Protein AF-A0A9W7AMN8-F1 (afdb_monomer_lite)

pLDDT: mean 76.57, std 23.29, range [30.39, 98.69]

Radius of gyration: 83.84 Å; chains: 1; bounding box: 195×96×285 Å

Sequence (450 aa):
MTSKNVVMTPQVENEQLRNDLKAAQNALEKVKSDLSRSRESYVRRERAYKTRIDELEDSLQMLKSQKTDLLSHDDKMTHMRNEIKGNYEAIVTNVGVVQDRTTKILQEQERDLLRAFRARLFDVQTELEKEKSRTDDGATKYIEEAKQTKRDLEWFKENCDRLDTRNQTLSKDNERLKGQFQTQEKDRNYLIGKLVEEKRRGARLGQDAERLERENQKLLKQLQASKKGQGMGMTLDNFNFAASPGGSNFAGSGMGQRPGTTGGMGRGSLGDTGADSRYKEIIKRLKRLLETERRNLSKARDRYFQEVKQRTEMEVLLKDCVDDVRSSIKAKNDQKNPPKKAGGRTSILGTGKQTGGVTIDDFTSTDRERVLELLFAKERVITLLQAKAFPPKVSENGGAAGATKEEMDEIFAGIDKGVRPSTSNEAVGVGGGMGSSTASGGGLRPITAT

Organism: NCBI:txid1606541

Secondary structure (DSSP, 8-state):
---------TTHHHHHHHHHHHHHHHHHHHHHHHHHHHHHHHHHHHHHHHHHHHHHHHHHHHHHHHHHHHHHHHHHHHHHHHHHHHHHHHHHHHHHHHHHHHHHHHHHHHHHHHHHHHHHHHHHHHHHHHHHHHHHHHHHHHHHHHHHHHHHHHHHHHHHHHHHHHHHHHHHHHHHHHHHHHHHHHHHHHHHHHHHHHHHHHHHHHHHHHHHHHHHHHHHHHHHHHHTTS---------------------------------------TTSHHHHHHHHHHHHHHHHHHHHHHHHHHHHHHHHHHHHHHHHHHHHHHHHHHHHHHHHHHHHHHHHS----------------------GGG--HHHHHHHHHHHHH-HHHHHHHHHHHS------S-------HHHHHHHHTTS-SS--------------------------------

Structure (mmCIF, N/CA/C/O backbone):
data_AF-A0A9W7AMN8-F1
#
_entry.id   AF-A0A9W7AMN8-F1
#
loop_
_atom_site.group_PDB
_atom_site.id
_atom_site.type_symbol
_atom_site.label_atom_id
_atom_site.label_alt_id
_atom_site.label_comp_id
_atom_site.label_asym_id
_atom_site.label_entity_id
_atom_site.label_seq_id
_atom_site.pdbx_PDB_ins_code
_atom_site.Cartn_x
_atom_site.Cartn_y
_atom_site.Cartn_z
_atom_site.occupancy
_atom_site.B_iso_or_equiv
_atom_site.auth_seq_id
_atom_site.auth_comp_id
_atom_site.auth_asym_id
_atom_site.auth_atom_id
_atom_site.pdbx_PDB_model_num
ATOM 1 N N . MET A 1 1 ? 105.598 32.795 -174.960 1.00 48.03 1 MET A N 1
ATOM 2 C CA . MET A 1 1 ? 105.541 33.820 -173.894 1.00 48.03 1 MET A CA 1
ATOM 3 C C . MET A 1 1 ? 104.311 33.548 -173.059 1.00 48.03 1 MET A C 1
ATOM 5 O O . MET A 1 1 ? 103.243 34.002 -173.430 1.00 48.03 1 MET A O 1
ATOM 9 N N . THR A 1 2 ? 104.383 32.690 -172.048 1.00 37.25 2 THR A N 1
ATOM 10 C CA . THR A 1 2 ? 103.133 32.104 -171.542 1.00 37.25 2 THR A CA 1
ATOM 11 C C . THR A 1 2 ? 103.344 31.510 -170.160 1.00 37.25 2 THR A C 1
ATOM 13 O O . THR A 1 2 ? 103.916 30.426 -170.054 1.00 37.25 2 THR A O 1
ATOM 16 N N . SER A 1 3 ? 102.887 32.213 -169.123 1.00 45.34 3 SER A N 1
ATOM 17 C CA . SER A 1 3 ? 102.657 31.646 -167.789 1.00 45.34 3 SER A CA 1
ATOM 18 C C . SER A 1 3 ? 101.586 30.564 -167.920 1.00 45.34 3 SER A C 1
ATOM 20 O O . SER A 1 3 ? 100.451 30.852 -168.295 1.00 45.34 3 SER A O 1
ATOM 22 N N . LYS A 1 4 ? 101.994 29.302 -167.758 1.00 42.53 4 LYS A N 1
ATOM 23 C CA . LYS A 1 4 ? 101.239 28.127 -168.208 1.00 42.53 4 LYS A CA 1
ATOM 24 C C . LYS A 1 4 ? 100.267 27.605 -167.150 1.00 42.53 4 LYS A C 1
ATOM 26 O O . LYS A 1 4 ? 100.676 27.150 -166.089 1.00 42.53 4 LYS A O 1
ATOM 31 N N . ASN A 1 5 ? 98.998 27.610 -167.555 1.00 41.53 5 ASN A N 1
ATOM 32 C CA . ASN A 1 5 ? 97.937 26.653 -167.242 1.00 41.53 5 ASN A CA 1
ATOM 33 C C . ASN A 1 5 ? 98.425 25.271 -166.773 1.00 41.53 5 ASN A C 1
ATOM 35 O O . ASN A 1 5 ? 99.135 24.593 -167.518 1.00 41.53 5 ASN A O 1
ATOM 39 N N . VAL A 1 6 ? 97.879 24.796 -165.648 1.00 43.09 6 VAL A N 1
ATOM 40 C CA . VAL A 1 6 ? 97.565 23.373 -165.453 1.00 43.09 6 VAL A CA 1
ATOM 41 C C . VAL A 1 6 ? 96.114 23.271 -164.989 1.00 43.09 6 VAL A C 1
ATOM 43 O O . VAL A 1 6 ? 95.768 23.541 -163.845 1.00 43.09 6 VAL A O 1
ATOM 46 N N . VAL A 1 7 ? 95.267 22.916 -165.949 1.00 46.88 7 VAL A N 1
ATOM 47 C CA . VAL A 1 7 ? 93.926 22.366 -165.764 1.00 46.88 7 VAL A CA 1
ATOM 48 C C . VAL A 1 7 ? 94.069 21.025 -165.035 1.00 46.88 7 VAL A C 1
ATOM 50 O O . VAL A 1 7 ? 94.773 20.152 -165.538 1.00 46.88 7 VAL A O 1
ATOM 53 N N . MET A 1 8 ? 93.391 20.829 -163.899 1.00 37.75 8 MET A N 1
ATOM 54 C CA . MET A 1 8 ? 93.164 19.492 -163.332 1.00 37.75 8 MET A CA 1
ATOM 55 C C . MET A 1 8 ? 91.744 19.336 -162.760 1.00 37.75 8 MET A C 1
ATOM 57 O O . MET A 1 8 ? 91.419 19.800 -161.676 1.00 37.75 8 MET A O 1
ATOM 61 N N . THR A 1 9 ? 90.931 18.627 -163.552 1.00 43.19 9 THR A N 1
ATOM 62 C CA . THR A 1 9 ? 90.020 17.524 -163.179 1.00 43.19 9 THR A CA 1
ATOM 63 C C . THR A 1 9 ? 88.884 17.753 -162.155 1.00 43.19 9 THR A C 1
ATOM 65 O O . THR A 1 9 ? 89.110 17.621 -160.955 1.00 43.19 9 THR A O 1
ATOM 68 N N . PRO A 1 10 ? 87.615 17.872 -162.609 1.00 53.12 10 PRO A N 1
ATOM 69 C CA . PRO A 1 10 ? 86.414 17.956 -161.759 1.00 53.12 10 PRO A CA 1
ATOM 70 C C . PRO A 1 10 ? 85.952 16.616 -161.127 1.00 53.12 10 PRO A C 1
ATOM 72 O O . PRO A 1 10 ? 84.832 16.520 -160.629 1.00 53.12 10 PRO A O 1
ATOM 75 N N . GLN A 1 11 ? 86.787 15.566 -161.132 1.00 51.75 11 GLN A N 1
ATOM 76 C CA . GLN A 1 11 ? 86.463 14.263 -160.520 1.00 51.75 11 GLN A CA 1
ATOM 77 C C . GLN A 1 11 ? 86.987 14.088 -159.081 1.00 51.75 11 GLN A C 1
ATOM 79 O O . GLN A 1 11 ? 86.372 13.345 -158.324 1.00 51.75 11 GLN A O 1
ATOM 84 N N . VAL A 1 12 ? 88.046 14.796 -158.666 1.00 54.59 12 VAL A N 1
ATOM 85 C CA . VAL A 1 12 ? 88.656 14.630 -157.324 1.00 54.59 12 VAL A CA 1
ATOM 86 C C . VAL A 1 12 ? 87.918 15.442 -156.244 1.00 54.59 12 VAL A C 1
ATOM 88 O O . VAL A 1 12 ? 87.778 15.001 -155.107 1.00 54.59 12 VAL A O 1
ATOM 91 N N . GLU A 1 13 ? 87.335 16.587 -156.607 1.00 54.25 13 GLU A N 1
ATOM 92 C CA . GLU A 1 13 ? 86.571 17.447 -155.685 1.00 54.25 13 GLU A CA 1
ATOM 93 C C . GLU A 1 13 ? 85.232 16.812 -155.250 1.00 54.25 13 GLU A C 1
ATOM 95 O O . GLU A 1 13 ? 84.781 16.982 -154.118 1.00 54.25 13 GLU A O 1
ATOM 100 N N . ASN A 1 14 ? 84.631 15.981 -156.110 1.00 58.16 14 ASN A N 1
ATOM 101 C CA . ASN A 1 14 ? 83.403 15.238 -155.800 1.00 58.16 14 ASN A CA 1
ATOM 102 C C . ASN A 1 14 ? 83.644 14.080 -154.812 1.00 58.16 14 ASN A C 1
ATOM 104 O O . ASN A 1 14 ? 82.748 13.696 -154.059 1.00 58.16 14 ASN A O 1
ATOM 108 N N . GLU A 1 15 ? 84.854 13.520 -154.797 1.00 61.91 15 GLU A N 1
ATOM 109 C CA . GLU A 1 15 ? 85.241 12.448 -153.877 1.00 61.91 15 GLU A CA 1
ATOM 110 C C . GLU A 1 15 ? 85.627 13.007 -152.499 1.00 61.91 15 GLU A C 1
ATOM 112 O O . GLU A 1 15 ? 85.237 12.443 -151.474 1.00 61.91 15 GLU A O 1
ATOM 117 N N . GLN A 1 16 ? 86.260 14.186 -152.468 1.00 64.12 16 GLN A N 1
ATOM 118 C CA . GLN A 1 16 ? 86.499 14.951 -151.242 1.00 64.12 16 GLN A CA 1
ATOM 119 C C . GLN A 1 16 ? 85.176 15.362 -150.572 1.00 64.12 16 GLN A C 1
ATOM 121 O O . GLN A 1 16 ? 84.968 15.064 -149.399 1.00 64.12 16 GLN A O 1
ATOM 126 N N . LEU A 1 17 ? 84.220 15.911 -151.335 1.00 67.44 17 LEU A N 1
ATOM 127 C CA . LEU A 1 17 ? 82.881 16.250 -150.832 1.00 67.44 17 LEU A CA 1
ATOM 128 C C . LEU A 1 17 ? 82.098 15.023 -150.349 1.00 67.44 17 LEU A C 1
ATOM 130 O O . LEU A 1 17 ? 81.351 15.117 -149.378 1.00 67.44 17 LEU A O 1
ATOM 134 N N . ARG A 1 18 ? 82.266 13.854 -150.983 1.00 71.19 18 ARG A N 1
ATOM 135 C CA . ARG A 1 18 ? 81.664 12.598 -150.504 1.00 71.19 18 ARG A CA 1
ATOM 136 C C . ARG A 1 18 ? 82.288 12.123 -149.199 1.00 71.19 18 ARG A C 1
ATOM 138 O O . ARG A 1 18 ? 81.546 11.667 -148.332 1.00 71.19 18 ARG A O 1
ATOM 145 N N . ASN A 1 19 ? 83.603 12.240 -149.039 1.00 74.31 19 ASN A N 1
ATOM 146 C CA . ASN A 1 19 ? 84.285 11.901 -147.791 1.00 74.31 19 ASN A CA 1
ATOM 147 C C . ASN A 1 19 ? 83.916 12.871 -146.664 1.00 74.31 19 ASN A C 1
ATOM 149 O O . ASN A 1 19 ? 83.651 12.415 -145.554 1.00 74.31 19 ASN A O 1
ATOM 153 N N . ASP A 1 20 ? 83.781 14.162 -146.960 1.00 74.06 20 ASP A N 1
ATOM 154 C CA . ASP A 1 20 ? 83.344 15.173 -145.995 1.00 74.06 20 ASP A CA 1
ATOM 155 C C . ASP A 1 20 ? 81.862 15.008 -145.631 1.00 74.06 20 ASP A C 1
ATOM 157 O O . ASP A 1 20 ? 81.501 15.114 -144.460 1.00 74.06 20 ASP A O 1
ATOM 161 N N . LEU A 1 21 ? 80.999 14.642 -146.588 1.00 77.31 21 LEU A N 1
ATOM 162 C CA . LEU A 1 21 ? 79.601 14.289 -146.316 1.00 77.31 21 LEU A CA 1
ATOM 163 C C . LEU A 1 21 ? 79.513 13.037 -145.435 1.00 77.31 21 LEU A C 1
ATOM 165 O O . LEU A 1 21 ? 78.707 12.993 -144.509 1.00 77.31 21 LEU A O 1
ATOM 169 N N . LYS A 1 22 ? 80.358 12.033 -145.686 1.00 79.50 22 LYS A N 1
ATOM 170 C CA . LYS A 1 22 ? 80.417 10.797 -144.894 1.00 79.50 22 LYS A CA 1
ATOM 171 C C . LYS A 1 22 ? 80.991 11.056 -143.498 1.00 79.50 22 LYS A C 1
ATOM 173 O O . LYS A 1 22 ? 80.486 10.513 -142.521 1.00 79.50 22 LYS A O 1
ATOM 178 N N . ALA A 1 23 ? 81.983 11.936 -143.375 1.00 77.69 23 ALA A N 1
ATOM 179 C CA . ALA A 1 23 ? 82.525 12.389 -142.097 1.00 77.69 23 ALA A CA 1
ATOM 180 C C . ALA A 1 23 ? 81.498 13.216 -141.307 1.00 77.69 23 ALA A C 1
ATOM 182 O O . ALA A 1 23 ? 81.335 12.993 -140.108 1.00 77.69 23 ALA A O 1
ATOM 183 N N . ALA A 1 24 ? 80.748 14.098 -141.971 1.00 76.62 24 ALA A N 1
ATOM 184 C CA . ALA A 1 24 ? 79.652 14.854 -141.372 1.00 76.62 24 ALA A CA 1
ATOM 185 C C . ALA A 1 24 ? 78.488 13.940 -140.961 1.00 76.62 24 ALA A C 1
ATOM 187 O O . ALA A 1 24 ? 77.922 14.128 -139.889 1.00 76.62 24 ALA A O 1
ATOM 188 N N . GLN A 1 25 ? 78.164 12.915 -141.756 1.00 82.00 25 GLN A N 1
ATOM 189 C CA . GLN A 1 25 ? 77.178 11.889 -141.404 1.00 82.00 25 GLN A CA 1
ATOM 190 C C . GLN A 1 25 ? 77.625 11.077 -140.185 1.00 82.00 25 GLN A C 1
ATOM 192 O O . GLN A 1 25 ? 76.840 10.922 -139.254 1.00 82.00 25 GLN A O 1
ATOM 197 N N . ASN A 1 26 ? 78.889 10.651 -140.133 1.00 80.81 26 ASN A N 1
ATOM 198 C CA . ASN A 1 26 ? 79.451 9.941 -138.981 1.00 80.81 26 ASN A CA 1
ATOM 199 C C . ASN A 1 26 ? 79.515 10.834 -137.730 1.00 80.81 26 ASN A C 1
ATOM 201 O O . ASN A 1 26 ? 79.238 10.375 -136.625 1.00 80.81 26 ASN A O 1
ATOM 205 N N . ALA A 1 27 ? 79.841 12.122 -137.878 1.00 80.19 27 ALA A N 1
ATOM 206 C CA . ALA A 1 27 ? 79.833 13.083 -136.776 1.00 80.19 27 ALA A CA 1
ATOM 207 C C . ALA A 1 27 ? 78.407 13.355 -136.275 1.00 80.19 27 ALA A C 1
ATOM 209 O O . ALA A 1 27 ? 78.175 13.390 -135.068 1.00 80.19 27 ALA A O 1
ATOM 210 N N . LEU A 1 28 ? 77.438 13.483 -137.185 1.00 80.38 28 LEU A N 1
ATOM 211 C CA . LEU A 1 28 ? 76.024 13.645 -136.856 1.00 80.38 28 LEU A CA 1
ATOM 212 C C . LEU A 1 28 ? 75.468 12.395 -136.166 1.00 80.38 28 LEU A C 1
ATOM 214 O O . LEU A 1 28 ? 74.701 12.515 -135.213 1.00 80.38 28 LEU A O 1
ATOM 218 N N . GLU A 1 29 ? 75.863 11.202 -136.609 1.00 84.81 29 GLU A N 1
ATOM 219 C CA . GLU A 1 29 ? 75.488 9.945 -135.964 1.00 84.81 29 GLU A CA 1
ATOM 220 C C . GLU A 1 29 ? 76.127 9.822 -134.575 1.00 84.81 29 GLU A C 1
ATOM 222 O O . GLU A 1 29 ? 75.434 9.494 -133.613 1.00 84.81 29 GLU A O 1
ATOM 227 N N . LYS A 1 30 ? 77.401 10.204 -134.427 1.00 85.62 30 LYS A N 1
ATOM 228 C CA . LYS A 1 30 ? 78.085 10.237 -133.131 1.00 85.62 30 LYS A CA 1
ATOM 229 C C . LYS A 1 30 ? 77.407 11.205 -132.160 1.00 85.62 30 LYS A C 1
ATOM 231 O O . LYS A 1 30 ? 77.073 10.797 -131.052 1.00 85.62 30 LYS A O 1
ATOM 236 N N . VAL A 1 31 ? 77.088 12.428 -132.593 1.00 85.88 31 VAL A N 1
ATOM 237 C CA . VAL A 1 31 ? 76.347 13.412 -131.780 1.00 85.88 31 VAL A CA 1
ATOM 238 C C . VAL A 1 31 ? 74.941 12.914 -131.449 1.00 85.88 31 VAL A C 1
ATOM 240 O O . VAL A 1 31 ? 74.496 13.074 -130.315 1.00 85.88 31 VAL A O 1
ATOM 243 N N . LYS A 1 32 ? 74.239 12.264 -132.386 1.00 87.00 32 LYS A N 1
ATOM 244 C CA . LYS A 1 32 ? 72.939 11.630 -132.104 1.00 87.00 32 LYS A CA 1
ATOM 245 C C . LYS A 1 32 ? 73.071 10.511 -131.073 1.00 87.00 32 LYS A C 1
ATOM 247 O O . LYS A 1 32 ? 72.235 10.430 -130.175 1.00 87.00 32 LYS A O 1
ATOM 252 N N . SER A 1 33 ? 74.112 9.686 -131.167 1.00 86.25 33 SER A N 1
ATOM 253 C CA . SER A 1 33 ? 74.369 8.603 -130.217 1.00 86.25 33 SER A CA 1
ATOM 254 C C . SER A 1 33 ? 74.723 9.141 -128.827 1.00 86.25 33 SER A C 1
ATOM 256 O O . SER A 1 33 ? 74.153 8.679 -127.841 1.00 86.25 33 SER A O 1
ATOM 258 N N . ASP A 1 34 ? 75.549 10.189 -128.740 1.00 86.75 34 ASP A N 1
ATOM 259 C CA . ASP A 1 34 ? 75.927 10.844 -127.486 1.00 86.75 34 ASP A CA 1
ATOM 260 C C . ASP A 1 34 ? 74.737 11.580 -126.861 1.00 86.75 34 ASP A C 1
ATOM 262 O O . ASP A 1 34 ? 74.512 11.489 -125.654 1.00 86.75 34 ASP A O 1
ATOM 266 N N . LEU A 1 35 ? 73.909 12.247 -127.672 1.00 88.56 35 LEU A N 1
ATOM 267 C CA . LEU A 1 35 ? 72.687 12.905 -127.208 1.00 88.56 35 LEU A CA 1
ATOM 268 C C . LEU A 1 35 ? 71.642 11.886 -126.737 1.00 88.56 35 LEU A C 1
ATOM 270 O O . LEU A 1 35 ? 70.976 12.118 -125.728 1.00 88.56 35 LEU A O 1
ATOM 274 N N . SER A 1 36 ? 71.533 10.737 -127.410 1.00 89.50 36 SER A N 1
ATOM 275 C CA . SER A 1 36 ? 70.691 9.619 -126.973 1.00 89.50 36 SER A CA 1
ATOM 276 C C . SER A 1 36 ? 71.197 9.023 -125.660 1.00 89.50 36 SER A C 1
ATOM 278 O O . SER A 1 36 ? 70.417 8.842 -124.729 1.00 89.50 36 SER A O 1
ATOM 280 N N . ARG A 1 37 ? 72.508 8.794 -125.536 1.00 87.62 37 ARG A N 1
ATOM 281 C CA . ARG A 1 37 ? 73.141 8.248 -124.327 1.00 87.62 37 ARG A CA 1
ATOM 282 C C . ARG A 1 37 ? 73.041 9.212 -123.144 1.00 87.62 37 ARG A C 1
ATOM 284 O O . ARG A 1 37 ? 72.807 8.788 -122.013 1.00 87.62 37 ARG A O 1
ATOM 291 N N . SER A 1 38 ? 73.161 10.511 -123.407 1.00 87.38 38 SER A N 1
ATOM 292 C CA . SER A 1 38 ? 72.960 11.571 -122.420 1.00 87.38 38 SER A CA 1
ATOM 293 C C . SER A 1 38 ? 71.500 11.625 -121.968 1.00 87.38 38 SER A C 1
ATOM 295 O O . SER A 1 38 ? 71.237 11.546 -120.768 1.00 87.38 38 SER A O 1
ATOM 297 N N . ARG A 1 39 ? 70.536 11.636 -122.905 1.00 90.12 39 ARG A N 1
ATOM 298 C CA . ARG A 1 39 ? 69.099 11.526 -122.589 1.00 90.12 39 ARG A CA 1
ATOM 299 C C . ARG A 1 39 ? 68.793 10.281 -121.763 1.00 90.12 39 ARG A C 1
ATOM 301 O O . ARG A 1 39 ? 68.102 10.384 -120.759 1.00 90.12 39 ARG A O 1
ATOM 308 N N . GLU A 1 40 ? 69.339 9.128 -122.128 1.00 89.19 40 GLU A N 1
ATOM 309 C CA . GLU A 1 40 ? 69.124 7.882 -121.393 1.00 89.19 40 GLU A CA 1
ATOM 310 C C . GLU A 1 40 ? 69.739 7.925 -119.983 1.00 89.19 40 GLU A C 1
ATOM 312 O O . GLU A 1 40 ? 69.119 7.468 -119.024 1.00 89.19 40 GLU A O 1
ATOM 317 N N . SER A 1 41 ? 70.913 8.543 -119.819 1.00 90.38 41 SER A N 1
ATOM 318 C CA . SER A 1 41 ? 71.532 8.793 -118.508 1.00 90.38 41 SER A CA 1
ATOM 319 C C . SER A 1 41 ? 70.696 9.737 -117.637 1.00 90.38 41 SER A C 1
ATOM 321 O O . SER A 1 41 ? 70.548 9.506 -116.433 1.00 90.38 41 SER A O 1
ATOM 323 N N . TYR A 1 42 ? 70.103 10.780 -118.224 1.00 93.25 42 TYR A N 1
ATOM 324 C CA . TYR A 1 42 ? 69.156 11.644 -117.518 1.00 93.25 42 TYR A CA 1
ATOM 325 C C . TYR A 1 42 ? 67.897 10.884 -117.116 1.00 93.25 42 TYR A C 1
ATOM 327 O O . TYR A 1 42 ? 67.526 10.948 -115.952 1.00 93.25 42 TYR A O 1
ATOM 335 N N . VAL A 1 43 ? 67.309 10.091 -118.013 1.00 91.50 43 VAL A N 1
ATOM 336 C CA . VAL A 1 43 ? 66.120 9.281 -117.710 1.00 91.50 43 VAL A CA 1
ATOM 337 C C . VAL A 1 43 ? 66.412 8.238 -116.628 1.00 91.50 43 VAL A C 1
ATOM 339 O O . VAL A 1 43 ? 65.584 8.030 -115.745 1.00 91.50 43 VAL A O 1
ATOM 342 N N . ARG A 1 44 ? 67.587 7.593 -116.631 1.00 90.44 44 ARG A N 1
ATOM 343 C CA . ARG A 1 44 ? 67.976 6.658 -115.558 1.00 90.44 44 ARG A CA 1
ATOM 344 C C . ARG A 1 44 ? 68.134 7.364 -114.217 1.00 90.44 44 ARG A C 1
ATOM 346 O O . ARG A 1 44 ? 67.628 6.858 -113.221 1.00 90.44 44 ARG A O 1
ATOM 353 N N . ARG A 1 45 ? 68.794 8.528 -114.188 1.00 92.00 45 ARG A N 1
ATOM 354 C CA . ARG A 1 45 ? 68.912 9.338 -112.965 1.00 92.00 45 ARG A CA 1
ATOM 355 C C . ARG A 1 45 ? 67.552 9.826 -112.485 1.00 92.00 45 ARG A C 1
ATOM 357 O O . ARG A 1 45 ? 67.271 9.727 -111.303 1.00 92.00 45 ARG A O 1
ATOM 364 N N . GLU A 1 46 ? 66.689 10.272 -113.389 1.00 91.38 46 GLU A N 1
ATOM 365 C CA . GLU A 1 46 ? 65.327 10.699 -113.074 1.00 91.38 46 GLU A CA 1
ATOM 366 C C . GLU A 1 46 ? 64.498 9.549 -112.492 1.00 91.38 46 GLU A C 1
ATOM 368 O O . GLU A 1 46 ? 63.834 9.732 -111.479 1.00 91.38 46 GLU A O 1
ATOM 373 N N . ARG A 1 47 ? 64.583 8.342 -113.067 1.00 91.38 47 ARG A N 1
ATOM 374 C CA . ARG A 1 47 ? 63.934 7.142 -112.513 1.00 91.38 47 ARG A CA 1
ATOM 375 C C . ARG A 1 47 ? 64.495 6.759 -111.146 1.00 91.38 47 ARG A C 1
ATOM 377 O O . ARG A 1 47 ? 63.720 6.417 -110.261 1.00 91.38 47 ARG A O 1
ATOM 384 N N . ALA A 1 48 ? 65.812 6.841 -110.960 1.00 91.12 48 ALA A N 1
ATOM 385 C CA . ALA A 1 48 ? 66.445 6.576 -109.670 1.00 91.12 48 ALA A CA 1
ATOM 386 C C . ALA A 1 48 ? 66.013 7.601 -108.609 1.00 91.12 48 ALA A C 1
ATOM 388 O O . ALA A 1 48 ? 65.685 7.218 -107.491 1.00 91.12 48 ALA A O 1
ATOM 389 N N . TYR A 1 49 ? 65.945 8.888 -108.965 1.00 93.50 49 TYR A N 1
ATOM 390 C CA . TYR A 1 49 ? 65.439 9.926 -108.070 1.00 93.50 49 TYR A CA 1
ATOM 391 C C . TYR A 1 49 ? 63.950 9.762 -107.779 1.00 93.50 49 TYR A C 1
ATOM 393 O O . TYR A 1 49 ? 63.572 9.916 -106.629 1.00 93.50 49 TYR A O 1
ATOM 401 N N . LYS A 1 50 ? 63.125 9.392 -108.765 1.00 93.00 50 LYS A N 1
ATOM 402 C CA . LYS A 1 50 ? 61.703 9.075 -108.553 1.00 93.00 50 LYS A CA 1
ATOM 403 C C . LYS A 1 50 ? 61.528 7.912 -107.585 1.00 93.00 50 LYS A C 1
ATOM 405 O O . LYS A 1 50 ? 6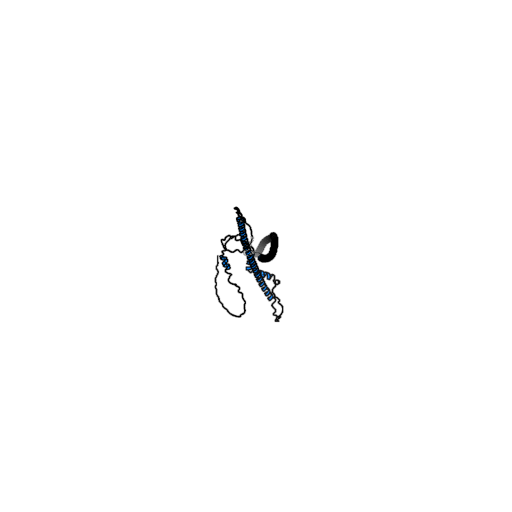0.892 8.090 -106.564 1.00 93.00 50 LYS A O 1
ATOM 410 N N . THR A 1 51 ? 62.219 6.798 -107.825 1.00 91.12 51 THR A N 1
ATOM 411 C CA . THR A 1 51 ? 62.193 5.637 -106.916 1.00 91.12 51 THR A CA 1
ATOM 412 C C . THR A 1 51 ? 62.621 6.036 -105.503 1.00 91.12 51 THR A C 1
ATOM 414 O O . THR A 1 51 ? 62.007 5.633 -104.525 1.00 91.12 51 THR A O 1
ATOM 417 N N . ARG A 1 52 ? 63.653 6.884 -105.377 1.00 92.56 52 ARG A N 1
ATOM 418 C CA . ARG A 1 52 ? 64.111 7.365 -104.072 1.00 92.56 52 ARG A CA 1
ATOM 419 C C . ARG A 1 52 ? 63.121 8.319 -103.400 1.00 92.56 52 ARG A C 1
ATOM 421 O O . ARG A 1 52 ? 63.041 8.323 -102.177 1.00 92.56 52 ARG A O 1
ATOM 428 N N . ILE A 1 53 ? 62.424 9.149 -104.173 1.00 91.69 53 ILE A N 1
ATOM 429 C CA . ILE A 1 53 ? 61.350 10.009 -103.671 1.00 91.69 53 ILE A CA 1
ATOM 430 C C . ILE A 1 53 ? 60.208 9.129 -103.168 1.00 91.69 53 IL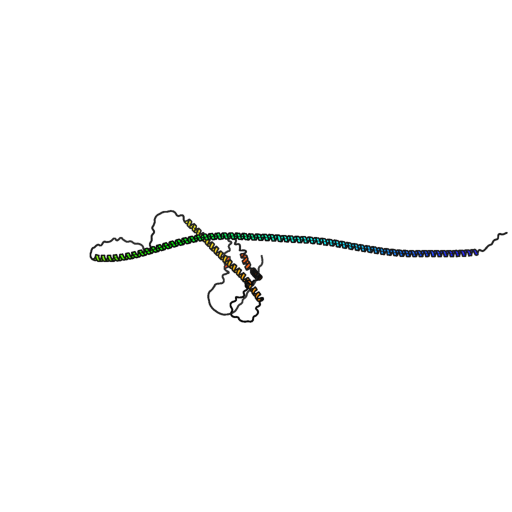E A C 1
ATOM 432 O O . ILE A 1 53 ? 59.824 9.304 -102.020 1.00 91.69 53 ILE A O 1
ATOM 436 N N . ASP A 1 54 ? 59.778 8.135 -103.946 1.00 92.56 54 ASP A N 1
ATOM 437 C CA . ASP A 1 54 ? 58.719 7.196 -103.561 1.00 92.56 54 ASP A CA 1
ATOM 438 C C . ASP A 1 54 ? 59.086 6.456 -102.256 1.00 92.56 54 ASP A C 1
ATOM 440 O O . ASP A 1 54 ? 58.318 6.454 -101.301 1.00 92.56 54 ASP A O 1
ATOM 444 N N . GLU A 1 55 ? 60.317 5.938 -102.138 1.00 92.25 55 GLU A N 1
ATOM 445 C CA . GLU A 1 55 ? 60.815 5.306 -100.901 1.00 92.25 55 GLU A CA 1
ATOM 446 C C . GLU A 1 55 ? 60.802 6.251 -99.684 1.00 92.25 55 GLU A C 1
ATOM 448 O O . GLU A 1 55 ? 60.525 5.837 -98.551 1.00 92.25 55 GLU A O 1
ATOM 453 N N . LEU A 1 56 ? 61.167 7.522 -99.890 1.00 91.00 56 LEU A N 1
ATOM 454 C CA . LEU A 1 56 ? 61.176 8.531 -98.830 1.00 91.00 56 LEU A CA 1
ATOM 455 C C . LEU A 1 56 ? 59.755 8.962 -98.457 1.00 91.00 56 LEU A C 1
ATOM 457 O O . LEU A 1 56 ? 59.492 9.193 -97.276 1.00 91.00 56 LEU A O 1
ATOM 461 N N . GLU A 1 57 ? 58.847 9.051 -99.425 1.00 90.50 57 GLU A N 1
ATOM 462 C CA . GLU A 1 57 ? 57.427 9.325 -99.210 1.00 90.50 57 GLU A CA 1
ATOM 463 C C . GLU A 1 57 ? 56.762 8.183 -98.439 1.00 90.50 57 GLU A C 1
ATOM 465 O O . GLU A 1 57 ? 56.115 8.452 -97.424 1.00 90.50 57 GLU A O 1
ATOM 470 N N . ASP A 1 58 ? 57.027 6.929 -98.810 1.00 92.06 58 ASP A N 1
ATOM 471 C CA . ASP A 1 58 ? 56.571 5.737 -98.087 1.00 92.06 58 ASP A CA 1
ATOM 472 C C . ASP A 1 58 ? 57.112 5.714 -96.651 1.00 92.06 58 ASP A C 1
ATOM 474 O O . ASP A 1 58 ? 56.369 5.491 -95.691 1.00 92.06 58 ASP A O 1
ATOM 478 N N . SER A 1 59 ? 58.401 6.019 -96.467 1.00 89.75 59 SER A N 1
ATOM 479 C CA . SER A 1 59 ? 59.016 6.103 -95.135 1.00 89.75 59 SER A CA 1
ATOM 480 C C . SER A 1 59 ? 58.393 7.216 -94.286 1.00 89.75 59 SER A C 1
ATOM 482 O O . SER A 1 59 ? 58.141 7.027 -93.093 1.00 89.75 59 SER A O 1
ATOM 4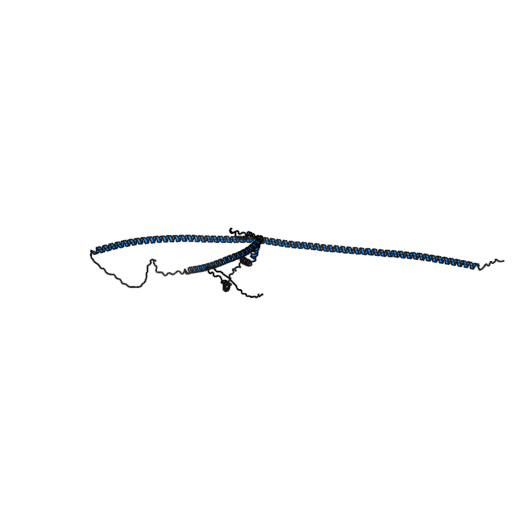84 N N . LEU A 1 60 ? 58.110 8.378 -94.884 1.00 87.38 60 LEU A N 1
ATOM 485 C CA . LEU A 1 60 ? 57.418 9.479 -94.212 1.00 87.38 60 LEU A CA 1
ATOM 486 C C . LEU A 1 60 ? 55.963 9.130 -93.897 1.00 87.38 60 LEU A C 1
ATOM 488 O O . LEU A 1 60 ? 55.463 9.542 -92.850 1.00 87.38 60 LEU A O 1
ATOM 492 N N . GLN A 1 61 ? 55.280 8.385 -94.764 1.00 89.19 61 GLN A N 1
ATOM 493 C CA . GLN A 1 61 ? 53.921 7.911 -94.529 1.00 89.19 61 GLN A CA 1
ATOM 494 C C . GLN A 1 61 ? 53.883 6.904 -93.376 1.00 89.19 61 GLN A C 1
ATOM 496 O O . GLN A 1 61 ? 53.053 7.056 -92.481 1.00 89.19 61 GLN A O 1
ATOM 501 N N . MET A 1 62 ? 54.830 5.964 -93.333 1.00 86.44 62 MET A N 1
ATOM 502 C CA . MET A 1 62 ? 55.002 5.019 -92.225 1.00 86.44 62 MET A CA 1
ATOM 503 C C . MET A 1 62 ? 55.336 5.727 -90.905 1.00 86.44 62 MET A C 1
ATOM 505 O O . MET A 1 62 ? 54.764 5.405 -89.864 1.00 86.44 62 MET A O 1
ATOM 509 N N . LEU A 1 63 ? 56.209 6.743 -90.923 1.00 83.56 63 LEU A N 1
ATOM 510 C CA . LEU A 1 63 ? 56.475 7.549 -89.726 1.00 83.56 63 LEU A CA 1
ATOM 511 C C . LEU A 1 63 ? 55.244 8.349 -89.286 1.00 83.56 63 LEU A C 1
ATOM 513 O O . LEU A 1 63 ? 55.009 8.507 -88.088 1.00 83.56 63 LEU A O 1
ATOM 517 N N . LYS A 1 64 ? 54.457 8.873 -90.233 1.00 83.38 64 LYS A N 1
ATOM 518 C CA . LYS A 1 64 ? 53.215 9.595 -89.930 1.00 83.38 64 LYS A CA 1
ATOM 519 C C . LYS A 1 64 ? 52.180 8.668 -89.302 1.00 83.38 64 LYS A C 1
ATOM 521 O O . LYS A 1 64 ? 51.618 9.058 -88.284 1.00 83.38 64 LYS A O 1
ATOM 526 N N . SER A 1 65 ? 51.972 7.466 -89.845 1.00 82.94 65 SER A N 1
ATOM 527 C CA . SER A 1 65 ? 51.034 6.490 -89.275 1.00 82.94 65 SER A CA 1
ATOM 528 C C . SER A 1 65 ? 51.485 6.018 -87.892 1.00 82.94 65 SER A C 1
ATOM 530 O O . SER A 1 65 ? 50.696 6.007 -86.950 1.00 82.94 65 SER A O 1
ATOM 532 N N . GLN A 1 66 ? 52.781 5.743 -87.717 1.00 83.06 66 GLN A N 1
ATOM 533 C CA . GLN A 1 66 ? 53.332 5.385 -86.409 1.00 83.06 66 GLN A CA 1
ATOM 534 C C . GLN A 1 66 ? 53.174 6.527 -85.391 1.00 83.06 66 GLN A C 1
ATOM 536 O O . GLN A 1 66 ? 52.843 6.291 -84.228 1.00 83.06 66 GLN A O 1
ATOM 541 N N . LYS A 1 67 ? 53.367 7.782 -85.816 1.00 81.06 67 LYS A N 1
ATOM 542 C CA . LYS A 1 67 ? 53.154 8.957 -84.962 1.00 81.06 67 LYS A CA 1
ATOM 543 C C . LYS A 1 67 ? 51.681 9.137 -84.590 1.00 81.06 67 LYS A C 1
ATOM 545 O O . LYS A 1 67 ? 51.403 9.474 -83.441 1.00 81.06 67 LYS A O 1
ATOM 550 N N . THR A 1 68 ? 50.744 8.920 -85.515 1.00 77.00 68 THR A N 1
ATOM 551 C CA . THR A 1 68 ? 49.306 8.981 -85.204 1.00 77.00 68 THR A CA 1
ATOM 552 C C . THR A 1 68 ? 48.879 7.870 -84.248 1.00 77.00 68 THR A C 1
ATOM 554 O O . THR A 1 68 ? 48.079 8.134 -83.354 1.00 77.00 68 THR A O 1
ATOM 557 N N . ASP A 1 69 ? 49.458 6.672 -84.358 1.00 78.75 69 ASP A N 1
ATOM 558 C CA . ASP A 1 69 ? 49.172 5.558 -83.444 1.00 78.75 69 ASP A CA 1
ATOM 559 C C . ASP A 1 69 ? 49.691 5.829 -82.024 1.00 78.75 69 ASP A C 1
ATOM 561 O O . ASP A 1 69 ? 48.987 5.568 -81.046 1.00 78.75 69 ASP A O 1
ATOM 565 N N . LEU A 1 70 ? 50.890 6.413 -81.896 1.00 74.81 70 LEU A N 1
ATOM 566 C CA . LEU A 1 70 ? 51.448 6.822 -80.601 1.00 74.81 70 LEU A CA 1
ATOM 567 C C . LEU A 1 70 ? 50.625 7.937 -79.943 1.00 74.81 70 LEU A C 1
ATOM 569 O O . LEU A 1 70 ? 50.368 7.868 -78.744 1.00 74.81 70 LEU A O 1
ATOM 573 N N . LEU A 1 71 ? 50.172 8.927 -80.720 1.00 75.44 71 LEU A N 1
ATOM 574 C CA . LEU A 1 71 ? 49.282 9.983 -80.223 1.00 75.44 71 LEU A CA 1
ATOM 575 C C . LEU A 1 71 ? 47.919 9.412 -79.800 1.00 75.44 71 LEU A C 1
ATOM 577 O O . LEU A 1 71 ? 47.435 9.734 -78.722 1.00 75.44 71 LEU A O 1
ATOM 581 N N . SER A 1 72 ? 47.347 8.483 -80.575 1.00 79.44 72 SER A N 1
ATOM 582 C CA . SER A 1 72 ? 46.095 7.805 -80.209 1.00 79.44 72 SER A CA 1
ATOM 583 C C . SER A 1 72 ? 46.232 6.955 -78.939 1.00 79.44 72 SER A C 1
ATOM 585 O O . SER A 1 72 ? 45.288 6.852 -78.152 1.00 79.44 72 SER A O 1
ATOM 587 N N . HIS A 1 73 ? 47.392 6.333 -78.716 1.00 81.25 73 HIS A N 1
ATOM 588 C CA . HIS A 1 73 ? 47.664 5.605 -77.479 1.00 81.25 73 HIS A CA 1
ATOM 589 C C . HIS A 1 73 ? 47.762 6.550 -76.272 1.00 81.25 73 HIS A C 1
ATOM 591 O O . HIS A 1 73 ? 47.204 6.238 -75.220 1.00 81.25 73 HIS A O 1
ATOM 597 N N . ASP A 1 74 ? 48.402 7.711 -76.426 1.00 82.31 74 ASP A N 1
ATOM 598 C CA . ASP A 1 74 ? 48.481 8.732 -75.374 1.00 82.31 74 ASP A CA 1
ATOM 599 C C . ASP A 1 74 ? 47.096 9.333 -75.058 1.00 82.31 74 ASP A C 1
ATOM 601 O O . ASP A 1 74 ? 46.724 9.465 -73.890 1.00 82.31 74 ASP A O 1
ATOM 605 N N . ASP A 1 75 ? 46.252 9.556 -76.071 1.00 84.81 75 ASP A N 1
ATOM 606 C CA . ASP A 1 75 ? 44.849 9.968 -75.896 1.00 84.81 75 ASP A CA 1
ATOM 607 C C . ASP A 1 75 ? 44.022 8.911 -75.134 1.00 84.81 75 ASP A C 1
ATOM 609 O O . ASP A 1 75 ? 43.222 9.231 -74.251 1.00 84.81 75 ASP A O 1
ATOM 613 N N . LYS A 1 76 ? 44.244 7.617 -75.401 1.00 87.12 76 LYS A N 1
ATOM 614 C CA . LYS A 1 76 ? 43.601 6.527 -74.640 1.00 87.12 76 LYS A CA 1
ATOM 615 C C . LYS A 1 76 ? 44.112 6.453 -73.202 1.00 87.12 76 LYS A C 1
ATOM 617 O O . LYS A 1 76 ? 43.322 6.258 -72.279 1.00 87.12 76 LYS A O 1
ATOM 622 N N . MET A 1 77 ? 45.416 6.617 -72.987 1.00 84.81 77 MET A N 1
ATOM 623 C CA . MET A 1 77 ? 46.018 6.613 -71.650 1.00 84.81 77 MET A CA 1
ATOM 624 C C . MET A 1 77 ? 45.574 7.821 -70.819 1.00 84.81 77 MET A C 1
ATOM 626 O O . MET A 1 77 ? 45.335 7.690 -69.616 1.00 84.81 77 MET A O 1
ATOM 630 N N . THR A 1 78 ? 45.417 8.989 -71.443 1.00 87.31 78 THR A N 1
ATOM 631 C CA . THR A 1 78 ? 44.869 10.182 -70.788 1.00 87.31 78 THR A CA 1
ATOM 632 C C . THR A 1 78 ? 43.382 10.021 -70.480 1.00 87.31 78 THR A C 1
ATOM 634 O O . THR A 1 78 ? 42.981 10.353 -69.364 1.00 87.31 78 THR A O 1
ATOM 637 N N . HIS A 1 79 ? 42.588 9.426 -71.379 1.00 89.88 79 HIS A N 1
ATOM 638 C CA . HIS A 1 79 ? 41.193 9.066 -71.102 1.00 89.88 79 HIS A CA 1
ATOM 639 C C . HIS A 1 79 ? 41.078 8.123 -69.901 1.00 89.88 79 HIS A C 1
ATOM 641 O O . HIS A 1 79 ? 40.384 8.445 -68.940 1.00 89.88 79 HIS A O 1
ATOM 647 N N . MET A 1 80 ? 41.831 7.016 -69.891 1.00 89.25 80 MET A N 1
ATOM 648 C CA . MET A 1 80 ? 41.837 6.081 -68.759 1.00 89.25 80 MET A CA 1
ATOM 649 C C . MET A 1 80 ? 42.300 6.755 -67.465 1.00 89.25 80 MET A C 1
ATOM 651 O O . MET A 1 80 ? 41.721 6.527 -66.407 1.00 89.25 80 MET A O 1
ATOM 655 N N . ARG A 1 81 ? 43.315 7.629 -67.517 1.00 91.62 81 ARG A N 1
ATOM 656 C CA . ARG A 1 81 ? 43.746 8.398 -66.340 1.00 91.62 81 ARG A CA 1
ATOM 657 C C . ARG A 1 81 ? 42.629 9.316 -65.835 1.00 91.62 81 ARG A C 1
ATOM 659 O O . ARG A 1 81 ? 42.477 9.445 -64.623 1.00 91.62 81 ARG A O 1
ATOM 666 N N . ASN A 1 82 ? 41.868 9.946 -66.725 1.00 93.19 82 ASN A N 1
ATOM 667 C CA . ASN A 1 82 ? 40.750 10.812 -66.353 1.00 93.19 82 ASN A CA 1
ATOM 668 C C . ASN A 1 82 ? 39.569 10.011 -65.790 1.00 93.19 82 ASN A C 1
ATOM 670 O O . ASN A 1 82 ? 39.000 10.425 -64.786 1.00 93.19 82 ASN A O 1
ATOM 674 N N . GLU A 1 83 ? 39.258 8.839 -66.345 1.00 94.31 83 GLU A N 1
ATOM 675 C CA . GLU A 1 83 ? 38.253 7.924 -65.784 1.00 94.31 83 GLU A CA 1
ATOM 676 C C . GLU A 1 83 ? 38.664 7.404 -64.406 1.00 94.31 83 GLU A C 1
ATOM 678 O O . GLU A 1 83 ? 37.856 7.405 -63.481 1.00 94.31 83 GLU A O 1
ATOM 683 N N . ILE A 1 84 ? 39.931 7.013 -64.227 1.00 93.44 84 ILE A N 1
ATOM 684 C CA . ILE A 1 84 ? 40.457 6.588 -62.922 1.00 93.44 84 ILE A CA 1
ATOM 685 C C . ILE A 1 84 ? 40.362 7.736 -61.912 1.00 93.44 84 ILE A C 1
ATOM 687 O O . ILE A 1 84 ? 39.953 7.505 -60.775 1.00 93.44 84 ILE A O 1
ATOM 691 N N . LYS A 1 85 ? 40.697 8.969 -62.314 1.00 95.38 85 LYS A N 1
ATOM 692 C CA . LYS A 1 85 ? 40.538 10.157 -61.462 1.00 95.38 85 LYS A CA 1
ATOM 693 C C . LYS A 1 85 ? 39.074 10.410 -61.109 1.00 95.38 85 LYS A C 1
ATOM 695 O O . LYS A 1 85 ? 38.783 10.576 -59.933 1.00 95.38 85 LYS A O 1
ATOM 700 N N . GLY A 1 86 ? 38.164 10.357 -62.082 1.00 95.62 86 GLY A N 1
ATOM 701 C CA . GLY A 1 86 ? 36.729 10.528 -61.848 1.00 95.62 86 GLY A CA 1
ATOM 702 C C . GLY A 1 86 ? 36.157 9.453 -60.921 1.00 95.62 86 GLY A C 1
ATOM 703 O O . GLY A 1 86 ? 35.429 9.763 -59.982 1.00 95.62 86 GLY A O 1
ATOM 704 N N . ASN A 1 87 ? 36.557 8.193 -61.110 1.00 95.12 87 ASN A N 1
ATOM 705 C CA . ASN A 1 87 ? 36.175 7.092 -60.228 1.00 95.12 87 ASN A CA 1
ATOM 706 C C . ASN A 1 87 ? 36.741 7.280 -58.814 1.00 95.12 87 ASN A C 1
ATOM 708 O O . ASN A 1 87 ? 36.028 7.058 -57.838 1.00 95.12 87 ASN A O 1
ATOM 712 N N . TYR A 1 88 ? 37.995 7.720 -58.681 1.00 95.75 88 TYR A N 1
ATOM 713 C CA . TYR A 1 88 ? 38.594 8.031 -57.383 1.00 95.75 88 TYR A CA 1
ATOM 714 C C . TYR A 1 88 ? 37.871 9.193 -56.684 1.00 95.75 88 TYR A C 1
ATOM 716 O O . TYR A 1 88 ? 37.523 9.072 -55.512 1.00 95.75 88 TYR A O 1
ATOM 724 N N . GLU A 1 89 ? 37.575 10.284 -57.393 1.00 96.56 89 GLU A N 1
ATOM 725 C CA . GLU A 1 89 ? 36.810 11.427 -56.873 1.00 96.56 89 GLU A CA 1
ATOM 726 C C . GLU A 1 89 ? 35.399 11.017 -56.427 1.00 96.56 89 GLU A C 1
ATOM 728 O O . GLU A 1 89 ? 34.934 11.429 -55.359 1.00 96.56 89 GLU A O 1
ATOM 733 N N . ALA A 1 90 ? 34.737 10.143 -57.190 1.00 97.06 90 ALA A N 1
ATOM 734 C CA . ALA A 1 90 ? 33.444 9.578 -56.822 1.00 97.06 90 ALA A CA 1
ATOM 735 C C . ALA A 1 90 ? 33.539 8.694 -55.567 1.00 97.06 90 ALA A C 1
ATOM 737 O O . ALA A 1 90 ? 32.700 8.805 -54.672 1.00 97.06 90 ALA A O 1
ATOM 738 N N . ILE A 1 91 ? 34.573 7.852 -55.458 1.00 97.25 91 ILE A N 1
ATOM 739 C CA . ILE A 1 91 ? 34.821 7.034 -54.261 1.00 97.25 91 ILE A CA 1
ATOM 740 C C . ILE A 1 91 ? 35.056 7.928 -53.043 1.00 97.25 91 ILE A C 1
ATOM 742 O O . ILE A 1 91 ? 34.424 7.712 -52.013 1.00 97.25 91 ILE A O 1
ATOM 746 N N . VAL A 1 92 ? 35.909 8.949 -53.151 1.00 97.44 92 VAL A N 1
ATOM 747 C CA . VAL A 1 92 ? 36.196 9.880 -52.046 1.00 97.44 92 VAL A CA 1
ATOM 748 C C . VAL A 1 92 ? 34.932 10.623 -51.613 1.00 97.44 92 VAL A C 1
ATOM 750 O O . VAL A 1 92 ? 34.661 10.726 -50.417 1.00 97.44 92 VAL A O 1
ATOM 753 N N . THR A 1 93 ? 34.114 11.068 -52.569 1.00 97.56 93 THR A N 1
ATOM 754 C CA . THR A 1 93 ? 32.833 11.729 -52.283 1.00 97.56 93 THR A CA 1
ATOM 755 C C . THR A 1 93 ? 31.866 10.782 -51.569 1.00 97.56 93 THR A C 1
ATOM 757 O O . THR A 1 93 ? 31.275 11.148 -50.554 1.00 97.56 93 THR A O 1
ATOM 760 N N . ASN A 1 94 ? 31.745 9.535 -52.035 1.00 97.94 94 ASN A N 1
ATOM 761 C CA . ASN A 1 94 ? 30.910 8.519 -51.393 1.00 97.94 94 ASN A CA 1
ATOM 762 C C . ASN A 1 94 ? 31.401 8.177 -49.980 1.00 97.94 94 ASN A C 1
ATOM 764 O O . ASN A 1 94 ? 30.582 8.024 -49.074 1.00 97.94 94 ASN A O 1
ATOM 768 N N . VAL A 1 95 ? 32.718 8.096 -49.766 1.00 97.56 95 VAL A N 1
ATOM 769 C CA . VAL A 1 95 ? 33.306 7.912 -48.431 1.00 97.56 95 VAL A CA 1
ATOM 770 C C . VAL A 1 95 ? 32.936 9.082 -47.521 1.00 97.56 95 VAL A C 1
ATOM 772 O O . VAL A 1 95 ? 32.502 8.835 -46.398 1.00 97.56 95 VAL A O 1
ATOM 775 N N . GLY A 1 96 ? 33.011 10.325 -48.007 1.00 97.44 96 GLY A N 1
ATOM 776 C CA . GLY A 1 96 ? 32.560 11.506 -47.263 1.00 97.44 96 GLY A CA 1
ATOM 777 C C . GLY A 1 96 ? 31.082 11.422 -46.867 1.00 97.44 96 GLY A C 1
ATOM 778 O O . GLY A 1 96 ? 30.742 11.593 -45.700 1.00 97.44 96 GLY A O 1
ATOM 779 N N . VAL A 1 97 ? 30.202 11.036 -47.798 1.00 97.94 97 VAL A N 1
ATOM 780 C CA . VAL A 1 97 ? 28.764 10.853 -47.517 1.00 97.94 97 VAL A CA 1
ATOM 781 C C . VAL A 1 97 ? 28.519 9.756 -46.476 1.00 97.94 97 VAL A C 1
ATOM 783 O O . VAL A 1 97 ? 27.679 9.917 -45.587 1.00 97.94 97 VAL A O 1
ATOM 786 N N . VAL A 1 98 ? 29.237 8.633 -46.559 1.00 98.00 98 VAL A N 1
ATOM 787 C CA . VAL A 1 98 ? 29.129 7.545 -45.574 1.00 98.00 98 VAL A CA 1
ATOM 788 C C . VAL A 1 98 ? 29.641 7.996 -44.206 1.00 98.00 98 VAL A C 1
ATOM 790 O O . VAL A 1 98 ? 29.010 7.680 -43.196 1.00 98.00 98 VAL A O 1
ATOM 793 N N . GLN A 1 99 ? 30.731 8.763 -44.154 1.00 98.12 99 GLN A N 1
ATOM 794 C CA . GLN A 1 99 ? 31.254 9.341 -42.915 1.00 98.12 99 GLN A CA 1
ATOM 795 C C . GLN A 1 99 ? 30.244 10.304 -42.282 1.00 98.12 99 GLN A C 1
ATOM 797 O O . GLN A 1 99 ? 29.899 10.121 -41.116 1.00 98.12 99 GLN A O 1
ATOM 802 N N . ASP A 1 100 ? 29.683 11.240 -43.048 1.00 98.25 100 ASP A N 1
ATOM 803 C CA . ASP A 1 100 ? 28.663 12.184 -42.569 1.00 98.25 100 ASP A CA 1
ATOM 804 C C . ASP A 1 100 ? 27.386 11.483 -42.101 1.00 98.25 100 ASP A C 1
ATOM 806 O O . ASP A 1 100 ? 26.745 11.881 -41.125 1.00 98.25 100 ASP A O 1
ATOM 810 N N . ARG A 1 101 ? 26.991 10.410 -42.789 1.00 98.06 101 ARG A N 1
ATOM 811 C CA . ARG A 1 101 ? 25.859 9.590 -42.356 1.00 98.06 101 ARG A CA 1
ATOM 812 C C . ARG A 1 101 ? 26.175 8.862 -41.052 1.00 98.06 101 ARG A C 1
ATOM 814 O O . ARG A 1 101 ? 25.315 8.795 -40.179 1.00 98.06 101 ARG A O 1
ATOM 821 N N . THR A 1 102 ? 27.392 8.346 -40.907 1.00 97.81 102 THR A N 1
ATOM 822 C CA . THR A 1 102 ? 27.831 7.639 -39.697 1.00 97.81 102 THR A CA 1
ATOM 823 C C . THR A 1 102 ? 27.896 8.586 -38.500 1.00 97.81 102 THR A C 1
ATOM 825 O O . THR A 1 102 ? 27.386 8.245 -37.436 1.00 97.81 102 THR A O 1
ATOM 828 N N . THR A 1 103 ? 28.438 9.798 -38.663 1.00 98.12 103 THR A N 1
ATOM 829 C CA . THR A 1 103 ? 28.484 10.802 -37.585 1.00 98.12 103 THR A CA 1
ATOM 830 C C . THR A 1 103 ? 27.085 11.241 -37.157 1.00 98.12 103 THR A C 1
ATOM 832 O O . THR A 1 103 ? 26.825 11.334 -35.958 1.00 98.12 103 THR A O 1
ATOM 835 N N . LYS A 1 104 ? 26.153 11.427 -38.103 1.00 98.50 104 LYS A N 1
ATOM 836 C CA . LYS A 1 104 ? 24.742 11.716 -37.791 1.00 98.50 104 LYS A CA 1
ATOM 837 C C . LYS A 1 104 ? 24.073 10.588 -37.007 1.00 98.50 104 LYS A C 1
ATOM 839 O O . LYS A 1 104 ? 23.444 10.866 -35.992 1.00 98.50 104 LYS A O 1
ATOM 844 N N . ILE A 1 105 ? 24.249 9.335 -37.432 1.00 98.25 105 ILE A N 1
ATOM 845 C CA . ILE A 1 105 ? 23.683 8.172 -36.728 1.00 98.25 105 ILE A CA 1
ATOM 846 C C . ILE A 1 105 ? 24.228 8.087 -35.297 1.00 98.25 105 ILE A C 1
ATOM 848 O O . ILE A 1 105 ? 23.454 7.870 -34.370 1.00 98.25 105 ILE A O 1
ATOM 852 N N . LEU A 1 106 ? 25.532 8.303 -35.095 1.00 98.31 106 LEU A N 1
ATOM 853 C CA . LEU A 1 106 ? 26.130 8.300 -33.755 1.00 98.31 106 LEU A CA 1
ATOM 854 C C . LEU A 1 106 ? 25.548 9.412 -32.868 1.00 98.31 106 LEU A C 1
ATOM 856 O O . LEU A 1 106 ? 25.150 9.143 -31.738 1.00 98.31 106 LEU A O 1
ATOM 860 N N . GLN A 1 107 ? 25.413 10.636 -33.387 1.00 98.44 107 GLN A N 1
ATOM 861 C CA . GLN A 1 107 ? 24.808 11.752 -32.645 1.00 98.44 107 GLN A CA 1
ATOM 862 C C . GLN A 1 107 ? 23.329 11.510 -32.301 1.00 98.44 107 GLN A C 1
ATOM 864 O O . GLN A 1 107 ? 22.857 11.919 -31.237 1.00 98.44 107 GLN A O 1
ATOM 869 N N . GLU A 1 108 ? 22.575 10.865 -33.193 1.00 98.25 108 GLU A N 1
ATOM 870 C CA . GLU A 1 108 ? 21.186 10.468 -32.938 1.00 98.25 108 GLU A CA 1
ATOM 871 C C . GLU A 1 108 ? 21.107 9.391 -31.851 1.00 98.25 108 GLU A C 1
ATOM 873 O O . GLU A 1 108 ? 20.338 9.543 -30.902 1.00 98.25 108 GLU A O 1
ATOM 878 N N . GLN A 1 109 ? 21.963 8.368 -31.919 1.00 98.50 109 GLN A N 1
ATOM 879 C CA . GLN A 1 109 ? 22.051 7.325 -30.894 1.00 98.50 109 GLN A CA 1
ATOM 880 C C . GLN A 1 109 ? 22.431 7.890 -29.520 1.00 98.50 109 GLN A C 1
ATOM 882 O O . GLN A 1 109 ? 21.823 7.518 -28.516 1.00 98.50 109 GLN A O 1
ATOM 887 N N . GLU A 1 110 ? 23.386 8.819 -29.453 1.00 98.12 110 GLU A N 1
ATOM 888 C CA . GLU A 1 110 ? 23.740 9.516 -28.211 1.00 98.12 110 GLU A CA 1
ATOM 889 C C . GLU A 1 110 ? 22.552 10.306 -27.645 1.00 98.12 110 GLU A C 1
ATOM 891 O O . GLU A 1 110 ? 22.280 10.264 -26.441 1.00 98.12 110 GLU A O 1
ATOM 896 N N . ARG A 1 111 ? 21.800 11.001 -28.507 1.00 98.56 111 ARG A N 1
ATOM 897 C CA . ARG A 1 111 ? 20.604 11.751 -28.103 1.00 98.56 111 ARG A CA 1
ATOM 898 C C . ARG A 1 111 ? 19.516 10.829 -27.557 1.00 98.56 111 ARG A C 1
ATOM 900 O O . ARG A 1 111 ? 18.911 11.156 -26.532 1.00 98.56 111 ARG A O 1
ATOM 907 N N . ASP A 1 112 ? 19.280 9.698 -28.210 1.00 98.50 112 ASP A N 1
ATOM 908 C CA . ASP A 1 112 ? 18.291 8.708 -27.782 1.00 98.50 112 ASP A CA 1
ATOM 909 C C . ASP A 1 112 ? 18.698 8.045 -26.467 1.00 98.50 112 ASP A C 1
ATOM 911 O O . ASP A 1 112 ? 17.874 7.919 -25.556 1.00 98.50 112 ASP A O 1
ATOM 915 N N . LEU A 1 113 ? 19.983 7.724 -26.309 1.00 98.19 113 LEU A N 1
ATOM 916 C CA . LEU A 1 113 ? 20.530 7.201 -25.063 1.00 98.19 113 LEU A CA 1
ATOM 917 C C . LEU A 1 113 ? 20.346 8.204 -23.913 1.00 98.19 113 LEU A C 1
ATOM 919 O O . LEU A 1 113 ? 19.862 7.838 -22.841 1.00 98.19 113 LEU A O 1
ATOM 923 N N . LEU A 1 114 ? 20.649 9.488 -24.133 1.00 98.50 114 LEU A N 1
ATOM 924 C CA . LEU A 1 114 ? 20.416 10.543 -23.140 1.00 98.50 114 LEU A CA 1
ATOM 925 C C . LEU A 1 114 ? 18.929 10.715 -22.811 1.00 98.50 114 LEU A C 1
ATOM 927 O O . LEU A 1 114 ? 18.578 10.975 -21.658 1.00 98.50 114 LEU A O 1
ATOM 931 N N . ARG A 1 115 ? 18.041 10.565 -23.797 1.00 98.62 115 ARG A N 1
ATOM 932 C CA . ARG A 1 115 ? 16.590 10.615 -23.581 1.00 98.62 115 ARG A CA 1
ATOM 933 C C . ARG A 1 115 ? 16.116 9.446 -22.721 1.00 98.62 115 ARG A C 1
ATOM 935 O O . ARG A 1 115 ? 15.363 9.673 -21.777 1.00 98.62 115 ARG A O 1
ATOM 942 N N . ALA A 1 116 ? 16.595 8.236 -23.003 1.00 98.44 116 ALA A N 1
ATOM 943 C CA . ALA A 1 116 ? 16.301 7.043 -22.217 1.00 98.44 116 ALA A CA 1
ATOM 944 C C . ALA A 1 116 ? 16.830 7.165 -20.779 1.00 98.44 116 ALA A C 1
ATOM 946 O O . ALA A 1 116 ? 16.104 6.869 -19.829 1.00 98.44 116 ALA A O 1
ATOM 947 N N . PHE A 1 117 ? 18.053 7.677 -20.595 1.00 98.31 117 PHE A N 1
ATOM 948 C CA . PHE A 1 117 ? 18.601 7.939 -19.263 1.00 98.31 117 PHE A CA 1
ATOM 949 C C . PHE A 1 117 ? 17.787 8.977 -18.489 1.00 98.31 117 PHE A C 1
ATOM 951 O O . PHE A 1 117 ? 17.496 8.759 -17.316 1.00 98.31 117 PHE A O 1
ATOM 958 N N . ARG A 1 118 ? 17.373 10.079 -19.127 1.00 98.50 118 ARG A N 1
ATOM 959 C CA . ARG A 1 118 ? 16.518 11.094 -18.485 1.00 98.50 118 ARG A CA 1
ATOM 960 C C . ARG A 1 118 ? 15.154 10.538 -18.088 1.00 98.50 118 ARG A C 1
ATOM 962 O O . ARG A 1 118 ? 14.704 10.826 -16.986 1.00 98.50 118 ARG A O 1
ATOM 969 N N . ALA A 1 119 ? 14.528 9.736 -18.952 1.00 98.38 119 ALA A N 1
ATOM 970 C CA . ALA A 1 119 ? 13.267 9.069 -18.634 1.00 98.38 119 ALA A CA 1
ATOM 971 C C . ALA A 1 119 ? 13.428 8.150 -17.413 1.00 98.38 119 ALA A C 1
ATOM 973 O O . ALA A 1 119 ? 12.693 8.291 -16.444 1.00 98.38 119 ALA A O 1
ATOM 974 N N . ARG A 1 120 ? 14.471 7.311 -17.394 1.00 98.25 120 ARG A N 1
ATOM 975 C CA . ARG A 1 120 ? 14.743 6.415 -16.261 1.00 98.25 120 ARG A CA 1
ATOM 976 C C . ARG A 1 120 ? 15.074 7.163 -14.966 1.00 98.25 120 ARG A C 1
ATOM 978 O O . ARG A 1 120 ? 14.666 6.725 -13.899 1.00 98.25 120 ARG A O 1
ATOM 985 N N . LEU A 1 121 ? 15.809 8.275 -15.039 1.00 98.00 121 LEU A N 1
ATOM 986 C CA . LEU A 1 121 ? 16.078 9.123 -13.872 1.00 98.00 121 LEU A CA 1
ATOM 987 C C . LEU A 1 121 ? 14.793 9.731 -13.313 1.00 98.00 121 LEU A C 1
ATOM 989 O O . LEU A 1 121 ? 14.617 9.751 -12.098 1.00 98.00 121 LEU A O 1
ATOM 993 N N . PHE A 1 122 ? 13.897 10.191 -14.187 1.00 98.56 122 PHE A N 1
ATOM 994 C CA . PHE A 1 122 ? 12.589 10.683 -13.774 1.00 98.56 122 PHE A CA 1
ATOM 995 C C . PHE A 1 122 ? 11.757 9.569 -13.130 1.00 98.56 122 PHE A C 1
ATOM 997 O O . PHE A 1 122 ? 11.223 9.775 -12.044 1.00 98.56 122 PHE A O 1
ATOM 1004 N N . ASP A 1 123 ? 11.717 8.374 -13.726 1.00 97.88 123 ASP A N 1
ATOM 1005 C CA . ASP A 1 123 ? 11.010 7.224 -13.152 1.00 97.88 123 ASP A CA 1
ATOM 1006 C C . ASP A 1 123 ? 11.528 6.900 -11.743 1.00 97.88 123 ASP A C 1
ATOM 1008 O O . ASP A 1 123 ? 10.739 6.865 -10.800 1.00 97.88 123 ASP A O 1
ATOM 1012 N N . VAL A 1 124 ? 12.851 6.786 -11.569 1.00 98.50 124 VAL A N 1
ATOM 1013 C CA . VAL A 1 124 ? 13.487 6.544 -10.259 1.00 98.50 124 VAL A CA 1
ATOM 1014 C C . VAL A 1 124 ? 13.187 7.671 -9.267 1.00 98.50 124 VAL A C 1
ATOM 1016 O O . VAL A 1 124 ? 12.901 7.405 -8.103 1.00 98.50 124 VAL A O 1
ATOM 1019 N N . GLN A 1 125 ? 13.214 8.933 -9.703 1.00 98.06 125 GLN A N 1
ATOM 1020 C CA . GLN A 1 125 ? 12.886 10.069 -8.841 1.00 98.06 125 GLN A CA 1
ATOM 1021 C C . GLN A 1 125 ? 11.418 10.031 -8.392 1.00 98.06 125 GLN A C 1
ATOM 1023 O O . GLN A 1 125 ? 11.138 10.243 -7.213 1.00 98.06 125 GLN A O 1
ATOM 1028 N N . THR A 1 126 ? 10.487 9.713 -9.297 1.00 97.69 126 THR A N 1
ATOM 1029 C CA . THR A 1 126 ? 9.067 9.571 -8.942 1.00 97.69 126 THR A CA 1
ATOM 1030 C C . THR A 1 126 ? 8.806 8.361 -8.049 1.00 97.69 126 THR A C 1
ATOM 1032 O O . THR A 1 126 ? 7.922 8.417 -7.197 1.00 97.69 126 THR A O 1
ATOM 1035 N N . GLU A 1 127 ? 9.552 7.268 -8.216 1.00 96.62 127 GLU A N 1
ATOM 1036 C CA . GLU A 1 127 ? 9.472 6.095 -7.346 1.00 96.62 127 GLU A CA 1
ATOM 1037 C C . GLU A 1 127 ? 9.969 6.423 -5.935 1.00 96.62 127 GLU A C 1
ATOM 1039 O O . GLU A 1 127 ? 9.271 6.129 -4.967 1.00 96.62 127 GLU A O 1
ATOM 1044 N N . LEU A 1 128 ? 11.092 7.137 -5.820 1.00 96.12 128 LEU A N 1
ATOM 1045 C CA . LEU A 1 128 ? 11.641 7.585 -4.540 1.00 96.12 128 LEU A CA 1
ATOM 1046 C C . LEU A 1 128 ? 10.703 8.566 -3.820 1.00 96.12 128 LEU A C 1
ATOM 1048 O O . LEU A 1 128 ? 10.528 8.480 -2.606 1.00 96.12 128 LEU A O 1
ATOM 1052 N N . GLU A 1 129 ? 10.057 9.475 -4.553 1.00 95.62 129 GLU A N 1
ATOM 1053 C CA . GLU A 1 129 ? 9.069 10.396 -3.980 1.00 95.62 129 GLU A CA 1
ATOM 1054 C C . GLU A 1 129 ? 7.804 9.663 -3.504 1.00 95.62 129 GLU A C 1
ATOM 1056 O O . GLU A 1 129 ? 7.308 9.941 -2.410 1.00 95.62 129 GLU A O 1
ATOM 1061 N N . LYS A 1 130 ? 7.332 8.662 -4.261 1.00 95.75 130 LYS A N 1
ATOM 1062 C CA . LYS A 1 130 ? 6.226 7.778 -3.846 1.00 95.75 130 LYS A CA 1
ATOM 1063 C C . LYS A 1 130 ? 6.587 6.912 -2.642 1.00 95.75 130 LYS A C 1
ATOM 1065 O O . LYS A 1 130 ? 5.734 6.655 -1.795 1.00 95.75 130 LYS A O 1
ATOM 1070 N N . GLU A 1 131 ? 7.815 6.410 -2.570 1.00 92.44 131 GLU A N 1
ATOM 1071 C CA . GLU A 1 131 ? 8.266 5.603 -1.437 1.00 92.44 131 GLU A CA 1
ATOM 1072 C C . GLU A 1 131 ? 8.370 6.464 -0.176 1.00 92.44 131 GLU A C 1
ATOM 1074 O O . GLU A 1 131 ? 7.848 6.078 0.870 1.00 92.44 131 GLU A O 1
ATOM 1079 N N . LYS A 1 132 ? 8.905 7.684 -0.302 1.00 93.81 132 LYS A N 1
ATOM 1080 C CA . LYS A 1 132 ? 8.941 8.670 0.783 1.00 93.81 132 LYS A CA 1
ATOM 1081 C C . LYS A 1 132 ? 7.540 9.049 1.276 1.00 93.81 132 LYS A C 1
ATOM 1083 O O . LYS A 1 132 ? 7.306 9.078 2.484 1.00 93.81 132 LYS A O 1
ATOM 1088 N N . SER A 1 133 ? 6.586 9.284 0.370 1.00 90.44 133 SER A N 1
ATOM 1089 C CA . SER A 1 133 ? 5.207 9.587 0.775 1.00 90.44 133 SER A CA 1
ATOM 1090 C C . SER A 1 133 ? 4.543 8.393 1.471 1.00 90.44 133 SER A C 1
ATOM 1092 O O . SER A 1 133 ? 3.860 8.567 2.474 1.00 90.44 133 SER A O 1
ATOM 1094 N N . ARG A 1 134 ? 4.799 7.159 1.008 1.00 89.44 134 ARG A N 1
ATOM 1095 C CA . ARG A 1 134 ? 4.300 5.936 1.663 1.00 89.44 134 ARG A CA 1
ATOM 1096 C C . ARG A 1 134 ? 4.860 5.747 3.072 1.00 89.44 134 ARG A C 1
ATOM 1098 O O . ARG A 1 134 ? 4.119 5.310 3.955 1.00 89.44 134 ARG A O 1
ATOM 1105 N N . THR A 1 135 ? 6.142 6.039 3.295 1.00 84.44 135 THR A N 1
ATOM 1106 C CA . THR A 1 135 ? 6.739 5.929 4.635 1.00 84.44 135 THR A CA 1
ATOM 1107 C C . THR A 1 135 ? 6.148 6.949 5.607 1.00 84.44 135 THR A C 1
ATOM 1109 O O . THR A 1 135 ? 5.846 6.592 6.749 1.00 84.44 135 THR A O 1
ATOM 1112 N N . ASP A 1 136 ? 5.900 8.176 5.143 1.00 84.25 136 ASP A N 1
ATOM 1113 C CA . ASP A 1 136 ? 5.302 9.239 5.961 1.00 84.25 136 ASP A CA 1
ATOM 1114 C C . ASP A 1 136 ? 3.819 8.952 6.276 1.00 84.25 136 ASP A C 1
ATOM 1116 O O . ASP A 1 136 ? 3.366 9.146 7.412 1.00 84.25 136 ASP A O 1
ATOM 1120 N N . ASP A 1 137 ? 3.074 8.391 5.319 1.00 87.56 137 ASP A N 1
ATOM 1121 C CA . ASP A 1 137 ? 1.686 7.954 5.521 1.00 87.56 137 ASP A CA 1
ATOM 1122 C C . ASP A 1 137 ? 1.585 6.830 6.565 1.00 87.56 137 ASP A C 1
ATOM 1124 O O . ASP A 1 137 ? 0.693 6.836 7.420 1.00 87.56 137 ASP A O 1
ATOM 1128 N N . GLY A 1 138 ? 2.523 5.875 6.540 1.00 89.31 138 GLY A N 1
ATOM 1129 C CA . GLY A 1 138 ? 2.576 4.778 7.507 1.00 89.31 138 GLY A CA 1
ATOM 1130 C C . GLY A 1 138 ? 2.776 5.276 8.939 1.00 89.31 138 GLY A C 1
ATOM 1131 O O . GLY A 1 138 ? 2.006 4.916 9.833 1.00 89.31 138 GLY A O 1
ATOM 1132 N N . ALA A 1 139 ? 3.765 6.147 9.154 1.00 89.06 139 ALA A N 1
ATOM 1133 C CA . ALA A 1 139 ? 4.023 6.745 10.464 1.00 89.06 139 ALA A CA 1
ATOM 1134 C C . ALA A 1 139 ? 2.814 7.551 10.967 1.00 89.06 139 ALA A C 1
ATOM 1136 O O . ALA A 1 139 ? 2.414 7.415 12.125 1.00 89.06 139 ALA A O 1
ATOM 1137 N N . THR A 1 140 ? 2.183 8.329 10.084 1.00 89.50 140 THR A N 1
ATOM 1138 C CA . THR A 1 140 ? 0.990 9.120 10.419 1.00 89.50 140 THR A CA 1
ATOM 1139 C C . THR A 1 140 ? -0.178 8.229 10.843 1.00 89.50 140 THR A C 1
ATOM 1141 O O . THR A 1 140 ? -0.836 8.514 11.848 1.00 89.50 140 THR A O 1
ATOM 1144 N N . LYS A 1 141 ? -0.400 7.109 10.144 1.00 92.31 141 LYS A N 1
ATOM 1145 C CA . LYS A 1 141 ? -1.444 6.137 10.492 1.00 92.31 141 LYS A CA 1
ATOM 1146 C C . LYS A 1 141 ? -1.209 5.507 11.867 1.00 92.31 141 LYS A C 1
ATOM 1148 O O . LYS A 1 141 ? -2.134 5.479 12.676 1.00 92.31 141 LYS A O 1
ATOM 1153 N N . TYR A 1 142 ? 0.017 5.071 12.166 1.00 94.19 142 TYR A N 1
ATOM 1154 C CA . TYR A 1 142 ? 0.349 4.519 13.486 1.00 94.19 142 TYR A CA 1
ATOM 1155 C C . TYR A 1 142 ? 0.162 5.544 14.611 1.00 94.19 142 TYR A C 1
ATOM 1157 O O . TYR A 1 142 ? -0.315 5.199 15.694 1.00 94.19 142 TYR A O 1
ATOM 1165 N N . ILE A 1 143 ? 0.495 6.814 14.364 1.00 95.56 143 ILE A N 1
ATOM 1166 C CA . ILE A 1 143 ? 0.283 7.894 15.336 1.00 95.56 143 ILE A CA 1
ATOM 1167 C C . ILE A 1 143 ? -1.214 8.108 15.599 1.00 95.56 143 ILE A C 1
ATOM 1169 O O . ILE A 1 143 ? -1.608 8.282 16.755 1.00 95.56 143 ILE A O 1
ATOM 1173 N N . GLU A 1 144 ? -2.056 8.092 14.565 1.00 96.25 144 GLU A N 1
ATOM 1174 C CA . GLU A 1 144 ? -3.501 8.279 14.736 1.00 96.25 144 GLU A CA 1
ATOM 1175 C C . GLU A 1 144 ? -4.160 7.082 15.438 1.00 96.25 144 GLU A C 1
ATOM 1177 O O . GLU A 1 144 ? -4.956 7.276 16.358 1.00 96.25 144 GLU A O 1
ATOM 1182 N N . GLU A 1 145 ? -3.765 5.850 15.103 1.00 96.06 145 GLU A N 1
ATOM 1183 C CA . GLU A 1 145 ? -4.212 4.638 15.810 1.00 96.06 145 GLU A CA 1
ATOM 1184 C C . GLU A 1 145 ? -3.799 4.656 17.293 1.00 96.06 145 GLU A C 1
ATOM 1186 O O . GLU A 1 145 ? -4.600 4.320 18.175 1.00 96.06 145 GLU A O 1
ATOM 1191 N N . ALA A 1 146 ? -2.584 5.122 17.602 1.00 96.31 146 ALA A N 1
ATOM 1192 C CA . ALA A 1 146 ? -2.126 5.292 18.979 1.00 96.31 146 ALA A CA 1
ATOM 1193 C C . ALA A 1 146 ? -2.949 6.354 19.734 1.00 96.31 146 ALA A C 1
ATOM 1195 O O . ALA A 1 146 ? -3.327 6.140 20.891 1.00 96.31 146 ALA A O 1
ATOM 1196 N N . LYS A 1 147 ? -3.281 7.481 19.087 1.00 97.81 147 LYS A N 1
ATOM 1197 C CA . LYS A 1 147 ? -4.159 8.515 19.666 1.00 97.81 147 LYS A CA 1
ATOM 1198 C C . LYS A 1 147 ? -5.575 7.997 19.903 1.00 97.81 147 LYS A C 1
ATOM 1200 O O . LYS A 1 147 ? -6.144 8.288 20.955 1.00 97.81 147 LYS A O 1
ATOM 1205 N N . GLN A 1 148 ? -6.135 7.239 18.962 1.00 97.38 148 GLN A N 1
ATOM 1206 C CA . GLN A 1 148 ? -7.453 6.618 19.103 1.00 97.38 148 GLN A CA 1
ATOM 1207 C C . GLN A 1 148 ? -7.477 5.652 20.289 1.00 97.38 148 GLN A C 1
ATOM 1209 O O . GLN A 1 148 ? -8.300 5.807 21.185 1.00 97.38 148 GLN A O 1
ATOM 1214 N N . THR A 1 149 ? -6.510 4.736 20.351 1.00 95.75 149 THR A N 1
ATOM 1215 C CA . THR A 1 149 ? -6.401 3.756 21.442 1.00 95.75 149 THR A CA 1
ATOM 1216 C C . THR A 1 149 ? -6.255 4.439 22.802 1.00 95.75 149 THR A C 1
ATOM 1218 O O . THR A 1 149 ? -6.850 4.006 23.787 1.00 95.75 149 THR A O 1
ATOM 1221 N N . LYS A 1 150 ? -5.500 5.543 22.872 1.00 96.94 150 LYS A N 1
ATOM 1222 C CA . LYS A 1 150 ? -5.374 6.344 24.095 1.00 96.94 150 LYS A CA 1
ATOM 1223 C C . LYS A 1 150 ? -6.714 6.957 24.521 1.00 96.94 150 LYS A C 1
ATOM 1225 O O . LYS A 1 150 ? -7.057 6.868 25.698 1.00 96.94 150 LYS A O 1
ATOM 1230 N N . ARG A 1 151 ? -7.471 7.531 23.577 1.00 97.88 151 ARG A N 1
ATOM 1231 C CA . ARG A 1 151 ? -8.814 8.085 23.834 1.00 97.88 151 ARG A CA 1
ATOM 1232 C C . ARG A 1 151 ? -9.781 7.004 24.326 1.00 97.88 151 ARG A C 1
ATOM 1234 O O . ARG A 1 151 ? -10.488 7.228 25.304 1.00 97.88 151 ARG A O 1
ATOM 1241 N N . ASP A 1 152 ? -9.756 5.822 23.716 1.00 95.69 152 ASP A N 1
ATOM 1242 C CA . ASP A 1 152 ? -10.604 4.699 24.131 1.00 95.69 152 ASP A CA 1
ATOM 1243 C C . ASP A 1 152 ? -10.225 4.199 25.536 1.00 95.69 152 ASP A C 1
ATOM 1245 O O . ASP A 1 152 ? -11.098 3.943 26.363 1.00 95.69 152 ASP A O 1
ATOM 1249 N N . LEU A 1 153 ? -8.928 4.125 25.852 1.00 97.69 153 LEU A N 1
ATOM 1250 C CA . LEU A 1 153 ? -8.430 3.749 27.180 1.00 97.69 153 LEU A CA 1
ATOM 1251 C C . LEU A 1 153 ? -8.884 4.746 28.259 1.00 97.69 153 LEU A C 1
ATOM 1253 O O . LEU A 1 153 ? -9.356 4.330 29.319 1.00 97.69 153 LEU A O 1
ATOM 1257 N N . GLU A 1 154 ? -8.763 6.049 28.000 1.00 97.38 154 GLU A N 1
ATOM 1258 C CA . GLU A 1 154 ? -9.252 7.104 28.899 1.00 97.38 154 GLU A CA 1
ATOM 1259 C C . GLU A 1 154 ? -10.767 6.992 29.123 1.00 97.38 154 GLU A C 1
ATOM 1261 O O . GLU A 1 154 ? -11.220 7.022 30.268 1.00 97.38 154 GLU A O 1
ATOM 1266 N N . TRP A 1 155 ? -11.537 6.746 28.060 1.00 98.19 155 TRP A N 1
ATOM 1267 C CA . TRP A 1 155 ? -12.981 6.527 28.152 1.00 98.19 155 TRP A CA 1
ATOM 1268 C C . TRP A 1 155 ? -13.347 5.275 28.968 1.00 98.19 155 TRP A C 1
ATOM 1270 O O . TRP A 1 155 ? -14.251 5.313 29.807 1.00 98.19 155 TRP A O 1
ATOM 1280 N N . PHE A 1 156 ? -12.629 4.161 28.778 1.00 96.69 156 PHE A N 1
ATOM 1281 C CA . PHE A 1 156 ? -12.842 2.948 29.573 1.00 96.69 156 PHE A CA 1
ATOM 1282 C C . PHE A 1 156 ? -12.530 3.170 31.054 1.00 96.69 156 PHE A C 1
ATOM 1284 O O . PHE A 1 156 ? -13.290 2.692 31.897 1.00 96.69 156 PHE A O 1
ATOM 1291 N N . LYS A 1 157 ? -11.464 3.913 31.376 1.00 98.06 157 LYS A N 1
ATOM 1292 C CA . LYS A 1 157 ? -11.137 4.287 32.761 1.00 98.06 157 LYS A CA 1
ATOM 1293 C C . LYS A 1 157 ? -12.264 5.088 33.404 1.00 98.06 157 LYS A C 1
ATOM 1295 O O . LYS A 1 157 ? -12.745 4.690 34.459 1.00 98.06 157 LYS A O 1
ATOM 1300 N N . GLU A 1 158 ? -12.754 6.128 32.730 1.00 98.06 158 GLU A N 1
ATOM 1301 C CA . GLU A 1 158 ? -13.872 6.936 33.233 1.00 98.06 158 GLU A CA 1
ATOM 1302 C C . GLU A 1 158 ? -15.132 6.081 33.467 1.00 98.06 158 GLU A C 1
ATOM 1304 O O . GLU A 1 158 ? -15.831 6.223 34.476 1.00 98.06 158 GLU A O 1
ATOM 1309 N N . ASN A 1 159 ? -15.423 5.143 32.561 1.00 96.31 159 ASN A N 1
ATOM 1310 C CA . ASN A 1 159 ? -16.565 4.252 32.722 1.00 96.31 159 ASN A CA 1
ATOM 1311 C C . ASN A 1 159 ? -16.392 3.264 33.891 1.00 96.31 159 ASN A C 1
ATOM 1313 O O . ASN A 1 159 ? -17.370 3.005 34.599 1.00 96.31 159 ASN A O 1
ATOM 1317 N N . CYS A 1 160 ? -15.184 2.737 34.110 1.00 96.75 160 CYS A N 1
ATOM 1318 C CA . CYS A 1 160 ? -14.862 1.915 35.278 1.00 96.75 160 CYS A CA 1
ATOM 1319 C C . CYS A 1 160 ? -15.040 2.709 36.579 1.00 96.75 160 CYS A C 1
ATOM 1321 O O . CYS A 1 160 ? -15.785 2.265 37.450 1.00 96.75 160 CYS A O 1
ATOM 1323 N N . ASP A 1 161 ? -14.485 3.921 36.664 1.00 97.44 161 ASP A N 1
ATOM 1324 C CA . ASP A 1 161 ? -14.601 4.785 37.849 1.00 97.44 161 ASP A CA 1
ATOM 1325 C C . ASP A 1 161 ? -16.072 5.109 38.176 1.00 97.44 161 ASP A C 1
ATOM 1327 O O . ASP A 1 161 ? -16.511 5.097 39.336 1.00 97.44 161 ASP A O 1
ATOM 1331 N N . ARG A 1 162 ? -16.885 5.344 37.138 1.00 98.44 162 ARG A N 1
ATOM 1332 C CA . ARG A 1 162 ? -18.329 5.572 37.277 1.00 98.44 162 ARG A CA 1
ATOM 1333 C C . ARG A 1 162 ? -19.069 4.331 37.783 1.00 98.44 162 ARG A C 1
ATOM 1335 O O . ARG A 1 162 ? -19.973 4.457 38.617 1.00 98.44 162 ARG A O 1
ATOM 1342 N N . LEU A 1 163 ? -18.730 3.148 37.268 1.00 97.94 163 LEU A N 1
ATOM 1343 C CA . LEU A 1 163 ? -19.317 1.883 37.716 1.00 97.94 163 LEU A CA 1
ATOM 1344 C C . LEU A 1 163 ? -18.933 1.572 39.163 1.00 97.94 163 LEU A C 1
ATOM 1346 O O . LEU A 1 163 ? -19.816 1.213 39.943 1.00 97.94 163 LEU A O 1
ATOM 1350 N N . ASP A 1 164 ? -17.676 1.789 39.540 1.00 98.06 164 ASP A N 1
ATOM 1351 C CA . ASP A 1 164 ? -17.190 1.580 40.904 1.00 98.06 164 ASP A CA 1
ATOM 1352 C C . ASP A 1 164 ? -17.879 2.514 41.892 1.00 98.06 164 ASP A C 1
ATOM 1354 O O . ASP A 1 164 ? -18.389 2.060 42.917 1.00 98.06 164 ASP A O 1
ATOM 1358 N N . THR A 1 165 ? -18.008 3.798 41.551 1.00 98.25 165 THR A N 1
ATOM 1359 C CA . THR A 1 165 ? -18.748 4.762 42.380 1.00 98.25 165 THR A CA 1
ATOM 1360 C C . THR A 1 165 ? -20.192 4.303 42.601 1.00 98.25 165 THR A C 1
ATOM 1362 O O . THR A 1 165 ? -20.684 4.283 43.732 1.00 98.25 165 THR A O 1
ATOM 1365 N N . ARG A 1 166 ? -20.877 3.861 41.536 1.00 98.31 166 ARG A N 1
ATOM 1366 C CA . ARG A 1 166 ? -22.255 3.354 41.632 1.00 98.31 166 ARG A CA 1
ATOM 1367 C C . ARG A 1 166 ? -22.342 2.076 42.469 1.00 98.31 166 ARG A C 1
ATOM 1369 O O . ARG A 1 166 ? -23.289 1.921 43.241 1.00 98.31 166 ARG A O 1
ATOM 1376 N N . ASN A 1 167 ? -21.382 1.169 42.325 1.00 97.56 167 ASN A N 1
ATOM 1377 C CA . ASN A 1 167 ? -21.342 -0.085 43.071 1.00 97.56 167 ASN A CA 1
ATOM 1378 C C . ASN A 1 167 ? -21.070 0.154 44.566 1.00 97.56 167 ASN A C 1
ATOM 1380 O O . ASN A 1 167 ? -21.710 -0.459 45.421 1.00 97.56 167 ASN A O 1
ATOM 1384 N N . GLN A 1 168 ? -20.204 1.116 44.898 1.00 98.50 168 GLN A N 1
ATOM 1385 C CA . GLN A 1 168 ? -19.987 1.562 46.275 1.00 98.50 168 GLN A CA 1
ATOM 1386 C C . GLN A 1 168 ? -21.265 2.141 46.892 1.00 98.50 168 GLN A C 1
ATOM 1388 O O . GLN A 1 168 ? -21.601 1.798 48.027 1.00 98.50 168 GLN A O 1
ATOM 1393 N N . THR A 1 169 ? -22.009 2.983 46.163 1.00 98.00 169 THR A N 1
ATOM 1394 C CA . THR A 1 169 ? -23.301 3.507 46.640 1.00 98.00 169 THR A CA 1
ATOM 1395 C C . THR A 1 169 ? -24.298 2.380 46.901 1.00 98.00 169 THR A C 1
ATOM 1397 O O . THR A 1 169 ? -24.874 2.316 47.985 1.00 98.00 169 THR A O 1
ATOM 1400 N N . LEU A 1 170 ? -24.461 1.456 45.948 1.00 98.00 170 LEU A N 1
ATOM 1401 C CA . LEU A 1 170 ? -25.369 0.317 46.102 1.00 98.00 170 LEU A CA 1
ATOM 1402 C C . LEU A 1 170 ? -24.961 -0.602 47.260 1.00 98.00 170 LEU A C 1
ATOM 1404 O O . LEU A 1 170 ? -25.829 -1.107 47.968 1.00 98.00 170 LEU A O 1
ATOM 1408 N N . SER A 1 171 ? -23.660 -0.793 47.483 1.00 97.88 171 SER A N 1
ATOM 1409 C CA . SER A 1 171 ? -23.144 -1.593 48.600 1.00 97.88 171 SER A CA 1
ATOM 1410 C C . SER A 1 171 ? -23.478 -0.953 49.948 1.00 97.88 171 SER A C 1
ATOM 1412 O O . SER A 1 171 ? -24.031 -1.628 50.816 1.00 97.88 171 SER A O 1
ATOM 1414 N N . LYS A 1 172 ? -23.260 0.363 50.091 1.00 98.56 172 LYS A N 1
ATOM 1415 C CA . LYS A 1 172 ? -23.638 1.125 51.297 1.00 98.56 172 LYS A CA 1
ATOM 1416 C C . LYS A 1 172 ? -25.143 1.068 51.567 1.00 98.56 172 LYS A C 1
ATOM 1418 O O . LYS A 1 172 ? -25.558 0.877 52.709 1.00 98.56 172 LYS A O 1
ATOM 1423 N N . ASP A 1 173 ? -25.972 1.197 50.532 1.00 98.19 173 ASP A N 1
ATOM 1424 C CA . ASP A 1 173 ? -27.427 1.078 50.677 1.00 98.19 173 ASP A CA 1
ATOM 1425 C C . ASP A 1 173 ? -27.862 -0.337 51.071 1.00 98.19 173 ASP A C 1
ATOM 1427 O O . ASP A 1 173 ? -28.756 -0.499 51.902 1.00 98.19 173 ASP A O 1
ATOM 1431 N N . ASN A 1 174 ? -27.216 -1.366 50.525 1.00 97.50 174 ASN A N 1
ATOM 1432 C CA . ASN A 1 174 ? -27.493 -2.756 50.874 1.00 97.50 174 ASN A CA 1
ATOM 1433 C C . ASN A 1 174 ? -27.121 -3.047 52.337 1.00 97.50 174 ASN A C 1
ATOM 1435 O O . ASN A 1 174 ? -27.914 -3.633 53.072 1.00 97.50 174 ASN A O 1
ATOM 1439 N N . GLU A 1 175 ? -25.961 -2.572 52.795 1.00 98.44 175 GLU A N 1
ATOM 1440 C CA . GLU A 1 175 ? -25.558 -2.639 54.206 1.00 98.44 175 GLU A CA 1
ATOM 1441 C C . GLU A 1 175 ? -26.549 -1.909 55.118 1.00 98.44 175 GLU A C 1
ATOM 1443 O O . GLU A 1 175 ? -26.997 -2.469 56.124 1.00 98.44 175 GLU A O 1
ATOM 1448 N N . ARG A 1 176 ? -26.968 -0.696 54.736 1.00 98.56 176 ARG A N 1
ATOM 1449 C CA . ARG A 1 176 ? -27.972 0.079 55.475 1.00 98.56 176 ARG A CA 1
ATOM 1450 C C . ARG A 1 176 ? -29.299 -0.673 55.584 1.00 98.56 176 ARG A C 1
ATOM 1452 O O . ARG A 1 176 ? -29.858 -0.759 56.677 1.00 98.56 176 ARG A O 1
ATOM 1459 N N . LEU A 1 177 ? -29.806 -1.220 54.479 1.00 98.06 177 LEU A N 1
ATOM 1460 C CA . LEU A 1 177 ? -31.062 -1.979 54.452 1.00 98.06 177 LEU A CA 1
ATOM 1461 C C . LEU A 1 177 ? -30.965 -3.274 55.267 1.00 98.06 177 LEU A C 1
ATOM 1463 O O . LEU A 1 177 ? -31.889 -3.582 56.019 1.00 98.06 177 LEU A O 1
ATOM 1467 N N . LYS A 1 178 ? -29.840 -3.996 55.188 1.00 98.56 178 LYS A N 1
ATOM 1468 C CA . LYS A 1 178 ? -29.575 -5.166 56.042 1.00 98.56 178 LYS A CA 1
ATOM 1469 C C . LYS A 1 178 ? -29.608 -4.794 57.523 1.00 98.56 178 LYS A C 1
ATOM 1471 O O . LYS A 1 178 ? -30.249 -5.493 58.303 1.00 98.56 178 LYS A O 1
ATOM 1476 N N . GLY A 1 179 ? -28.981 -3.679 57.902 1.00 98.19 179 GLY A N 1
ATOM 1477 C CA . GLY A 1 179 ? -29.033 -3.165 59.272 1.00 98.19 179 GLY A CA 1
ATOM 1478 C C . GLY A 1 179 ? -30.458 -2.831 59.723 1.00 98.19 179 GLY A C 1
ATOM 1479 O O . GLY A 1 179 ? -30.869 -3.225 60.812 1.00 98.19 179 GLY A O 1
ATOM 1480 N N . GLN A 1 180 ? -31.248 -2.170 58.869 1.00 98.38 180 GLN A N 1
ATOM 1481 C CA . GLN A 1 180 ? -32.656 -1.869 59.157 1.00 98.38 180 GLN A CA 1
ATOM 1482 C C . GLN A 1 180 ? -33.493 -3.139 59.352 1.00 98.38 180 GLN A C 1
ATOM 1484 O O . GLN A 1 180 ? -34.259 -3.220 60.311 1.00 98.38 180 GLN A O 1
ATOM 1489 N N . PHE A 1 181 ? -33.319 -4.140 58.487 1.00 98.19 181 PHE A N 1
ATOM 1490 C CA . PHE A 1 181 ? -34.032 -5.413 58.584 1.00 98.19 181 PHE A CA 1
ATOM 1491 C C . PHE A 1 181 ? -33.680 -6.170 59.872 1.00 98.19 181 PHE A C 1
ATOM 1493 O O . PHE A 1 181 ? -34.572 -6.632 60.577 1.00 98.19 181 PHE A O 1
ATOM 1500 N N . GLN A 1 182 ? -32.396 -6.220 60.242 1.00 98.69 182 GLN A N 1
ATOM 1501 C CA . GLN A 1 182 ? -31.959 -6.839 61.498 1.00 98.69 182 GLN A CA 1
ATOM 1502 C C . GLN A 1 182 ? -32.560 -6.155 62.731 1.00 98.69 182 GLN A C 1
ATOM 1504 O O . GLN A 1 182 ? -32.939 -6.832 63.687 1.00 98.69 182 GLN A O 1
ATOM 1509 N N . THR A 1 183 ? -32.659 -4.823 62.734 1.00 98.25 183 THR A N 1
ATOM 1510 C CA . THR A 1 183 ? -33.323 -4.094 63.826 1.00 98.25 183 THR A CA 1
ATOM 1511 C C . THR A 1 183 ? -34.811 -4.432 63.887 1.00 98.25 183 THR A C 1
ATOM 1513 O O . THR A 1 183 ? -35.310 -4.757 64.960 1.00 98.25 183 THR A O 1
ATOM 1516 N N . GLN A 1 184 ? -35.502 -4.471 62.743 1.00 98.38 184 GLN A N 1
ATOM 1517 C CA . GLN A 1 184 ? -36.912 -4.875 62.692 1.00 98.38 184 GLN A CA 1
ATOM 1518 C C . GLN A 1 184 ? -37.131 -6.315 63.175 1.00 98.38 184 GLN A C 1
ATOM 1520 O O . GLN A 1 184 ? -38.109 -6.585 63.873 1.00 98.38 184 GLN A O 1
ATOM 1525 N N . GLU A 1 185 ? -36.232 -7.247 62.850 1.00 98.38 185 GLU A N 1
ATOM 1526 C CA . GLU A 1 185 ? -36.297 -8.615 63.375 1.00 98.38 185 GLU A CA 1
ATOM 1527 C C . GLU A 1 185 ? -36.101 -8.661 64.895 1.00 98.38 185 GLU A C 1
ATOM 1529 O O . GLU A 1 185 ? -36.834 -9.379 65.579 1.00 98.38 185 GLU A O 1
ATOM 1534 N N . LYS A 1 186 ? -35.165 -7.874 65.446 1.00 98.44 186 LYS A N 1
ATOM 1535 C CA . LYS A 1 186 ? -34.977 -7.752 66.902 1.00 98.44 186 LYS A CA 1
ATOM 1536 C C . LYS A 1 186 ? -36.229 -7.202 67.583 1.00 98.44 186 LYS A C 1
ATOM 1538 O O . LYS A 1 186 ? -36.677 -7.792 68.566 1.00 98.44 186 LYS A O 1
ATOM 1543 N N . ASP A 1 187 ? -36.825 -6.145 67.036 1.00 98.38 187 ASP A N 1
ATOM 1544 C CA . ASP A 1 187 ? -38.055 -5.542 67.563 1.00 98.38 187 ASP A CA 1
ATOM 1545 C C . ASP A 1 187 ? -39.227 -6.527 67.503 1.00 98.38 187 ASP A C 1
ATOM 1547 O O . ASP A 1 187 ? -39.948 -6.718 68.486 1.00 98.38 187 ASP A O 1
ATOM 1551 N N . ARG A 1 188 ? -39.387 -7.228 66.374 1.00 98.44 188 ARG A N 1
ATOM 1552 C CA . ARG A 1 188 ? -40.391 -8.287 66.219 1.00 98.44 188 ARG A CA 1
ATOM 1553 C C . ARG A 1 188 ? -40.202 -9.385 67.265 1.00 98.44 188 ARG A C 1
ATOM 1555 O O . ARG A 1 188 ? -41.176 -9.784 67.901 1.00 98.44 188 ARG A O 1
ATOM 1562 N N . ASN A 1 189 ? -38.978 -9.870 67.457 1.00 98.50 189 ASN A N 1
ATOM 1563 C CA . ASN A 1 189 ? -38.677 -10.915 68.436 1.00 98.50 189 ASN A CA 1
ATOM 1564 C C . ASN A 1 189 ? -38.930 -10.441 69.874 1.00 98.50 189 ASN A C 1
ATOM 1566 O O . ASN A 1 189 ? -39.479 -11.197 70.677 1.00 98.50 189 ASN A O 1
ATOM 1570 N N . TYR A 1 190 ? -38.605 -9.184 70.184 1.00 98.56 190 TYR A N 1
ATOM 1571 C CA . TYR A 1 190 ? -38.913 -8.570 71.474 1.00 98.56 190 TYR A CA 1
ATOM 1572 C C . TYR A 1 190 ? -40.425 -8.514 71.733 1.00 98.56 190 TYR A C 1
ATOM 1574 O O . TYR A 1 190 ? -40.887 -8.950 72.789 1.00 98.56 190 TYR A O 1
ATOM 1582 N N . LEU A 1 191 ? -41.208 -8.041 70.757 1.00 98.44 191 LEU A N 1
ATOM 1583 C CA . LEU A 1 191 ? -42.669 -7.978 70.860 1.00 98.44 191 LEU A CA 1
ATOM 1584 C C . LEU A 1 191 ? -43.296 -9.369 70.991 1.00 98.44 191 LEU A C 1
ATOM 1586 O O . LEU A 1 191 ? -44.201 -9.551 71.805 1.00 98.44 191 LEU A O 1
ATOM 1590 N N . ILE A 1 192 ? -42.798 -10.360 70.244 1.00 98.31 192 ILE A N 1
ATOM 1591 C CA . ILE A 1 192 ? -43.215 -11.761 70.395 1.00 98.31 192 ILE A CA 1
ATOM 1592 C C . ILE A 1 192 ? -42.925 -12.246 71.821 1.00 98.31 192 ILE A C 1
ATOM 1594 O O . ILE A 1 192 ? -43.810 -12.820 72.454 1.00 98.31 192 ILE A O 1
ATOM 1598 N N . GLY A 1 193 ? -41.729 -11.978 72.354 1.00 98.38 193 GLY A N 1
ATOM 1599 C CA . GLY A 1 193 ? -41.368 -12.314 73.733 1.00 98.38 193 GLY A CA 1
ATOM 1600 C C . GLY A 1 193 ? -42.320 -11.688 74.756 1.00 98.38 193 GLY A C 1
ATOM 1601 O O . GLY A 1 193 ? -42.873 -12.398 75.596 1.00 98.38 193 GLY A O 1
ATOM 1602 N N . LYS A 1 194 ? -42.596 -10.384 74.630 1.00 98.38 194 LYS A N 1
ATOM 1603 C CA . LYS A 1 194 ? -43.541 -9.662 75.500 1.00 98.38 194 LYS A CA 1
ATOM 1604 C C . LYS A 1 194 ? -44.963 -10.207 75.413 1.00 98.38 194 LYS A C 1
ATOM 1606 O O . LYS A 1 194 ? -45.617 -10.385 76.439 1.00 98.38 194 LYS A O 1
ATOM 1611 N N . LEU A 1 195 ? -45.430 -10.526 74.209 1.00 97.88 195 LEU A N 1
ATOM 1612 C CA . LEU A 1 195 ? -46.745 -11.128 74.000 1.00 97.88 195 LEU A CA 1
ATOM 1613 C C . LEU A 1 195 ? -46.846 -12.505 74.674 1.00 97.88 195 LEU A C 1
ATOM 1615 O O . LEU A 1 195 ? -47.867 -12.823 75.283 1.00 97.88 195 LEU A O 1
ATOM 1619 N N . VAL A 1 196 ? -45.789 -13.319 74.591 1.00 98.44 196 VAL A N 1
ATOM 1620 C CA . VAL A 1 196 ? -45.726 -14.633 75.250 1.00 98.44 196 VAL A CA 1
ATOM 1621 C C . VAL A 1 196 ? -45.704 -14.492 76.776 1.00 98.44 196 VAL A C 1
ATOM 1623 O O . VAL A 1 196 ? -46.413 -15.239 77.456 1.00 98.44 196 VAL A O 1
ATOM 1626 N N . GLU A 1 197 ? -44.951 -13.533 77.322 1.00 98.12 197 GLU A N 1
ATOM 1627 C CA . GLU A 1 197 ? -44.937 -13.218 78.759 1.00 98.12 197 GLU A CA 1
ATOM 1628 C C . GLU A 1 197 ? -46.328 -12.823 79.269 1.00 98.12 197 GLU A C 1
ATOM 1630 O O . GLU A 1 197 ? -46.816 -13.420 80.233 1.00 98.12 197 GLU A O 1
ATOM 1635 N N . GLU A 1 198 ? -47.005 -11.886 78.596 1.00 97.12 198 GLU A N 1
ATOM 1636 C CA . GLU A 1 198 ? -48.362 -11.468 78.970 1.00 97.12 198 GLU A CA 1
ATOM 1637 C C . GLU A 1 198 ? -49.377 -12.600 78.807 1.00 97.12 198 GLU A C 1
ATOM 1639 O O . GLU A 1 198 ? -50.219 -12.795 79.683 1.00 97.12 198 GLU A O 1
ATOM 1644 N N . LYS A 1 199 ? -49.270 -13.426 77.757 1.00 98.06 199 LYS A N 1
ATOM 1645 C CA . LYS A 1 199 ? -50.128 -14.612 77.603 1.00 98.06 199 LYS A CA 1
ATOM 1646 C C . LYS A 1 199 ? -49.932 -15.597 78.759 1.00 98.06 199 LYS A C 1
ATOM 1648 O O . LYS A 1 199 ? -50.907 -16.148 79.273 1.00 98.06 199 LYS A O 1
ATOM 1653 N N . ARG A 1 200 ? -48.689 -15.801 79.209 1.00 98.19 200 ARG A N 1
ATOM 1654 C CA . ARG A 1 200 ? -48.373 -16.654 80.366 1.00 98.19 200 ARG A CA 1
ATOM 1655 C C . ARG A 1 200 ? -48.890 -16.048 81.674 1.00 98.19 200 ARG A C 1
ATOM 1657 O O . ARG A 1 200 ? -49.405 -16.787 82.513 1.00 98.19 200 ARG A O 1
ATOM 1664 N N . ARG A 1 201 ? -48.786 -14.726 81.849 1.00 96.88 201 ARG A N 1
ATOM 1665 C CA . ARG A 1 201 ? -49.338 -13.996 83.003 1.00 96.88 201 ARG A CA 1
ATOM 1666 C C . ARG A 1 201 ? -50.863 -14.080 83.037 1.00 96.88 201 ARG A C 1
ATOM 1668 O O . ARG A 1 201 ? -51.422 -14.410 84.078 1.00 96.88 201 ARG A O 1
ATOM 1675 N N . GLY A 1 202 ? -51.516 -13.870 81.896 1.00 97.06 202 GLY A N 1
ATOM 1676 C CA . GLY A 1 202 ? -52.960 -14.018 81.728 1.00 97.06 202 GLY A CA 1
ATOM 1677 C C . GLY A 1 202 ? -53.440 -15.432 82.052 1.00 97.06 202 GLY A C 1
ATOM 1678 O O . GLY A 1 202 ? -54.418 -15.587 82.775 1.00 97.06 202 GLY A O 1
ATOM 1679 N N . ALA A 1 203 ? -52.711 -16.465 81.617 1.00 97.50 203 ALA A N 1
ATOM 1680 C CA . ALA A 1 203 ? -53.023 -17.852 81.970 1.00 97.50 203 ALA A CA 1
ATOM 1681 C C . ALA A 1 203 ? -52.925 -18.118 83.485 1.00 97.50 203 ALA A C 1
ATOM 1683 O O . ALA A 1 203 ? -53.798 -18.777 84.042 1.00 97.50 203 ALA A O 1
ATOM 1684 N N . ARG A 1 204 ? -51.901 -17.580 84.167 1.00 96.62 204 ARG A N 1
ATOM 1685 C CA . ARG A 1 204 ? -51.764 -17.687 85.634 1.00 96.62 204 ARG A CA 1
ATOM 1686 C C . ARG A 1 204 ? -52.904 -16.985 86.369 1.00 96.62 204 ARG A C 1
ATOM 1688 O O . ARG A 1 204 ? -53.515 -17.589 87.239 1.00 96.62 204 ARG A O 1
ATOM 1695 N N . LEU A 1 205 ? -53.230 -15.753 85.976 1.00 96.38 205 LEU A N 1
ATOM 1696 C CA . LEU A 1 205 ? -54.357 -15.014 86.551 1.00 96.38 205 LEU A CA 1
ATOM 1697 C C . LEU A 1 205 ? -55.690 -15.730 86.317 1.00 96.38 205 LEU A C 1
ATOM 1699 O O . LEU A 1 205 ? -56.523 -15.754 87.213 1.00 96.38 205 LEU A O 1
ATOM 1703 N N . GLY A 1 206 ? -55.877 -16.343 85.145 1.00 96.19 206 GLY A N 1
ATOM 1704 C CA . GLY A 1 206 ? -57.042 -17.181 84.864 1.00 96.19 206 GLY A CA 1
ATOM 1705 C C . GLY A 1 206 ? -57.140 -18.375 85.818 1.00 96.19 206 GLY A C 1
ATOM 1706 O O . GLY A 1 206 ? -58.204 -18.622 86.374 1.00 96.19 206 GLY A O 1
ATOM 1707 N N . GLN A 1 207 ? -56.025 -19.067 86.079 1.00 96.62 207 GLN A N 1
ATOM 1708 C CA . GLN A 1 207 ? -55.972 -20.155 87.067 1.00 96.62 207 GLN A CA 1
ATOM 1709 C C . GLN A 1 207 ? -56.248 -19.664 88.498 1.00 96.62 207 GLN A C 1
ATOM 1711 O O . GLN A 1 207 ? -56.947 -20.340 89.256 1.00 96.62 207 GLN A O 1
ATOM 1716 N N . ASP A 1 208 ? -55.715 -18.497 88.874 1.00 95.25 208 ASP A N 1
ATOM 1717 C CA . ASP A 1 208 ? -55.963 -17.871 90.177 1.00 95.25 208 ASP A CA 1
ATOM 1718 C C . ASP A 1 208 ? -57.435 -17.467 90.344 1.00 95.25 208 ASP A C 1
ATOM 1720 O O . ASP A 1 208 ? -58.030 -17.745 91.386 1.00 95.25 208 ASP A O 1
ATOM 1724 N N . ALA A 1 209 ? -58.041 -16.872 89.312 1.00 93.62 209 ALA A N 1
ATOM 1725 C CA . ALA A 1 209 ? -59.457 -16.516 89.289 1.00 93.62 209 ALA A CA 1
ATOM 1726 C C . ALA A 1 209 ? -60.341 -17.761 89.418 1.00 93.62 209 ALA A C 1
ATOM 1728 O O . ALA A 1 209 ? -61.219 -17.805 90.276 1.00 93.62 209 ALA A O 1
ATOM 1729 N N . GLU A 1 210 ? -60.046 -18.819 88.658 1.00 95.50 210 GLU A N 1
ATOM 1730 C CA . GLU A 1 210 ? -60.775 -20.085 88.744 1.00 95.50 210 GLU A CA 1
ATOM 1731 C C . GLU A 1 210 ? -60.621 -20.742 90.133 1.00 95.50 210 GLU A C 1
ATOM 1733 O O . GLU A 1 210 ? -61.541 -21.381 90.645 1.00 95.50 210 GLU A O 1
ATOM 1738 N N . ARG A 1 211 ? -59.463 -20.600 90.796 1.00 96.00 211 ARG A N 1
ATOM 1739 C CA . ARG A 1 211 ? -59.277 -21.050 92.190 1.00 96.00 211 ARG A CA 1
ATOM 1740 C C . ARG A 1 211 ? -60.172 -20.268 93.153 1.00 96.00 211 ARG A C 1
ATOM 1742 O O . ARG A 1 211 ? -60.899 -20.894 93.924 1.00 96.00 211 ARG A O 1
ATOM 1749 N N . LEU A 1 212 ? -60.151 -18.939 93.076 1.00 94.31 212 LEU A N 1
ATOM 1750 C CA . LEU A 1 212 ? -60.955 -18.064 93.934 1.00 94.31 212 LEU A CA 1
ATOM 1751 C C . LEU A 1 212 ? -62.461 -18.242 93.704 1.00 94.31 212 LEU A C 1
ATOM 1753 O O . LEU A 1 212 ? -63.228 -18.248 94.662 1.00 94.31 212 LEU A O 1
ATOM 1757 N N . GLU A 1 213 ? -62.905 -18.445 92.463 1.00 94.06 213 GLU A N 1
ATOM 1758 C CA . GLU A 1 213 ? -64.306 -18.759 92.157 1.00 94.06 213 GLU A CA 1
ATOM 1759 C C . GLU A 1 213 ? -64.746 -20.069 92.814 1.00 94.06 213 GLU A C 1
ATOM 1761 O O . GLU A 1 213 ? -65.811 -20.119 93.434 1.00 94.06 213 GLU A O 1
ATOM 1766 N N . ARG A 1 214 ? -63.916 -21.120 92.753 1.00 94.69 214 ARG A N 1
ATOM 1767 C CA . ARG A 1 214 ? -64.200 -22.386 93.449 1.00 94.69 214 ARG A CA 1
ATOM 1768 C C . ARG A 1 214 ? -64.267 -22.199 94.969 1.00 94.69 214 ARG A C 1
ATOM 1770 O O . ARG A 1 214 ? -65.113 -22.820 95.612 1.00 94.69 214 ARG A O 1
ATOM 1777 N N . GLU A 1 215 ? -63.407 -21.368 95.556 1.00 93.50 215 GLU A N 1
ATOM 1778 C CA . GLU A 1 215 ? -63.440 -21.036 96.990 1.00 93.50 215 GLU A CA 1
ATOM 1779 C C . GLU A 1 215 ? -64.695 -20.241 97.372 1.00 93.50 215 GLU A C 1
ATOM 1781 O O . GLU A 1 215 ? -65.409 -20.637 98.294 1.00 93.50 215 GLU A O 1
ATOM 1786 N N . ASN A 1 216 ? -65.035 -19.194 96.618 1.00 89.56 216 ASN A N 1
ATOM 1787 C CA . ASN A 1 216 ? -66.260 -18.418 96.815 1.00 89.56 216 ASN A CA 1
ATOM 1788 C C . ASN A 1 216 ? -67.513 -19.286 96.677 1.00 89.56 216 ASN A C 1
ATOM 1790 O O . ASN A 1 216 ? -68.419 -19.184 97.499 1.00 89.56 216 ASN A O 1
ATOM 1794 N N . GLN A 1 217 ? -67.565 -20.190 95.695 1.00 93.00 217 GLN A N 1
ATOM 1795 C CA . GLN A 1 217 ? -68.672 -21.142 95.563 1.00 93.00 217 GLN A CA 1
ATOM 1796 C C . GLN A 1 217 ? -68.782 -22.072 96.780 1.00 93.00 217 GLN A C 1
ATOM 1798 O O . GLN A 1 217 ? -69.894 -22.359 97.229 1.00 93.00 217 GLN A O 1
ATOM 1803 N N . LYS A 1 218 ? -67.658 -22.545 97.337 1.00 92.00 218 LYS A N 1
ATOM 1804 C CA . LYS A 1 218 ? -67.653 -23.342 98.578 1.00 92.00 218 LYS A CA 1
ATOM 1805 C C . LYS A 1 218 ? -68.166 -22.528 99.767 1.00 92.00 218 LYS A C 1
ATOM 1807 O O . LYS A 1 218 ? -69.027 -23.022 100.494 1.00 92.00 218 LYS A O 1
ATOM 1812 N N . LEU A 1 219 ? -67.692 -21.293 99.936 1.00 89.56 219 LEU A N 1
ATOM 1813 C CA . LEU A 1 219 ? -68.148 -20.387 100.995 1.00 89.56 219 LEU A CA 1
ATOM 1814 C C . LEU A 1 219 ? -69.636 -20.056 100.853 1.00 89.56 219 LEU A C 1
ATOM 1816 O O . LEU A 1 219 ? -70.367 -20.116 101.835 1.00 89.56 219 LEU A O 1
ATOM 1820 N N . LEU A 1 220 ? -70.123 -19.790 99.639 1.00 87.25 220 LEU A N 1
ATOM 1821 C CA . LEU A 1 220 ? -71.539 -19.525 99.378 1.00 87.25 220 LEU A CA 1
ATOM 1822 C C . LEU A 1 220 ? -72.409 -20.732 99.757 1.00 87.25 220 LEU A C 1
ATOM 1824 O O . LEU A 1 220 ? -73.446 -20.567 100.398 1.00 87.25 220 LEU A O 1
ATOM 1828 N N . LYS A 1 221 ? -71.961 -21.951 99.425 1.00 87.81 221 LYS A N 1
ATOM 1829 C CA . LYS A 1 221 ? -72.621 -23.197 99.850 1.00 87.81 221 LYS A CA 1
ATOM 1830 C C . LYS A 1 221 ? -72.621 -23.355 101.375 1.00 87.81 221 LYS A C 1
ATOM 1832 O O . LYS A 1 221 ? -73.650 -23.724 101.933 1.00 87.81 221 LYS A O 1
ATOM 1837 N N . GLN A 1 222 ? -71.518 -23.037 102.058 1.00 83.44 222 GLN A N 1
ATOM 1838 C CA . GLN A 1 222 ? -71.458 -23.032 103.528 1.00 83.44 222 GLN A CA 1
ATOM 1839 C C . GLN A 1 222 ? -72.398 -21.983 104.143 1.00 83.44 222 GLN A C 1
ATOM 1841 O O . GLN A 1 222 ? -73.088 -22.267 105.118 1.00 83.44 222 GLN A O 1
ATOM 1846 N N . LEU A 1 223 ? -72.483 -20.791 103.552 1.00 78.19 223 LEU A N 1
ATOM 1847 C CA . LEU A 1 223 ? -73.337 -19.703 104.029 1.00 78.19 223 LEU A CA 1
ATOM 1848 C C . LEU A 1 223 ? -74.824 -20.011 103.805 1.00 78.19 223 LEU A C 1
ATOM 1850 O O . LEU A 1 223 ? -75.647 -19.711 104.665 1.00 78.19 223 LEU A O 1
ATOM 1854 N N . GLN A 1 224 ? -75.176 -20.670 102.697 1.00 77.38 224 GLN A N 1
ATOM 1855 C CA . GLN A 1 224 ? -76.521 -21.211 102.469 1.00 77.38 224 GLN A CA 1
ATOM 1856 C C . GLN A 1 224 ? -76.863 -22.347 103.442 1.00 77.38 224 GLN A C 1
ATOM 1858 O O . GLN A 1 224 ? -77.996 -22.415 103.917 1.00 77.38 224 GLN A O 1
ATOM 1863 N N . ALA A 1 225 ? -75.899 -23.212 103.774 1.00 70.38 225 ALA A N 1
ATOM 1864 C CA . ALA A 1 225 ? -76.081 -24.239 104.800 1.00 70.38 225 ALA A CA 1
ATOM 1865 C C . ALA A 1 225 ? -76.287 -23.621 106.197 1.00 70.38 225 ALA A C 1
ATOM 1867 O O . ALA A 1 225 ? -77.150 -24.081 106.937 1.00 70.38 225 ALA A O 1
ATOM 1868 N N . SER A 1 226 ? -75.577 -22.534 106.517 1.00 58.12 226 SER A N 1
ATOM 1869 C CA . SER A 1 226 ? -75.737 -21.780 107.770 1.00 58.12 226 SER A CA 1
ATOM 1870 C C . SER A 1 226 ? -77.057 -20.984 107.825 1.00 58.12 226 SER A C 1
ATOM 1872 O O . SER A 1 226 ? -77.749 -20.982 108.841 1.00 58.12 226 SER A O 1
ATOM 1874 N N . LYS A 1 227 ? -77.505 -20.395 106.703 1.00 54.44 227 LYS A N 1
ATOM 1875 C CA . LYS A 1 227 ? -78.796 -19.679 106.605 1.00 54.44 227 LYS A CA 1
ATOM 1876 C C . LYS A 1 227 ? -80.033 -20.580 106.703 1.00 54.44 227 LYS A C 1
ATOM 1878 O O . LYS A 1 227 ? -81.113 -20.070 106.984 1.00 54.44 227 LYS A O 1
ATOM 1883 N N . LYS A 1 228 ? -79.911 -21.904 106.541 1.00 49.81 228 LYS A N 1
ATOM 1884 C CA . LYS A 1 228 ? -81.023 -22.841 106.802 1.00 49.81 228 LYS A CA 1
ATOM 1885 C C . LYS A 1 228 ? -81.368 -22.994 108.299 1.00 49.81 228 LYS A C 1
ATOM 1887 O O . LYS A 1 228 ? -82.308 -23.719 108.606 1.00 49.81 228 LYS A O 1
ATOM 1892 N N . GLY A 1 229 ? -80.669 -22.298 109.207 1.00 46.25 229 GLY A N 1
ATOM 1893 C CA . GLY A 1 229 ? -80.941 -22.287 110.652 1.00 46.25 229 GLY A CA 1
ATOM 1894 C C . GLY A 1 229 ? -81.626 -21.035 111.227 1.00 46.25 229 GLY A C 1
ATOM 1895 O O . GLY A 1 229 ? -81.991 -21.058 112.397 1.00 46.25 229 GLY A O 1
ATOM 1896 N N . GLN A 1 230 ? -81.834 -19.952 110.467 1.00 36.81 230 GLN A N 1
ATOM 1897 C CA . GLN A 1 230 ? -82.516 -18.756 110.991 1.00 36.81 230 GLN A CA 1
ATOM 1898 C C . GLN A 1 230 ? -83.305 -18.038 109.891 1.00 36.81 230 GLN A C 1
ATOM 1900 O O . GLN A 1 230 ? -82.743 -17.482 108.949 1.00 36.81 230 GLN A O 1
ATOM 1905 N N . GLY A 1 231 ? -84.632 -18.108 110.006 1.00 42.41 231 GLY A N 1
ATOM 1906 C CA . GLY A 1 231 ? -85.583 -17.479 109.100 1.00 42.41 231 GLY A CA 1
ATOM 1907 C C . GLY A 1 231 ? -85.746 -15.978 109.345 1.00 42.41 231 GLY A C 1
ATOM 1908 O O . GLY A 1 231 ? -85.861 -15.541 110.482 1.00 42.41 231 GLY A O 1
ATOM 1909 N N . MET A 1 232 ? -85.761 -15.228 108.245 1.00 33.88 232 MET A N 1
ATOM 1910 C CA . MET A 1 232 ? -86.417 -13.939 107.948 1.00 33.88 232 MET A CA 1
ATOM 1911 C C . MET A 1 232 ? -85.762 -13.488 106.628 1.00 33.88 232 MET A C 1
ATOM 1913 O O . MET A 1 232 ? -84.543 -13.499 106.508 1.00 33.88 232 MET A O 1
ATOM 1917 N N . GLY A 1 233 ? -86.468 -13.270 105.524 1.00 36.31 233 GLY A N 1
ATOM 1918 C CA . GLY A 1 233 ? -87.555 -12.314 105.367 1.00 36.31 233 GLY A CA 1
ATOM 1919 C C . GLY A 1 233 ? -87.003 -11.103 104.606 1.00 36.31 233 GLY A C 1
ATOM 1920 O O . GLY A 1 233 ? -86.241 -10.343 105.187 1.00 36.31 233 GLY A O 1
ATOM 1921 N N . MET A 1 234 ? -87.331 -10.987 103.312 1.00 35.59 234 MET A N 1
ATOM 1922 C CA . MET A 1 234 ? -87.614 -9.750 102.554 1.00 35.59 234 MET A CA 1
ATOM 1923 C C . MET A 1 234 ? -87.423 -9.979 101.049 1.00 35.59 234 MET A C 1
ATOM 1925 O O . MET A 1 234 ? -86.314 -10.127 100.539 1.00 35.59 234 MET A O 1
ATOM 1929 N N . THR A 1 235 ? -88.555 -9.990 100.358 1.00 39.41 235 THR A N 1
ATOM 1930 C CA . THR A 1 235 ? -88.721 -9.719 98.932 1.00 39.41 235 THR A CA 1
ATOM 1931 C C . THR A 1 235 ? -88.615 -8.212 98.696 1.00 39.41 235 THR A C 1
ATOM 1933 O O . THR A 1 235 ? -89.243 -7.448 99.427 1.00 39.41 235 THR A O 1
ATOM 1936 N N . LEU A 1 236 ? -87.892 -7.778 97.660 1.00 37.34 236 LEU A N 1
ATOM 1937 C CA . LEU A 1 236 ? -88.154 -6.479 97.046 1.00 37.34 236 LEU A CA 1
ATOM 1938 C C . LEU A 1 236 ? -88.054 -6.581 95.521 1.00 37.34 236 LEU A C 1
ATOM 1940 O O . LEU A 1 236 ? -87.041 -7.001 94.961 1.00 37.34 236 LEU A O 1
ATOM 1944 N N . ASP A 1 237 ? -89.175 -6.218 94.918 1.00 34.81 237 ASP A N 1
ATOM 1945 C CA . ASP A 1 237 ? -89.516 -6.058 93.513 1.00 34.81 237 ASP A CA 1
ATOM 1946 C C . ASP A 1 237 ? -88.552 -5.114 92.751 1.00 34.81 237 ASP A C 1
ATOM 1948 O O . ASP A 1 237 ? -87.994 -4.172 93.305 1.00 34.81 237 ASP A O 1
ATOM 1952 N N . ASN A 1 238 ? -88.234 -5.433 91.492 1.00 37.56 238 ASN A N 1
ATOM 1953 C CA . ASN A 1 238 ? -88.799 -4.789 90.293 1.00 37.56 238 ASN A CA 1
ATOM 1954 C C . ASN A 1 238 ? -88.264 -3.374 89.996 1.00 37.56 238 ASN A C 1
ATOM 1956 O O . ASN A 1 238 ? -88.737 -2.394 90.557 1.00 37.56 238 ASN A O 1
ATOM 1960 N N . PHE A 1 239 ? -87.403 -3.264 88.980 1.00 34.00 239 PHE A N 1
ATOM 1961 C CA . PHE A 1 239 ? -87.543 -2.202 87.980 1.00 34.00 239 PHE A CA 1
ATOM 1962 C C . PHE A 1 239 ? -87.283 -2.761 86.580 1.00 34.00 239 PHE A C 1
ATOM 1964 O O . PHE A 1 239 ? -86.158 -2.982 86.139 1.00 34.00 239 PHE A O 1
ATOM 1971 N N . ASN A 1 240 ? -88.407 -3.006 85.920 1.00 36.19 240 ASN A N 1
ATOM 1972 C CA . ASN A 1 240 ? -88.611 -3.225 84.503 1.00 36.19 240 ASN A CA 1
ATOM 1973 C C . ASN A 1 240 ? -88.575 -1.861 83.775 1.00 36.19 240 ASN A C 1
ATOM 1975 O O . ASN A 1 240 ? -89.339 -0.968 84.139 1.00 36.19 240 ASN A O 1
ATOM 1979 N N . PHE A 1 241 ? -87.749 -1.694 82.737 1.00 32.06 241 PHE A N 1
ATOM 1980 C CA . PHE A 1 241 ? -87.972 -0.668 81.707 1.00 32.06 241 PHE A CA 1
ATOM 1981 C C . PHE A 1 241 ? -87.731 -1.258 80.312 1.00 32.06 241 PHE A C 1
ATOM 1983 O O . PHE A 1 241 ? -86.615 -1.313 79.807 1.00 32.06 241 PHE A O 1
ATOM 1990 N N . ALA A 1 242 ? -88.840 -1.763 79.776 1.00 36.66 242 ALA A N 1
ATOM 1991 C CA . ALA A 1 242 ? -89.368 -1.598 78.425 1.00 36.66 242 ALA A CA 1
ATOM 1992 C C . ALA A 1 242 ? -88.446 -1.744 77.196 1.00 36.66 242 ALA A C 1
ATOM 1994 O O . ALA A 1 242 ? -87.504 -0.999 76.946 1.00 36.66 242 ALA A O 1
ATOM 1995 N N . ALA A 1 243 ? -88.894 -2.676 76.358 1.00 40.06 243 ALA A N 1
ATOM 1996 C CA . ALA A 1 243 ? -88.485 -2.984 75.002 1.00 40.06 243 ALA A CA 1
ATOM 1997 C C . ALA A 1 243 ? -88.739 -1.866 73.976 1.00 40.06 243 ALA A C 1
ATOM 1999 O O . ALA A 1 243 ? -89.739 -1.156 74.067 1.00 40.06 243 ALA A O 1
ATOM 2000 N N . SER A 1 244 ? -87.954 -1.862 72.891 1.00 41.97 244 SER A N 1
ATOM 2001 C CA . SER A 1 244 ? -88.492 -2.044 71.527 1.00 41.97 244 SER A CA 1
ATOM 2002 C C . SER A 1 244 ? -87.400 -2.116 70.445 1.00 41.97 244 SER A C 1
ATOM 2004 O O . SER A 1 244 ? -86.253 -1.768 70.717 1.00 41.97 244 SER A O 1
ATOM 2006 N N . PRO A 1 245 ? -87.723 -2.653 69.249 1.00 54.16 245 PRO A N 1
ATOM 2007 C CA . PRO A 1 245 ? -86.855 -3.581 68.533 1.00 54.16 245 PRO A CA 1
ATOM 2008 C C . PRO A 1 245 ? -86.282 -3.015 67.228 1.00 54.16 245 PRO A C 1
ATOM 2010 O O . PRO A 1 245 ? -86.842 -2.107 66.620 1.00 54.16 245 PRO A O 1
ATOM 2013 N N . GLY A 1 246 ? -85.223 -3.651 66.724 1.00 32.81 246 GLY A N 1
ATOM 2014 C CA . GLY A 1 246 ? -84.831 -3.493 65.328 1.00 32.81 246 GLY A CA 1
ATOM 2015 C C . GLY A 1 246 ? -83.499 -4.146 64.974 1.00 32.81 246 GLY A C 1
ATOM 2016 O O . GLY A 1 246 ? -82.460 -3.744 65.478 1.00 32.81 246 GLY A O 1
ATOM 2017 N N . GLY A 1 247 ? -83.541 -5.092 64.034 1.00 35.25 247 GLY A N 1
ATOM 2018 C CA . GLY A 1 247 ? -82.491 -5.216 63.020 1.00 35.25 247 GLY A CA 1
ATOM 2019 C C . GLY A 1 247 ? -81.340 -6.178 63.305 1.00 35.25 247 GLY A C 1
ATOM 2020 O O . GLY A 1 247 ? -80.275 -5.796 63.768 1.00 35.25 247 GLY A O 1
ATOM 2021 N N . SER A 1 248 ? -81.552 -7.424 62.897 1.00 38.81 248 SER A N 1
ATOM 2022 C CA . SER A 1 248 ? -80.568 -8.383 62.378 1.00 38.81 248 SER A CA 1
ATOM 2023 C C . SER A 1 248 ? -79.286 -7.785 61.757 1.00 38.81 248 SER A C 1
ATOM 2025 O O . SER A 1 248 ? -79.370 -7.052 60.774 1.00 38.81 248 SER A O 1
ATOM 2027 N N . ASN A 1 249 ? -78.101 -8.187 62.230 1.00 37.00 249 ASN A N 1
ATOM 2028 C CA . ASN A 1 249 ? -77.224 -9.175 61.570 1.00 37.00 249 ASN A CA 1
ATOM 2029 C C . ASN A 1 249 ? -75.768 -9.106 62.076 1.00 37.00 249 ASN A C 1
ATOM 2031 O O . ASN A 1 249 ? -75.090 -8.094 61.956 1.00 37.00 249 ASN A O 1
ATOM 2035 N N . PHE A 1 250 ? -75.310 -10.262 62.563 1.00 38.12 250 PHE A N 1
ATOM 2036 C CA . PHE A 1 250 ? -73.979 -10.849 62.382 1.00 38.12 250 PHE A CA 1
ATOM 2037 C C . PHE A 1 250 ? -72.748 -9.949 62.612 1.00 38.12 250 PHE A C 1
ATOM 2039 O O . PHE A 1 250 ? -72.172 -9.386 61.684 1.00 38.12 250 PHE A O 1
ATOM 2046 N N . ALA A 1 251 ? -72.276 -9.927 63.861 1.00 37.78 251 ALA A N 1
ATOM 2047 C CA . ALA A 1 251 ? -70.961 -9.421 64.233 1.00 37.78 251 ALA A CA 1
ATOM 2048 C C . ALA A 1 251 ? -70.161 -10.513 64.961 1.00 37.78 251 ALA A C 1
ATOM 2050 O O . ALA A 1 251 ? -70.478 -10.893 66.087 1.00 37.78 251 ALA A O 1
ATOM 2051 N N . GLY A 1 252 ? -69.102 -10.992 64.305 1.00 39.81 252 GLY A N 1
ATOM 2052 C CA . GLY A 1 252 ? -67.931 -11.562 64.962 1.00 39.81 252 GLY A CA 1
ATOM 2053 C C . GLY A 1 252 ? -66.978 -10.422 65.316 1.00 39.81 252 GLY A C 1
ATOM 2054 O O . GLY A 1 252 ? -66.592 -9.638 64.450 1.00 39.81 252 GLY A O 1
ATOM 2055 N N . SER A 1 253 ? -66.646 -10.287 66.597 1.00 43.00 253 SER A N 1
ATOM 2056 C CA . SER A 1 253 ? -65.803 -9.209 67.113 1.00 43.00 253 SER A CA 1
ATOM 2057 C C . SER A 1 253 ? -64.312 -9.452 66.864 1.00 43.00 253 SER A C 1
ATOM 2059 O O . SER A 1 253 ? -63.775 -10.503 67.203 1.00 43.00 253 SER A O 1
ATOM 2061 N N . GLY A 1 254 ? -63.643 -8.409 66.365 1.00 39.75 254 GLY A N 1
ATOM 2062 C CA . GLY A 1 254 ? -62.197 -8.204 66.393 1.00 39.75 254 GLY A CA 1
ATOM 2063 C C . GLY A 1 254 ? -61.903 -6.735 66.722 1.00 39.75 254 GLY A C 1
ATOM 2064 O O . GLY A 1 254 ? -62.374 -5.835 66.037 1.00 39.75 254 GLY A O 1
ATOM 2065 N N . MET A 1 255 ? -61.186 -6.521 67.826 1.00 44.50 255 MET A N 1
ATOM 2066 C CA . MET A 1 255 ? -60.847 -5.255 68.497 1.00 44.50 255 MET A CA 1
ATOM 2067 C C . MET A 1 255 ? -59.965 -4.284 67.689 1.00 44.50 255 MET A C 1
ATOM 2069 O O . MET A 1 255 ? -59.066 -4.721 66.980 1.00 44.50 255 MET A O 1
ATOM 2073 N N . GLY A 1 256 ? -60.079 -2.979 68.001 1.00 38.34 256 GLY A N 1
ATOM 2074 C CA . GLY A 1 256 ? -58.881 -2.156 68.264 1.00 38.34 256 GLY A CA 1
ATOM 2075 C C . GLY A 1 256 ? -58.795 -0.738 67.674 1.00 38.34 256 GLY A C 1
ATOM 2076 O O . GLY A 1 256 ? -58.136 -0.542 66.667 1.00 38.34 256 GLY A O 1
ATOM 2077 N N . GLN A 1 257 ? -59.385 0.239 68.378 1.00 37.81 257 GLN A N 1
ATOM 2078 C CA . GLN A 1 257 ? -58.972 1.649 68.591 1.00 37.81 257 GLN A CA 1
ATOM 2079 C C . GLN A 1 257 ? -58.276 2.486 67.485 1.00 37.81 257 GLN A C 1
ATOM 2081 O O . GLN A 1 257 ? -57.111 2.268 67.162 1.00 37.81 257 GLN A O 1
ATOM 2086 N N . ARG A 1 258 ? -58.885 3.645 67.157 1.00 34.06 258 ARG A N 1
ATOM 2087 C CA . ARG A 1 258 ? -58.224 4.976 67.210 1.00 34.06 258 ARG A CA 1
ATOM 2088 C C . ARG A 1 258 ? -59.252 6.136 67.202 1.00 34.06 258 ARG A C 1
ATOM 2090 O O . ARG A 1 258 ? -60.294 5.976 66.573 1.00 34.06 258 ARG A O 1
ATOM 2097 N N . PRO A 1 259 ? -59.013 7.262 67.914 1.00 46.28 259 PRO A N 1
ATOM 2098 C CA . PRO A 1 259 ? -60.051 8.238 68.260 1.00 46.28 259 PRO A CA 1
ATOM 2099 C C . PRO A 1 259 ? -60.127 9.444 67.306 1.00 46.28 259 PRO A C 1
ATOM 2101 O O . PRO A 1 259 ? -59.194 9.734 66.562 1.00 46.28 259 PRO A O 1
ATOM 2104 N N . GLY A 1 260 ? -61.287 10.107 67.344 1.00 44.38 260 GLY A N 1
ATOM 2105 C CA . GLY A 1 260 ? -61.816 11.004 66.319 1.00 44.38 260 GLY A CA 1
ATOM 2106 C C . GLY A 1 260 ? -61.395 12.473 66.360 1.00 44.38 260 GLY A C 1
ATOM 2107 O O . GLY A 1 260 ? -60.756 12.959 67.291 1.00 44.38 260 GLY A O 1
ATOM 2108 N N . THR A 1 261 ? -61.847 13.202 65.339 1.00 34.06 261 THR A N 1
ATOM 2109 C CA . THR A 1 261 ? -62.043 14.657 65.380 1.00 34.06 261 THR A CA 1
ATOM 2110 C C . THR A 1 261 ? -63.090 15.053 64.335 1.00 34.06 261 THR A C 1
ATOM 2112 O O . THR A 1 261 ? -62.946 14.770 63.149 1.00 34.06 261 THR A O 1
ATOM 2115 N N . THR A 1 262 ? -64.170 15.678 64.796 1.00 47.44 262 THR A N 1
ATOM 2116 C CA . THR A 1 262 ? -65.215 16.330 63.999 1.00 47.44 262 THR A CA 1
ATOM 2117 C C . THR A 1 262 ? -64.923 17.824 63.881 1.00 47.44 262 THR A C 1
ATOM 2119 O O . THR A 1 262 ? -64.646 18.462 64.894 1.00 47.44 262 THR A O 1
ATOM 2122 N N . GLY A 1 263 ? -65.095 18.384 62.680 1.00 40.31 263 GLY A N 1
ATOM 2123 C CA . GLY A 1 263 ? -65.246 19.825 62.443 1.00 40.31 263 GLY A CA 1
ATOM 2124 C C . GLY A 1 263 ? -64.111 20.465 61.642 1.00 40.31 263 GLY A C 1
ATOM 2125 O O . GLY A 1 263 ? -62.947 20.351 62.005 1.00 40.31 263 GLY A O 1
ATOM 2126 N N . GLY A 1 264 ? -64.464 21.192 60.576 1.00 34.50 264 GLY A N 1
ATOM 2127 C CA . GLY A 1 264 ? -63.556 22.162 59.960 1.00 34.50 264 GLY A CA 1
ATOM 2128 C C . GLY A 1 264 ? -63.686 22.291 58.449 1.00 34.50 264 GLY A C 1
ATOM 2129 O O . GLY A 1 264 ? -63.037 21.575 57.694 1.00 34.50 264 GLY A O 1
ATOM 2130 N N . MET A 1 265 ? -64.471 23.276 58.013 1.00 51.16 265 MET A N 1
ATOM 2131 C CA . MET A 1 265 ? -64.238 23.971 56.748 1.00 51.16 265 MET A CA 1
ATOM 2132 C C . MET A 1 265 ? -62.750 24.341 56.634 1.00 51.16 265 MET A C 1
ATOM 2134 O O . MET A 1 265 ? -62.190 24.914 57.565 1.00 51.16 265 MET A O 1
ATOM 2138 N N . GLY A 1 266 ? -62.107 24.027 55.507 1.00 36.88 266 GLY A N 1
ATOM 2139 C CA . GLY A 1 266 ? -60.657 24.204 55.391 1.00 36.88 266 GLY A CA 1
ATOM 2140 C C . GLY A 1 266 ? -60.089 23.898 54.012 1.00 36.88 266 GLY A C 1
ATOM 2141 O O . GLY A 1 266 ? -59.298 22.983 53.843 1.00 36.88 266 GLY A O 1
ATOM 2142 N N . ARG A 1 267 ? -60.542 24.658 53.015 1.00 46.75 267 ARG A N 1
ATOM 2143 C CA . ARG A 1 267 ? -59.725 25.271 51.956 1.00 46.75 267 ARG A CA 1
ATOM 2144 C C . ARG A 1 267 ? -58.237 24.837 51.928 1.00 46.75 267 ARG A C 1
ATOM 2146 O O . ARG A 1 267 ? -57.459 25.274 52.765 1.00 46.75 267 ARG A O 1
ATOM 2153 N N . GLY A 1 268 ? -57.840 24.111 50.876 1.00 44.78 268 GLY A N 1
ATOM 2154 C CA . GLY A 1 268 ? -56.460 24.107 50.367 1.00 44.78 268 GLY A CA 1
ATOM 2155 C C . GLY A 1 268 ? -55.777 22.743 50.245 1.00 44.78 268 GLY A C 1
ATOM 2156 O O . GLY A 1 268 ? -55.095 22.317 51.162 1.00 44.78 268 GLY A O 1
ATOM 2157 N N . SER A 1 269 ? -55.839 22.124 49.061 1.00 41.06 269 SER A N 1
ATOM 2158 C CA . SER A 1 269 ? -54.643 21.513 48.456 1.00 41.06 269 SER A CA 1
ATOM 2159 C C . SER A 1 269 ? -54.834 21.349 46.944 1.00 41.06 269 SER A C 1
ATOM 2161 O O . SER A 1 269 ? -55.021 20.264 46.405 1.00 41.06 269 SER A O 1
ATOM 2163 N N . LEU A 1 270 ? -54.799 22.483 46.244 1.00 48.72 270 LEU A N 1
ATOM 2164 C CA . LEU A 1 270 ? -54.635 22.589 44.788 1.00 48.72 270 LEU A CA 1
ATOM 2165 C C . LEU A 1 270 ? -53.155 22.372 44.376 1.00 48.72 270 LEU A C 1
ATOM 2167 O O . LEU A 1 270 ? -52.663 23.034 43.469 1.00 48.72 270 LEU A O 1
ATOM 2171 N N . GLY A 1 271 ? -52.417 21.492 45.068 1.00 48.84 271 GLY A N 1
ATOM 2172 C CA . GLY A 1 271 ? -50.955 21.378 44.937 1.00 48.84 271 GLY A CA 1
ATOM 2173 C C . GLY A 1 271 ? -50.411 20.089 44.309 1.00 48.84 271 GLY A C 1
ATOM 2174 O O . GLY A 1 271 ? -49.271 20.094 43.851 1.00 48.84 271 GLY A O 1
ATOM 2175 N N . ASP A 1 272 ? -51.182 18.996 44.259 1.00 51.72 272 ASP A N 1
ATOM 2176 C CA . ASP A 1 272 ? -50.598 17.656 44.033 1.00 51.72 272 ASP A CA 1
ATOM 2177 C C . ASP A 1 272 ? -50.840 17.052 42.635 1.00 51.72 272 ASP A C 1
ATOM 2179 O O . ASP A 1 272 ? -50.108 16.178 42.173 1.00 51.72 272 ASP A O 1
ATOM 2183 N N . THR A 1 273 ? -51.787 17.594 41.864 1.00 59.38 273 THR A N 1
ATOM 2184 C CA . THR A 1 273 ? -52.031 17.145 40.476 1.00 59.38 273 THR A CA 1
ATOM 2185 C C . THR A 1 273 ? -50.821 17.376 39.561 1.00 59.38 273 THR A C 1
ATOM 2187 O O . THR A 1 273 ? -50.619 16.642 38.588 1.00 59.38 273 THR A O 1
ATOM 2190 N N . GLY A 1 274 ? -49.976 18.360 39.887 1.00 68.00 274 GLY A N 1
ATOM 2191 C CA . GLY A 1 274 ? -48.726 18.633 39.178 1.00 68.00 274 GLY A CA 1
ATOM 2192 C C . GLY A 1 274 ? -47.610 17.628 39.484 1.00 68.00 274 GLY A C 1
ATOM 2193 O O . GLY A 1 274 ? -46.821 17.304 38.595 1.00 68.00 274 GLY A O 1
ATOM 2194 N N . ALA A 1 275 ? -47.523 17.100 40.709 1.00 75.56 275 ALA A N 1
ATOM 2195 C CA . ALA A 1 275 ? -46.548 16.059 41.044 1.00 75.56 275 ALA A CA 1
ATOM 2196 C C . ALA A 1 275 ? -46.921 14.735 40.366 1.00 75.56 275 ALA A C 1
ATOM 2198 O O . ALA A 1 275 ? -46.087 14.140 39.682 1.00 75.56 275 ALA A O 1
ATOM 2199 N N . ASP A 1 276 ? -48.197 14.359 40.428 1.00 81.25 276 ASP A N 1
ATOM 2200 C CA . ASP A 1 276 ? -48.720 13.166 39.762 1.00 81.25 276 ASP A CA 1
ATOM 2201 C C . ASP A 1 276 ? -48.582 13.213 38.237 1.00 81.25 276 ASP A C 1
ATOM 2203 O O . ASP A 1 276 ? -48.237 12.209 37.604 1.00 81.25 276 ASP A O 1
ATOM 2207 N N . SER A 1 277 ? -48.804 14.378 37.625 1.00 84.00 277 SER A N 1
ATOM 2208 C CA . SER A 1 277 ? -48.609 14.547 36.179 1.00 84.00 277 SER A CA 1
ATOM 2209 C C . SER A 1 277 ? -47.134 14.392 35.792 1.00 84.00 277 SER A C 1
ATOM 2211 O O . SER A 1 277 ? -46.824 13.668 34.844 1.00 84.00 277 SER A O 1
ATOM 2213 N N . ARG A 1 278 ? -46.209 14.955 36.585 1.00 86.06 278 ARG A N 1
ATOM 2214 C CA . ARG A 1 278 ? -44.760 14.779 36.382 1.00 86.06 278 ARG A CA 1
ATOM 2215 C C . ARG A 1 278 ? -44.327 13.320 36.531 1.00 86.06 278 ARG A C 1
ATOM 2217 O O . ARG A 1 278 ? -43.582 12.822 35.688 1.00 86.06 278 ARG A O 1
ATOM 2224 N N . TYR A 1 279 ? -44.819 12.594 37.537 1.00 91.75 279 TYR A N 1
ATOM 2225 C CA . TYR A 1 279 ? -44.499 11.170 37.692 1.00 91.75 279 TYR A CA 1
ATOM 2226 C C . TYR A 1 279 ? -45.047 10.322 36.541 1.00 91.75 279 TYR A C 1
ATOM 2228 O O . TYR A 1 279 ? -44.339 9.449 36.034 1.00 91.75 279 TYR A O 1
ATOM 2236 N N . LYS A 1 280 ? -46.261 10.606 36.056 1.00 93.31 280 LYS A N 1
ATOM 2237 C CA . LYS A 1 280 ? -46.832 9.929 34.878 1.00 93.31 280 LYS A CA 1
ATOM 2238 C C . LYS A 1 280 ? -45.995 10.163 33.618 1.00 93.31 280 LYS A C 1
ATOM 2240 O O . LYS A 1 280 ? -45.767 9.219 32.856 1.00 93.31 280 LYS A O 1
ATOM 2245 N N . GLU A 1 281 ? -45.489 11.375 33.409 1.00 93.50 281 GLU A N 1
ATOM 2246 C CA . GLU A 1 281 ? -44.586 11.689 32.295 1.00 93.50 281 GLU A CA 1
ATOM 2247 C C . GLU A 1 281 ? -43.234 10.980 32.414 1.00 93.50 281 GLU A C 1
ATOM 2249 O O . GLU A 1 281 ? -42.765 10.389 31.435 1.00 93.50 281 GLU A O 1
ATOM 2254 N N . ILE A 1 282 ? -42.641 10.961 33.612 1.00 92.88 282 ILE A N 1
ATOM 2255 C CA . ILE A 1 282 ? -41.390 10.239 33.887 1.00 92.88 282 ILE A CA 1
ATOM 2256 C C . ILE A 1 282 ? -41.575 8.742 33.620 1.00 92.88 282 ILE A C 1
ATOM 2258 O O . ILE A 1 282 ? -40.773 8.147 32.900 1.00 92.88 282 ILE A O 1
ATOM 2262 N N . ILE A 1 283 ? -42.661 8.137 34.106 1.00 93.38 283 ILE A N 1
ATOM 2263 C CA . ILE A 1 283 ? -42.978 6.724 33.854 1.00 93.38 283 ILE A CA 1
ATOM 2264 C C . ILE A 1 283 ? -43.145 6.467 32.352 1.00 93.38 283 ILE A C 1
ATOM 2266 O O . ILE A 1 283 ? -42.620 5.479 31.833 1.00 93.38 283 ILE A O 1
ATOM 2270 N N . LYS A 1 284 ? -43.830 7.352 31.618 1.00 97.00 284 LYS A N 1
ATOM 2271 C CA . LYS A 1 284 ? -43.998 7.227 30.161 1.00 97.00 284 LYS A CA 1
ATOM 2272 C C . LYS A 1 284 ? -42.657 7.324 29.426 1.00 97.00 284 LYS A C 1
ATOM 2274 O O . LYS A 1 284 ? -42.420 6.555 28.493 1.00 97.00 284 LYS A O 1
ATOM 2279 N N . ARG A 1 285 ? -41.765 8.224 29.853 1.00 93.81 285 ARG A N 1
ATOM 2280 C CA . ARG A 1 285 ? -40.402 8.359 29.311 1.00 93.81 285 ARG A CA 1
ATOM 2281 C C . ARG A 1 285 ? -39.559 7.118 29.598 1.00 93.81 285 ARG A C 1
ATOM 2283 O O . ARG A 1 285 ? -38.940 6.597 28.675 1.00 93.81 285 ARG A O 1
ATOM 2290 N N . LEU A 1 286 ? -39.584 6.613 30.831 1.00 93.12 286 LEU A N 1
ATOM 2291 C CA . LEU A 1 286 ? -38.860 5.401 31.225 1.00 93.12 286 LEU A CA 1
ATOM 2292 C C . LEU A 1 286 ? -39.359 4.169 30.465 1.00 93.12 286 LEU A C 1
ATOM 2294 O O . LEU A 1 286 ? -38.545 3.388 29.988 1.00 93.12 286 LEU A O 1
ATOM 2298 N N . LYS A 1 287 ? -40.675 4.026 30.263 1.00 95.69 287 LYS A N 1
ATOM 2299 C CA . LYS A 1 287 ? -41.241 2.944 29.438 1.00 95.69 287 LYS A CA 1
ATOM 2300 C C . LYS A 1 287 ? -40.771 3.014 27.985 1.00 95.69 287 LYS A C 1
ATOM 2302 O O . LYS A 1 287 ? -40.422 1.984 27.422 1.00 95.69 287 LYS A O 1
ATOM 2307 N N . ARG A 1 288 ? -40.725 4.212 27.387 1.00 94.50 288 ARG A N 1
ATOM 2308 C CA . ARG A 1 288 ? -40.188 4.397 26.026 1.00 94.50 288 ARG A CA 1
ATOM 2309 C C . ARG A 1 288 ? -38.704 4.057 25.947 1.00 94.50 288 ARG A C 1
ATOM 2311 O O . ARG A 1 288 ? -38.308 3.379 25.013 1.00 94.50 288 ARG A O 1
ATOM 2318 N N . LEU A 1 289 ? -37.905 4.488 26.925 1.00 90.69 289 LEU A N 1
ATOM 2319 C CA . LEU A 1 289 ? -36.482 4.143 26.984 1.00 90.69 289 LEU A CA 1
ATOM 2320 C C . LEU A 1 289 ? -36.279 2.633 27.115 1.00 90.69 289 LEU A C 1
ATOM 2322 O O . LEU A 1 289 ? -35.486 2.070 26.377 1.00 90.69 289 LEU A O 1
ATOM 2326 N N . LEU A 1 290 ? -37.041 1.970 27.985 1.00 91.75 290 LEU A N 1
ATOM 2327 C CA . LEU A 1 290 ? -36.967 0.521 28.167 1.00 91.75 290 LEU A CA 1
ATOM 2328 C C . LEU A 1 290 ? -37.353 -0.228 26.883 1.00 91.75 290 LEU A C 1
ATOM 2330 O O . LEU A 1 290 ? -36.701 -1.201 26.517 1.00 91.75 290 LEU A O 1
ATOM 2334 N N . GLU A 1 291 ? -38.371 0.244 26.167 1.00 95.06 291 GLU A N 1
ATOM 2335 C CA . GLU A 1 291 ? -38.764 -0.314 24.871 1.00 95.06 291 GLU A CA 1
ATOM 2336 C C . GLU A 1 291 ? -37.678 -0.111 23.799 1.00 95.06 291 GLU A C 1
ATOM 2338 O O . GLU A 1 291 ? -37.360 -1.040 23.056 1.00 95.06 291 GLU A O 1
ATOM 2343 N N . THR A 1 292 ? -37.048 1.066 23.754 1.00 90.31 292 THR A N 1
ATOM 2344 C CA . THR A 1 292 ? -35.897 1.328 22.876 1.00 90.31 292 THR A CA 1
ATOM 2345 C C . THR A 1 292 ? -34.715 0.422 23.218 1.00 90.31 292 THR A C 1
ATOM 2347 O O . THR A 1 292 ? -34.143 -0.185 22.317 1.00 90.31 292 THR A O 1
ATOM 2350 N N . GLU A 1 293 ? -34.390 0.259 24.501 1.00 92.38 293 GLU A N 1
ATOM 2351 C CA . GLU A 1 293 ? -33.328 -0.641 24.960 1.00 92.38 293 GLU A CA 1
ATOM 2352 C C . GLU A 1 293 ? -33.627 -2.100 24.601 1.00 92.38 293 GLU A C 1
ATOM 2354 O O . GLU A 1 293 ? -32.760 -2.796 24.081 1.00 92.38 293 GLU A O 1
ATOM 2359 N N . ARG A 1 294 ? -34.872 -2.566 24.771 1.00 94.00 294 ARG A N 1
ATOM 2360 C CA . ARG A 1 294 ? -35.282 -3.916 24.343 1.00 94.00 294 ARG A CA 1
ATOM 2361 C C . ARG A 1 294 ? -35.100 -4.124 22.842 1.00 94.00 294 ARG A C 1
ATOM 2363 O O . ARG A 1 294 ? -34.582 -5.164 22.435 1.00 94.00 294 ARG A O 1
ATOM 2370 N N . ARG A 1 295 ? -35.476 -3.140 22.018 1.00 92.94 295 ARG A N 1
ATOM 2371 C CA . ARG A 1 295 ? -35.264 -3.191 20.561 1.00 92.94 295 ARG A CA 1
ATOM 2372 C C . ARG A 1 295 ? -33.783 -3.163 20.198 1.00 92.94 295 ARG A C 1
ATOM 2374 O O . ARG A 1 295 ? -33.370 -3.913 19.318 1.00 92.94 295 ARG A O 1
ATOM 2381 N N . ASN A 1 296 ? -32.985 -2.339 20.873 1.00 86.88 296 ASN A N 1
ATOM 2382 C CA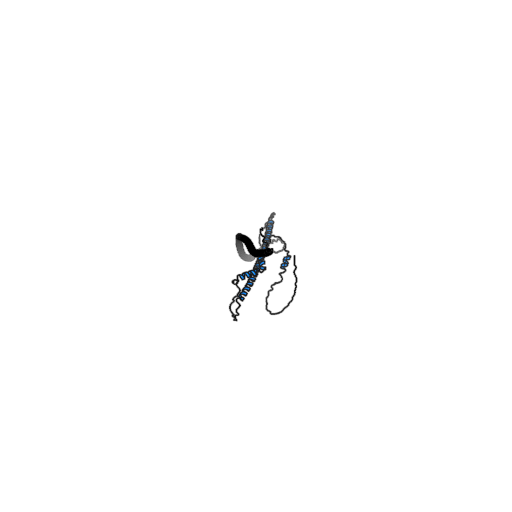 . ASN A 1 296 ? -31.539 -2.278 20.668 1.00 86.88 296 ASN A CA 1
ATOM 2383 C C . ASN A 1 296 ? -30.872 -3.610 21.030 1.00 86.88 296 ASN A C 1
ATOM 2385 O O . ASN A 1 296 ? -30.045 -4.105 20.267 1.00 86.88 296 ASN A O 1
ATOM 2389 N N . LEU A 1 297 ? -31.289 -4.233 22.134 1.00 88.25 297 LEU A N 1
ATOM 2390 C CA . LEU A 1 297 ? -30.789 -5.532 22.579 1.00 88.25 297 LEU A CA 1
ATOM 2391 C C . LEU A 1 297 ? -31.179 -6.647 21.595 1.00 88.25 297 LEU A C 1
ATOM 2393 O O . LEU A 1 297 ? -30.334 -7.468 21.245 1.00 88.25 297 LEU A O 1
ATOM 2397 N N . SER A 1 298 ? -32.414 -6.642 21.078 1.00 91.38 298 SER A N 1
ATOM 2398 C CA . SER A 1 298 ? -32.825 -7.565 20.007 1.00 91.38 298 SER A CA 1
ATOM 2399 C C . SER A 1 298 ? -31.936 -7.412 18.769 1.00 91.38 298 SER A C 1
ATOM 2401 O O . SER A 1 298 ? -31.320 -8.380 18.339 1.00 91.38 298 SER A O 1
ATOM 2403 N N . LYS A 1 299 ? -31.756 -6.179 18.271 1.00 89.19 299 LYS A N 1
ATOM 2404 C CA . LYS A 1 299 ? -30.892 -5.895 17.112 1.00 89.19 299 LYS A CA 1
ATOM 2405 C C . LYS A 1 299 ? -29.438 -6.318 17.340 1.00 89.19 299 LYS A C 1
ATOM 2407 O O . LYS A 1 299 ? -28.789 -6.797 16.415 1.00 89.19 299 LYS A O 1
ATOM 2412 N N . ALA A 1 300 ? -28.911 -6.133 18.550 1.00 85.00 300 ALA A N 1
ATOM 2413 C CA . ALA A 1 300 ? -27.556 -6.556 18.897 1.00 85.00 300 ALA A CA 1
ATOM 2414 C C . ALA A 1 300 ? -27.416 -8.087 18.886 1.00 85.00 300 ALA A C 1
ATOM 2416 O O . ALA A 1 300 ? -26.428 -8.603 18.361 1.00 85.00 300 ALA A O 1
ATOM 2417 N N . ARG A 1 301 ? -28.417 -8.816 19.402 1.00 89.50 301 ARG A N 1
ATOM 2418 C CA . ARG A 1 301 ? -28.461 -10.286 19.337 1.00 89.50 301 ARG A CA 1
ATOM 2419 C C . ARG A 1 301 ? -28.534 -10.790 17.899 1.00 89.50 301 ARG A C 1
ATOM 2421 O O . ARG A 1 301 ? -27.774 -11.689 17.551 1.00 89.50 301 ARG A O 1
ATOM 2428 N N . ASP A 1 302 ? -29.369 -10.175 17.066 1.00 88.12 302 ASP A N 1
ATOM 2429 C CA . ASP A 1 302 ? -29.507 -10.552 15.655 1.00 88.12 302 ASP A CA 1
ATOM 2430 C C . ASP A 1 302 ? -28.200 -10.324 14.881 1.00 88.12 302 ASP A C 1
ATOM 2432 O O . ASP A 1 302 ? -27.766 -11.192 14.124 1.00 88.12 302 ASP A O 1
ATOM 2436 N N . ARG A 1 303 ? -27.511 -9.198 15.128 1.00 82.44 303 ARG A N 1
ATOM 2437 C CA . ARG A 1 303 ? -26.181 -8.923 14.553 1.00 82.44 303 ARG A CA 1
ATOM 2438 C C . ARG A 1 303 ? -25.147 -9.957 14.986 1.00 82.44 303 ARG A C 1
ATOM 2440 O O . ARG A 1 303 ? -24.441 -10.488 14.138 1.00 82.44 303 ARG A O 1
ATOM 2447 N N . TYR A 1 304 ? -25.079 -10.273 16.279 1.00 82.75 304 TYR A N 1
ATOM 2448 C CA . TYR A 1 304 ? -24.152 -11.287 16.784 1.00 82.75 304 TYR A CA 1
ATOM 2449 C C . TYR A 1 304 ? -24.416 -12.657 16.146 1.00 82.75 304 TYR A C 1
ATOM 2451 O O . TYR A 1 304 ? -23.487 -13.314 15.679 1.00 82.75 304 TYR A O 1
ATOM 2459 N N . PHE A 1 305 ? -25.684 -13.062 16.053 1.00 83.56 305 PHE A N 1
ATOM 2460 C CA . PHE A 1 305 ? -26.066 -14.311 15.399 1.00 83.56 305 PHE A CA 1
ATOM 2461 C C . PHE A 1 305 ? -25.658 -14.337 13.917 1.00 83.56 305 PHE A C 1
ATOM 2463 O O . PHE A 1 305 ? -25.104 -15.332 13.448 1.00 83.56 305 PHE A O 1
ATOM 2470 N N . GLN A 1 306 ? -25.863 -13.236 13.187 1.00 83.00 306 GLN A N 1
ATOM 2471 C CA . GLN A 1 306 ? -25.415 -13.110 11.797 1.00 83.00 306 GLN A CA 1
ATOM 2472 C C . GLN A 1 306 ? -23.892 -13.196 11.663 1.00 83.00 306 GLN A C 1
ATOM 2474 O O . GLN A 1 306 ? -23.404 -13.874 10.762 1.00 83.00 306 GLN A O 1
ATOM 2479 N N . GLU A 1 307 ? -23.130 -12.565 12.557 1.00 80.69 307 GLU A N 1
ATOM 2480 C CA . GLU A 1 307 ? -21.667 -12.643 12.524 1.00 80.69 307 GLU A CA 1
ATOM 2481 C C . GLU A 1 307 ? -21.150 -14.050 12.816 1.00 80.69 307 GLU A C 1
ATOM 2483 O O . GLU A 1 307 ? -20.240 -14.517 12.132 1.00 80.69 307 GLU A O 1
ATOM 2488 N N . VAL A 1 308 ? -21.739 -14.748 13.788 1.00 83.12 308 VAL A N 1
ATOM 2489 C CA . VAL A 1 308 ? -21.394 -16.147 14.073 1.00 83.12 308 VAL A CA 1
ATOM 2490 C C . VAL A 1 308 ? -21.735 -17.033 12.872 1.00 83.12 308 VAL A C 1
ATOM 2492 O O . VAL A 1 308 ? -20.915 -17.858 12.468 1.00 83.12 308 VAL A O 1
ATOM 2495 N N . LYS A 1 309 ? -22.892 -16.825 12.233 1.00 82.56 309 LYS A N 1
ATOM 2496 C CA . LYS A 1 309 ? -23.271 -17.544 11.008 1.00 82.56 309 LYS A CA 1
ATOM 2497 C C . LYS A 1 309 ? -22.289 -17.285 9.854 1.00 82.56 309 LYS A C 1
ATOM 2499 O O . LYS A 1 309 ? -21.886 -18.220 9.177 1.00 82.56 309 LYS A O 1
ATOM 2504 N N . GLN A 1 310 ? -21.852 -16.042 9.653 1.00 81.00 310 GLN A N 1
ATOM 2505 C CA . GLN A 1 310 ? -20.868 -15.705 8.613 1.00 81.00 310 GLN A CA 1
ATOM 2506 C C . GLN A 1 310 ? -19.478 -16.286 8.907 1.00 81.00 310 GLN A C 1
ATOM 2508 O O . GLN A 1 310 ? -18.816 -16.779 7.996 1.00 81.00 310 GLN A O 1
ATOM 2513 N N . ARG A 1 311 ? -19.027 -16.251 10.171 1.00 80.12 311 ARG A N 1
ATOM 2514 C CA . ARG A 1 311 ? -17.745 -16.853 10.581 1.00 80.12 311 ARG A CA 1
ATOM 2515 C C . ARG A 1 311 ? -17.756 -18.362 10.372 1.00 80.12 311 ARG A C 1
ATOM 2517 O O . ARG A 1 311 ? -16.828 -18.889 9.774 1.00 80.12 311 ARG A O 1
ATOM 2524 N N . THR A 1 312 ? -18.829 -19.028 10.791 1.00 87.69 312 THR A N 1
ATOM 2525 C CA . THR A 1 312 ? -18.984 -20.475 10.587 1.00 87.69 312 THR A CA 1
ATOM 2526 C C . THR A 1 312 ? -19.035 -20.836 9.103 1.00 87.69 312 THR A C 1
ATOM 2528 O O . THR A 1 312 ? -18.408 -21.811 8.708 1.00 87.69 312 THR A O 1
ATOM 2531 N N . GLU A 1 313 ? -19.682 -20.028 8.259 1.00 89.19 313 GLU A N 1
ATOM 2532 C CA . GLU A 1 313 ? -19.681 -20.233 6.804 1.00 89.19 313 GLU A CA 1
ATOM 2533 C C . GLU A 1 313 ? -18.269 -20.110 6.201 1.00 89.19 313 GLU A C 1
ATOM 2535 O O . GLU A 1 313 ? -17.831 -21.001 5.475 1.00 89.19 313 GLU A O 1
ATOM 2540 N N . MET A 1 314 ? -17.514 -19.063 6.550 1.00 89.56 314 MET A N 1
ATOM 2541 C CA . MET A 1 314 ? -16.123 -18.893 6.099 1.00 89.56 314 MET A CA 1
ATOM 2542 C C . MET A 1 314 ? -15.201 -20.023 6.575 1.00 89.56 314 MET A C 1
ATOM 2544 O O . MET A 1 314 ? -14.356 -20.498 5.816 1.00 89.56 314 MET A O 1
ATOM 2548 N N . GLU A 1 315 ? -15.365 -20.470 7.820 1.00 89.19 315 GLU A N 1
ATOM 2549 C CA . GLU A 1 315 ? -14.605 -21.590 8.379 1.00 89.19 315 GLU A CA 1
ATOM 2550 C C . GLU A 1 315 ? -14.911 -22.909 7.665 1.00 89.19 315 GLU A C 1
ATOM 2552 O O . GLU A 1 315 ? -13.992 -23.690 7.421 1.00 89.19 315 GLU A O 1
ATOM 2557 N N . VAL A 1 316 ? -16.178 -23.161 7.319 1.00 91.81 316 VAL A N 1
ATOM 2558 C CA . VAL A 1 316 ? -16.582 -24.344 6.544 1.00 91.81 316 VAL A CA 1
ATOM 2559 C C . VAL A 1 316 ? -15.946 -24.303 5.156 1.00 91.81 316 VAL A C 1
ATOM 2561 O O . VAL A 1 316 ? -15.284 -25.261 4.769 1.00 91.81 316 VAL A O 1
ATOM 2564 N N . LEU A 1 317 ? -16.030 -23.168 4.454 1.00 91.81 317 LEU A N 1
ATOM 2565 C CA . LEU A 1 317 ? -15.440 -23.030 3.118 1.00 91.81 317 LEU A CA 1
ATOM 2566 C C . LEU A 1 317 ? -13.920 -23.237 3.118 1.00 91.81 317 LEU A C 1
ATOM 2568 O O . LEU A 1 317 ? -13.392 -23.836 2.177 1.00 91.81 317 LEU A O 1
ATOM 2572 N N . LEU A 1 318 ? -13.231 -22.764 4.164 1.00 93.00 318 LEU A N 1
ATOM 2573 C CA . LEU A 1 318 ? -11.799 -22.986 4.353 1.00 93.00 318 LEU A CA 1
ATOM 2574 C C . LEU A 1 318 ? -11.484 -24.458 4.637 1.00 93.00 318 LEU A C 1
ATOM 2576 O O . LEU A 1 318 ? -10.550 -24.991 4.041 1.00 93.00 318 LEU A O 1
ATOM 2580 N N . LYS A 1 319 ? -12.250 -25.117 5.517 1.00 91.25 319 LYS A N 1
ATOM 2581 C CA . LYS A 1 319 ? -12.079 -26.549 5.812 1.00 91.25 319 LYS A CA 1
ATOM 2582 C C . LYS A 1 319 ? -12.236 -27.396 4.556 1.00 91.25 319 LYS A C 1
ATOM 2584 O O . LYS A 1 319 ? -11.355 -28.207 4.293 1.00 91.25 319 LYS A O 1
ATOM 2589 N N . ASP A 1 320 ? -13.258 -27.126 3.747 1.00 93.25 320 ASP A N 1
ATOM 2590 C CA . ASP A 1 320 ? -13.479 -27.831 2.481 1.00 93.25 320 ASP A CA 1
ATOM 2591 C C . ASP A 1 320 ? -12.266 -27.691 1.545 1.00 93.25 320 ASP A C 1
ATOM 2593 O O . ASP A 1 320 ? -11.752 -28.683 1.036 1.00 93.25 320 ASP A O 1
ATOM 2597 N N . CYS A 1 321 ? -11.737 -26.470 1.371 1.00 95.31 321 CYS A N 1
ATOM 2598 C CA . CYS A 1 321 ? -10.548 -26.251 0.535 1.00 95.31 321 CYS A CA 1
ATOM 2599 C C . CYS A 1 321 ? -9.301 -26.959 1.091 1.00 95.31 321 CYS A C 1
ATOM 2601 O O . CYS A 1 321 ? -8.481 -27.476 0.329 1.00 95.31 321 CYS A O 1
ATOM 2603 N N . VAL A 1 322 ? -9.132 -26.976 2.417 1.00 94.00 322 VAL A N 1
ATOM 2604 C CA . VAL A 1 322 ? -8.022 -27.681 3.071 1.00 94.00 322 VAL A CA 1
ATOM 2605 C C . VAL A 1 322 ? -8.152 -29.189 2.876 1.00 94.00 322 VAL A C 1
ATOM 2607 O O . VAL A 1 322 ? -7.148 -29.835 2.582 1.00 94.00 322 VAL A O 1
ATOM 2610 N N . ASP A 1 323 ? -9.354 -29.752 2.991 1.00 93.50 323 ASP A N 1
ATOM 2611 C CA . ASP A 1 323 ? -9.596 -31.185 2.820 1.00 93.50 323 ASP A CA 1
ATOM 2612 C C . ASP A 1 323 ? -9.450 -31.640 1.354 1.00 93.50 323 ASP A C 1
ATOM 2614 O O . ASP A 1 323 ? -8.919 -32.730 1.103 1.00 93.50 323 ASP A O 1
ATOM 2618 N N . ASP A 1 324 ? -9.786 -30.787 0.382 1.00 94.00 324 ASP A N 1
ATOM 2619 C CA . ASP A 1 324 ? -9.505 -31.024 -1.042 1.00 94.00 324 ASP A CA 1
ATOM 2620 C C . ASP A 1 324 ? -7.992 -31.115 -1.306 1.00 94.00 324 ASP A C 1
ATOM 2622 O O . ASP A 1 324 ? -7.496 -32.064 -1.932 1.00 94.00 324 ASP A O 1
ATOM 2626 N N . VAL A 1 325 ? -7.218 -30.160 -0.776 1.00 95.81 325 VAL A N 1
ATOM 2627 C CA . VAL A 1 325 ? -5.753 -30.166 -0.915 1.00 95.81 325 VAL A CA 1
ATOM 2628 C C . VAL A 1 325 ? -5.134 -31.329 -0.146 1.00 95.81 325 VAL A C 1
ATOM 2630 O O . VAL A 1 325 ? -4.245 -32.004 -0.671 1.00 95.81 325 VAL A O 1
ATOM 2633 N N . ARG A 1 326 ? -5.651 -31.642 1.045 1.00 93.62 326 ARG A N 1
ATOM 2634 C CA . ARG A 1 326 ? -5.249 -32.807 1.841 1.00 93.62 326 ARG A CA 1
ATOM 2635 C C . ARG A 1 326 ? -5.439 -34.112 1.066 1.00 93.62 326 ARG A C 1
ATOM 2637 O O . ARG A 1 326 ? -4.546 -34.962 1.063 1.00 93.62 326 ARG A O 1
ATOM 2644 N N . SER A 1 327 ? -6.568 -34.254 0.375 1.00 92.81 327 SER A N 1
ATOM 2645 C CA . SER A 1 327 ? -6.867 -35.410 -0.478 1.00 92.81 327 SER A CA 1
ATOM 2646 C C . SER A 1 327 ? -5.897 -35.507 -1.659 1.00 92.81 327 SER A C 1
ATOM 2648 O O . SER A 1 327 ? -5.402 -36.594 -1.967 1.00 92.81 327 SER A O 1
ATOM 2650 N N . SER A 1 328 ? -5.535 -34.370 -2.261 1.00 92.88 328 SER A N 1
ATOM 2651 C CA . SER A 1 328 ? -4.497 -34.290 -3.299 1.00 92.88 328 SER A CA 1
ATOM 2652 C C . SER A 1 328 ? -3.101 -34.673 -2.775 1.00 92.88 328 SER A C 1
ATOM 2654 O O . SER A 1 328 ? -2.388 -35.424 -3.442 1.00 92.88 328 SER A O 1
ATOM 2656 N N . ILE A 1 329 ? -2.703 -34.222 -1.578 1.00 91.50 329 ILE A N 1
ATOM 2657 C CA . ILE A 1 329 ? -1.423 -34.608 -0.947 1.00 91.50 329 ILE A CA 1
ATOM 2658 C C . ILE A 1 329 ? -1.392 -36.117 -0.697 1.00 91.50 329 ILE A C 1
ATOM 2660 O O . ILE A 1 329 ? -0.414 -36.781 -1.045 1.00 91.50 329 ILE A O 1
ATOM 2664 N N . LYS A 1 330 ? -2.482 -36.676 -0.160 1.00 90.31 330 LYS A N 1
ATOM 2665 C CA . LYS A 1 330 ? -2.604 -38.117 0.072 1.00 90.31 330 LYS A CA 1
ATOM 2666 C C . LYS A 1 330 ? -2.453 -38.909 -1.230 1.00 90.31 330 LYS A C 1
ATOM 2668 O O . LYS A 1 330 ? -1.631 -39.816 -1.287 1.00 90.31 330 LYS A O 1
ATOM 2673 N N . ALA A 1 331 ? -3.142 -38.499 -2.298 1.00 89.88 331 ALA A N 1
ATOM 2674 C CA . ALA A 1 331 ? -3.024 -39.133 -3.611 1.00 89.88 331 ALA A CA 1
ATOM 2675 C C . ALA A 1 331 ? -1.595 -39.055 -4.187 1.00 89.88 331 ALA A C 1
ATOM 2677 O O . ALA A 1 331 ? -1.095 -40.038 -4.737 1.00 89.88 331 ALA A O 1
ATOM 2678 N N . LYS A 1 332 ? -0.904 -37.916 -4.031 1.00 89.88 332 LYS A N 1
ATOM 2679 C CA . LYS A 1 332 ? 0.508 -37.764 -4.435 1.00 89.88 332 LYS A CA 1
ATOM 2680 C C . LYS A 1 332 ? 1.438 -38.677 -3.627 1.00 89.88 332 LYS A C 1
ATOM 2682 O O . LYS A 1 332 ? 2.368 -39.252 -4.194 1.00 89.88 332 LYS A O 1
ATOM 2687 N N . ASN A 1 333 ? 1.207 -38.810 -2.322 1.00 87.25 333 ASN A N 1
ATOM 2688 C CA . ASN A 1 333 ? 2.005 -39.676 -1.453 1.00 87.25 333 ASN A CA 1
ATOM 2689 C C . ASN A 1 333 ? 1.787 -41.161 -1.778 1.00 87.25 333 ASN A C 1
ATOM 2691 O O . ASN A 1 333 ? 2.766 -41.905 -1.862 1.00 87.25 333 ASN A O 1
ATOM 2695 N N . ASP A 1 334 ? 0.544 -41.562 -2.057 1.00 85.75 334 ASP A N 1
ATOM 2696 C CA . ASP A 1 334 ? 0.199 -42.925 -2.480 1.00 85.75 334 ASP A CA 1
ATOM 2697 C C . ASP A 1 334 ? 0.819 -43.279 -3.850 1.00 85.75 334 ASP A C 1
ATOM 2699 O O . ASP A 1 334 ? 1.221 -44.421 -4.075 1.00 85.75 334 ASP A O 1
ATOM 2703 N N . GLN A 1 335 ? 0.969 -42.304 -4.760 1.00 84.69 335 GLN A N 1
ATOM 2704 C CA . GLN A 1 335 ? 1.682 -42.496 -6.033 1.00 84.69 335 GLN A CA 1
ATOM 2705 C C . GLN A 1 335 ? 3.201 -42.631 -5.862 1.00 84.69 335 GLN A C 1
ATOM 2707 O O . GLN A 1 335 ? 3.827 -43.423 -6.566 1.00 84.69 335 GLN A O 1
ATOM 2712 N N . LYS A 1 336 ? 3.810 -41.861 -4.951 1.00 84.00 336 LYS A N 1
ATOM 2713 C CA . LYS A 1 336 ? 5.263 -41.913 -4.703 1.00 84.00 336 LYS A CA 1
ATOM 2714 C C . LYS A 1 336 ? 5.690 -43.192 -3.987 1.00 84.00 336 LYS A C 1
ATOM 2716 O O . LYS A 1 336 ? 6.776 -43.698 -4.250 1.00 84.00 336 LYS A O 1
ATOM 2721 N N . ASN A 1 337 ? 4.837 -43.720 -3.112 1.00 76.31 337 ASN A N 1
ATOM 2722 C CA . ASN A 1 337 ? 5.060 -44.969 -2.394 1.00 76.31 337 ASN A CA 1
ATOM 2723 C C . ASN A 1 337 ? 3.923 -45.950 -2.706 1.00 76.31 337 ASN A C 1
ATOM 2725 O O . ASN A 1 337 ? 3.051 -46.150 -1.856 1.00 76.31 337 ASN A O 1
ATOM 2729 N N . PRO A 1 338 ? 3.915 -46.584 -3.897 1.00 74.25 338 PRO A N 1
ATOM 2730 C CA . PRO A 1 338 ? 2.902 -47.580 -4.200 1.00 74.25 338 PRO A CA 1
ATOM 2731 C C . PRO A 1 338 ? 2.980 -48.687 -3.142 1.00 74.25 338 PRO A C 1
ATOM 2733 O O . PRO A 1 338 ? 4.087 -49.143 -2.819 1.00 74.25 338 PRO A O 1
ATOM 2736 N N . PRO A 1 339 ? 1.844 -49.135 -2.579 1.00 66.44 339 PRO A N 1
ATOM 2737 C CA . PRO A 1 339 ? 1.851 -50.188 -1.582 1.00 66.44 339 PRO A CA 1
ATOM 2738 C C . PRO A 1 339 ? 2.488 -51.423 -2.215 1.00 66.44 339 PRO A C 1
ATOM 2740 O O . PRO A 1 339 ? 1.924 -52.043 -3.121 1.00 66.44 339 PRO A O 1
ATOM 2743 N N . LYS A 1 340 ? 3.697 -51.773 -1.759 1.00 66.31 340 LYS A N 1
ATOM 2744 C CA . LYS A 1 340 ? 4.316 -53.054 -2.092 1.00 66.31 340 LYS A CA 1
ATOM 2745 C C . LYS A 1 340 ? 3.289 -54.111 -1.705 1.00 66.31 340 LYS A C 1
ATOM 2747 O O . LYS A 1 340 ? 2.931 -54.195 -0.533 1.00 66.31 340 LYS A O 1
ATOM 2752 N N . LYS A 1 341 ? 2.779 -54.862 -2.687 1.00 56.78 341 LYS A N 1
ATOM 2753 C CA . LYS A 1 341 ? 1.873 -56.001 -2.488 1.00 56.78 341 LYS A CA 1
ATOM 2754 C C . LYS A 1 341 ? 2.579 -57.029 -1.599 1.00 56.78 341 LYS A C 1
ATOM 2756 O O . LYS A 1 341 ? 3.216 -57.952 -2.094 1.00 56.78 341 LYS A O 1
ATOM 2761 N N . ALA A 1 342 ? 2.521 -56.837 -0.288 1.00 51.34 342 ALA A N 1
ATOM 2762 C CA . ALA A 1 342 ? 2.983 -57.803 0.683 1.00 51.34 342 ALA A CA 1
ATOM 2763 C C . ALA A 1 342 ? 1.852 -58.811 0.863 1.00 51.34 342 ALA A C 1
ATOM 2765 O O . ALA A 1 342 ? 0.777 -58.486 1.370 1.00 51.34 342 ALA A O 1
ATOM 2766 N N . GLY A 1 343 ? 2.104 -60.018 0.359 1.00 47.97 343 GLY A N 1
ATOM 2767 C CA . GLY A 1 343 ? 1.291 -61.198 0.602 1.00 47.97 343 GLY A CA 1
ATOM 2768 C C . GLY A 1 343 ? 0.994 -61.361 2.089 1.00 47.97 343 GLY A C 1
ATOM 2769 O O . GLY A 1 343 ? 1.779 -60.970 2.953 1.00 47.97 343 GLY A O 1
ATOM 2770 N N . GLY A 1 344 ? -0.197 -61.884 2.354 1.00 52.41 344 GLY A N 1
ATOM 2771 C CA . GLY A 1 344 ? -0.834 -61.818 3.653 1.00 52.41 344 GLY A CA 1
ATOM 2772 C C . GLY A 1 344 ? -0.012 -62.362 4.814 1.00 52.41 344 GLY A C 1
ATOM 2773 O O . GLY A 1 344 ? 0.689 -63.365 4.716 1.00 52.41 344 GLY A O 1
ATOM 2774 N N . ARG A 1 345 ? -0.233 -61.743 5.970 1.00 45.19 345 ARG A N 1
ATOM 2775 C CA . ARG A 1 345 ? -0.467 -62.471 7.212 1.00 45.19 345 ARG A CA 1
ATOM 2776 C C . ARG A 1 345 ? -1.242 -61.576 8.167 1.00 45.19 345 ARG A C 1
ATOM 2778 O O . ARG A 1 345 ? -0.864 -60.448 8.456 1.00 45.19 345 ARG A O 1
ATOM 2785 N N . THR A 1 346 ? -2.376 -62.106 8.590 1.00 51.22 346 THR A N 1
ATOM 2786 C CA . THR A 1 346 ? -3.296 -61.574 9.587 1.00 51.22 346 THR A CA 1
ATOM 2787 C C . THR A 1 346 ? -2.568 -61.318 10.907 1.00 51.22 346 THR A C 1
ATOM 2789 O O . THR A 1 346 ? -2.232 -62.268 11.608 1.00 51.22 346 THR A O 1
ATOM 2792 N N . SER A 1 347 ? -2.367 -60.049 11.266 1.00 46.22 347 SER A N 1
ATOM 2793 C CA . SER A 1 347 ? -2.130 -59.644 12.655 1.00 46.22 347 SER A CA 1
ATOM 2794 C C . SER A 1 347 ? -3.395 -58.966 13.164 1.00 46.22 347 SER A C 1
ATOM 2796 O O . SER A 1 347 ? -3.574 -57.755 13.077 1.00 46.22 347 SER A O 1
ATOM 2798 N N . ILE A 1 348 ? -4.305 -59.810 13.638 1.00 57.19 348 ILE A N 1
ATOM 2799 C CA . ILE A 1 348 ? -5.300 -59.456 14.645 1.00 57.19 348 ILE A CA 1
ATOM 2800 C C . ILE A 1 348 ? -4.522 -59.081 15.918 1.00 57.19 348 ILE A C 1
ATOM 2802 O O . ILE A 1 348 ? -3.512 -59.712 16.208 1.00 57.19 348 ILE A O 1
ATOM 2806 N N . LEU A 1 349 ? -5.018 -58.092 16.665 1.00 50.31 349 LEU A N 1
ATOM 2807 C CA . LEU A 1 349 ? -4.481 -57.536 17.920 1.00 50.31 349 LEU A CA 1
ATOM 2808 C C . LEU A 1 349 ? -3.362 -56.486 17.782 1.00 50.31 349 LEU A C 1
ATOM 2810 O O . LEU A 1 349 ? -2.209 -56.798 17.510 1.00 50.31 349 LEU A O 1
ATOM 2814 N N . GLY A 1 350 ? -3.712 -55.229 18.081 1.00 41.09 350 GLY A N 1
ATOM 2815 C CA . GLY A 1 350 ? -2.730 -54.173 18.340 1.00 41.09 350 GLY A CA 1
ATOM 2816 C C . GLY A 1 350 ? -3.246 -52.749 18.138 1.00 41.09 350 GLY A C 1
ATOM 2817 O O . GLY A 1 350 ? -2.875 -52.093 17.176 1.00 41.09 350 GLY A O 1
ATOM 2818 N N . THR A 1 351 ? -4.110 -52.285 19.045 1.00 40.66 351 THR A N 1
ATOM 2819 C CA . THR A 1 351 ? -4.238 -50.877 19.482 1.00 40.66 351 THR A CA 1
ATOM 2820 C C . THR A 1 351 ? -4.109 -49.772 18.419 1.00 40.66 351 THR A C 1
ATOM 2822 O O . THR A 1 351 ? -3.041 -49.202 18.217 1.00 40.66 351 THR A O 1
ATOM 2825 N N . GLY A 1 352 ? -5.246 -49.409 17.818 1.00 42.22 352 GLY A N 1
ATOM 2826 C CA . GLY A 1 352 ? -5.688 -48.020 17.623 1.00 42.22 352 GLY A CA 1
ATOM 2827 C C . GLY A 1 352 ? -4.658 -46.960 17.221 1.00 42.22 352 GLY A C 1
ATOM 2828 O O . GLY A 1 352 ? -4.680 -45.865 17.775 1.00 42.22 352 GLY A O 1
ATOM 2829 N N . LYS A 1 353 ? -3.780 -47.235 16.252 1.00 44.97 353 LYS A N 1
ATOM 2830 C CA . LYS A 1 353 ? -3.012 -46.179 15.587 1.00 44.97 353 LYS A CA 1
ATOM 2831 C C . LYS A 1 353 ? -3.982 -45.433 14.677 1.00 44.97 353 LYS A C 1
ATOM 2833 O O . LYS A 1 353 ? -4.328 -45.927 13.606 1.00 44.97 353 LYS A O 1
ATOM 2838 N N . GLN A 1 354 ? -4.485 -44.294 15.154 1.00 47.44 354 GLN A N 1
ATOM 2839 C CA . GLN A 1 354 ? -5.304 -43.396 14.351 1.00 47.44 354 GLN A CA 1
ATOM 2840 C C . GLN A 1 354 ? -4.587 -43.140 13.022 1.00 47.44 354 GLN A C 1
ATOM 2842 O O . GLN A 1 354 ? -3.438 -42.708 12.990 1.00 47.44 354 GLN A O 1
ATOM 2847 N N . THR A 1 355 ? -5.267 -43.553 11.955 1.00 45.47 355 THR A N 1
ATOM 2848 C CA . THR A 1 355 ? -5.191 -43.087 10.570 1.00 45.47 355 THR A CA 1
ATOM 2849 C C . THR A 1 355 ? -4.069 -42.093 10.272 1.00 45.47 355 THR A C 1
ATOM 2851 O O . THR A 1 355 ? -4.067 -40.995 10.820 1.00 45.47 355 THR A O 1
ATOM 2854 N N . GLY A 1 356 ? -3.185 -42.445 9.331 1.00 56.28 356 GLY A N 1
ATOM 2855 C CA . GLY A 1 356 ? -2.221 -41.538 8.698 1.00 56.28 356 GLY A CA 1
ATOM 2856 C C . GLY A 1 356 ? -2.911 -40.389 7.959 1.00 56.28 356 GLY A C 1
ATOM 2857 O O . GLY A 1 356 ? -3.013 -40.390 6.734 1.00 56.28 356 GLY A O 1
ATOM 2858 N N . GLY A 1 357 ? -3.452 -39.449 8.726 1.00 69.81 357 GLY A N 1
ATOM 2859 C CA . GLY A 1 357 ? -3.952 -38.174 8.256 1.00 69.81 357 GLY A CA 1
ATOM 2860 C C . GLY A 1 357 ? -2.767 -37.260 8.004 1.00 69.81 357 GLY A C 1
ATOM 2861 O O . GLY A 1 357 ? -1.889 -37.136 8.850 1.00 69.81 357 GLY A O 1
ATOM 2862 N N . VAL A 1 358 ? -2.766 -36.642 6.830 1.00 78.94 358 VAL A N 1
ATOM 2863 C CA . VAL A 1 358 ? -1.830 -35.581 6.456 1.00 78.94 358 VAL A CA 1
ATOM 2864 C C . VAL A 1 358 ? -1.932 -34.464 7.503 1.00 78.94 358 VAL A C 1
ATOM 2866 O O . VAL A 1 358 ? -3.012 -33.872 7.683 1.00 78.94 358 VAL A O 1
ATOM 2869 N N . THR A 1 359 ? -0.843 -34.227 8.233 1.00 87.12 359 THR A N 1
ATOM 2870 C CA . THR A 1 359 ? -0.766 -33.192 9.272 1.00 87.12 359 THR A CA 1
ATOM 2871 C C . THR A 1 359 ? -0.513 -31.827 8.631 1.00 87.12 359 THR A C 1
ATOM 2873 O O . THR A 1 359 ? -0.286 -31.714 7.430 1.00 87.12 359 THR A O 1
ATOM 2876 N N . ILE A 1 360 ? -0.590 -30.749 9.414 1.00 82.31 360 ILE A N 1
ATOM 2877 C CA . ILE A 1 360 ? -0.309 -29.391 8.914 1.00 82.31 360 ILE A CA 1
ATOM 2878 C C . ILE A 1 360 ? 1.148 -29.261 8.439 1.00 82.31 360 ILE A C 1
ATOM 2880 O O . ILE A 1 360 ? 1.424 -28.497 7.515 1.00 82.31 360 ILE A O 1
ATOM 2884 N N . ASP A 1 361 ? 2.066 -30.030 9.024 1.00 86.94 361 ASP A N 1
ATOM 2885 C CA . ASP A 1 361 ? 3.488 -30.005 8.667 1.00 86.94 361 ASP A CA 1
ATOM 2886 C C . ASP A 1 361 ? 3.758 -30.609 7.281 1.00 86.94 361 ASP A C 1
ATOM 2888 O O . ASP A 1 361 ? 4.739 -30.250 6.632 1.00 86.94 361 ASP A O 1
ATOM 2892 N N . ASP A 1 362 ? 2.850 -31.453 6.782 1.00 89.31 362 ASP A N 1
ATOM 2893 C CA . ASP A 1 362 ? 2.919 -32.012 5.430 1.00 89.31 362 ASP A CA 1
ATOM 2894 C C . ASP A 1 362 ? 2.545 -30.983 4.341 1.00 89.31 362 ASP A C 1
ATOM 2896 O O . ASP A 1 362 ? 2.763 -31.231 3.152 1.00 89.31 362 ASP A O 1
ATOM 2900 N N . PHE A 1 363 ? 1.982 -29.823 4.714 1.00 94.44 363 PHE A N 1
ATOM 2901 C CA . PHE A 1 363 ? 1.633 -28.765 3.765 1.00 94.44 363 PHE A CA 1
ATOM 2902 C C . PHE A 1 363 ? 2.861 -27.948 3.381 1.00 94.44 363 PHE A C 1
ATOM 2904 O O . PHE A 1 363 ? 3.329 -27.081 4.133 1.00 94.44 363 PHE A O 1
ATOM 2911 N N . THR A 1 364 ? 3.309 -28.152 2.147 1.00 94.75 364 THR A N 1
ATOM 2912 C CA . THR A 1 364 ? 4.334 -27.313 1.525 1.00 94.75 364 THR A CA 1
ATOM 2913 C C . THR A 1 364 ? 3.807 -25.905 1.231 1.00 94.75 364 THR A C 1
ATOM 2915 O O . THR A 1 364 ? 2.597 -25.666 1.201 1.00 94.75 364 THR A O 1
ATOM 2918 N N . SER A 1 365 ? 4.710 -24.951 0.975 1.00 95.25 365 SER A N 1
ATOM 2919 C CA . SER A 1 365 ? 4.320 -23.581 0.603 1.00 95.25 365 SER A CA 1
ATOM 2920 C C . SER A 1 365 ? 3.390 -23.556 -0.616 1.00 95.25 365 SER A C 1
ATOM 2922 O O . SER A 1 365 ? 2.424 -22.801 -0.634 1.00 95.25 365 SER A O 1
ATOM 2924 N N . THR A 1 366 ? 3.631 -24.433 -1.594 1.00 94.81 366 THR A N 1
ATOM 2925 C CA . THR A 1 366 ? 2.816 -24.532 -2.811 1.00 94.81 366 THR A CA 1
ATOM 2926 C C . THR A 1 366 ? 1.422 -25.095 -2.539 1.00 94.81 366 THR A C 1
ATOM 2928 O O . THR A 1 366 ? 0.457 -24.697 -3.184 1.00 94.81 366 THR A O 1
ATOM 2931 N N . ASP A 1 367 ? 1.278 -26.004 -1.568 1.00 94.50 367 ASP A N 1
ATOM 2932 C CA . ASP A 1 367 ? -0.043 -26.528 -1.199 1.00 94.50 367 ASP A CA 1
ATOM 2933 C C . ASP A 1 367 ? -0.871 -25.460 -0.470 1.00 94.50 367 ASP A C 1
ATOM 2935 O O . ASP A 1 367 ? -2.079 -25.369 -0.676 1.00 94.50 367 ASP A O 1
ATOM 2939 N N . ARG A 1 368 ? -0.222 -24.605 0.334 1.00 95.06 368 ARG A N 1
ATOM 2940 C CA . ARG A 1 368 ? -0.875 -23.462 0.998 1.00 95.06 368 ARG A CA 1
ATOM 2941 C C . ARG A 1 368 ? -1.347 -22.415 -0.009 1.00 95.06 368 ARG A C 1
ATOM 2943 O O . ARG A 1 368 ? -2.468 -21.932 0.111 1.00 95.06 368 ARG A O 1
ATOM 2950 N N . GLU A 1 369 ? -0.522 -22.102 -1.006 1.00 95.69 369 GLU A N 1
ATOM 2951 C CA . GLU A 1 369 ? -0.898 -21.215 -2.114 1.00 95.69 369 GLU A CA 1
ATOM 2952 C C . GLU A 1 369 ? -2.117 -21.766 -2.862 1.00 95.69 369 GLU A C 1
ATOM 2954 O O . GLU A 1 369 ? -3.108 -21.061 -3.034 1.00 95.69 369 GLU A O 1
ATOM 2959 N N . ARG A 1 370 ? -2.127 -23.070 -3.155 1.00 94.50 370 ARG A N 1
ATOM 2960 C CA . ARG A 1 370 ? -3.269 -23.736 -3.793 1.00 94.50 370 ARG A CA 1
ATOM 2961 C C . ARG A 1 370 ? -4.550 -23.708 -2.952 1.00 94.50 370 ARG A C 1
ATOM 2963 O O . ARG A 1 370 ? -5.636 -23.582 -3.513 1.00 94.50 370 ARG A O 1
ATOM 2970 N N . VAL A 1 371 ? -4.459 -23.818 -1.620 1.00 95.38 371 VAL A N 1
ATOM 2971 C CA . VAL A 1 371 ? -5.629 -23.632 -0.735 1.00 95.38 371 VAL A CA 1
ATOM 2972 C C . VAL A 1 371 ? -6.193 -22.221 -0.899 1.00 95.38 371 VAL A C 1
ATOM 2974 O O . VAL A 1 371 ? -7.409 -22.070 -0.998 1.00 95.38 371 VAL A O 1
ATOM 2977 N N . LEU A 1 372 ? -5.335 -21.198 -0.951 1.00 93.50 372 LEU A N 1
ATOM 2978 C CA . LEU A 1 372 ? -5.763 -19.809 -1.134 1.00 93.50 372 LEU A CA 1
ATOM 2979 C C . LEU A 1 372 ? -6.368 -19.574 -2.521 1.00 93.50 372 LEU A C 1
ATOM 2981 O O . LEU A 1 372 ? -7.408 -18.927 -2.614 1.00 93.50 372 LEU A O 1
ATOM 2985 N N . GLU A 1 373 ? -5.787 -20.142 -3.578 1.00 94.94 373 GLU A N 1
ATOM 2986 C CA . GLU A 1 373 ? -6.354 -20.090 -4.931 1.00 94.94 373 GLU A CA 1
ATOM 2987 C C . GLU A 1 373 ? -7.755 -20.712 -4.981 1.00 94.94 373 GLU A C 1
ATOM 2989 O O . GLU A 1 373 ? -8.689 -20.086 -5.480 1.00 94.94 373 GLU A O 1
ATOM 2994 N N . LEU A 1 374 ? -7.936 -21.911 -4.409 1.00 94.31 374 LEU A N 1
ATOM 2995 C CA . LEU A 1 374 ? -9.245 -22.574 -4.334 1.00 94.31 374 LEU A CA 1
ATOM 2996 C C . LEU A 1 374 ? -10.243 -21.782 -3.487 1.00 94.31 374 LEU A C 1
ATOM 2998 O O . LEU A 1 374 ? -11.430 -21.732 -3.809 1.00 94.31 374 LEU A O 1
ATOM 3002 N N . LEU A 1 375 ? -9.773 -21.159 -2.408 1.00 94.44 375 LEU A N 1
ATOM 3003 C CA . LEU A 1 375 ? -10.605 -20.335 -1.542 1.00 94.44 375 LEU A CA 1
ATOM 3004 C C . LEU A 1 375 ? -11.083 -19.068 -2.263 1.00 94.44 375 LEU A C 1
ATOM 3006 O O . LEU A 1 375 ? -12.268 -18.750 -2.192 1.00 94.44 375 LEU A O 1
ATOM 3010 N N . PHE A 1 376 ? -10.201 -18.377 -2.989 1.00 93.44 376 PHE A N 1
ATOM 3011 C CA . PHE A 1 376 ? -10.562 -17.184 -3.759 1.00 93.44 376 PHE A CA 1
ATOM 3012 C C . PHE A 1 376 ? -11.315 -17.500 -5.054 1.00 93.44 376 PHE A C 1
ATOM 3014 O O . PHE A 1 376 ? -12.071 -16.656 -5.527 1.00 93.44 376 PHE A O 1
ATOM 3021 N N . ALA A 1 377 ? -11.191 -18.713 -5.596 1.00 95.25 377 ALA A N 1
ATOM 3022 C CA . ALA A 1 377 ? -12.014 -19.163 -6.717 1.00 95.25 377 ALA A CA 1
ATOM 3023 C C . ALA A 1 377 ? -13.502 -19.310 -6.341 1.00 95.25 377 ALA A C 1
ATOM 3025 O O . ALA A 1 377 ? -14.369 -19.249 -7.214 1.00 95.25 377 ALA A O 1
ATOM 3026 N N . LYS A 1 378 ? -13.829 -19.483 -5.051 1.00 94.69 378 LYS A N 1
ATOM 3027 C CA . LYS A 1 378 ? -15.218 -19.521 -4.576 1.00 94.69 378 LYS A CA 1
ATOM 3028 C C . LYS A 1 378 ? -15.769 -18.093 -4.495 1.00 94.69 378 LYS A C 1
ATOM 3030 O O . LYS A 1 378 ? -15.501 -17.373 -3.536 1.00 94.69 378 LYS A O 1
ATOM 3035 N N . GLU A 1 379 ? -16.620 -17.714 -5.451 1.00 92.00 379 GLU A N 1
ATOM 3036 C CA . GLU A 1 379 ? -17.295 -16.400 -5.503 1.00 92.00 379 GLU A CA 1
ATOM 3037 C C . GLU A 1 379 ? -17.940 -16.016 -4.160 1.00 92.00 379 GLU A C 1
ATOM 3039 O O . GLU A 1 379 ? -17.839 -14.878 -3.703 1.00 92.00 379 GLU A O 1
ATOM 3044 N N . ARG A 1 380 ? -18.507 -17.005 -3.457 1.00 89.88 380 ARG A N 1
ATOM 3045 C CA . ARG A 1 380 ? -19.117 -16.827 -2.137 1.00 89.88 380 ARG A CA 1
ATOM 3046 C C . ARG A 1 380 ? -18.162 -16.238 -1.091 1.00 89.88 380 ARG A C 1
ATOM 3048 O O . ARG A 1 380 ? -18.593 -15.415 -0.285 1.00 89.88 380 ARG A O 1
ATOM 3055 N N . VAL A 1 381 ? -16.883 -16.620 -1.112 1.00 91.50 381 VAL A N 1
ATOM 3056 C CA . VAL A 1 381 ? -15.852 -16.068 -0.216 1.00 91.50 381 VAL A CA 1
ATOM 3057 C C . VAL A 1 381 ? -15.616 -14.597 -0.526 1.00 91.50 381 VAL A C 1
ATOM 3059 O O . VAL A 1 381 ? -15.565 -13.775 0.387 1.00 91.50 381 VAL A O 1
ATOM 3062 N N . ILE A 1 382 ? -15.533 -14.248 -1.811 1.00 89.94 382 ILE A N 1
ATOM 3063 C CA . ILE A 1 382 ? -15.364 -12.861 -2.247 1.00 89.94 382 ILE A CA 1
ATOM 3064 C C . ILE A 1 382 ? -16.558 -12.023 -1.785 1.00 89.94 382 ILE A C 1
ATOM 3066 O O . ILE A 1 382 ? -16.351 -10.951 -1.223 1.00 89.94 382 ILE A O 1
ATOM 3070 N N . THR A 1 383 ? -17.791 -12.519 -1.924 1.00 89.00 383 THR A N 1
ATOM 3071 C CA . THR A 1 383 ? -18.988 -11.820 -1.429 1.00 89.00 383 THR A CA 1
ATOM 3072 C C . THR A 1 383 ? -18.939 -11.593 0.085 1.00 89.00 383 THR A C 1
ATOM 3074 O O . THR A 1 383 ? -19.234 -10.493 0.554 1.00 89.00 383 THR A O 1
ATOM 3077 N N . LEU A 1 384 ? -18.549 -12.609 0.865 1.00 88.44 384 LEU A N 1
ATOM 3078 C CA . LEU A 1 384 ? -18.438 -12.502 2.326 1.00 88.44 384 LEU A CA 1
ATOM 3079 C C . LEU A 1 384 ? -17.339 -11.509 2.742 1.00 88.44 384 LEU A C 1
ATOM 3081 O O . LEU A 1 384 ? -17.545 -10.712 3.661 1.00 88.44 384 LEU A O 1
ATOM 3085 N N . LEU A 1 385 ? -16.204 -11.506 2.038 1.00 88.50 385 LEU A N 1
ATOM 3086 C CA . LEU A 1 385 ? -15.114 -10.555 2.262 1.00 88.50 385 LEU A CA 1
ATOM 3087 C C . LEU A 1 385 ? -15.499 -9.132 1.849 1.00 88.50 385 LEU A C 1
ATOM 3089 O O . LEU A 1 385 ? -15.225 -8.199 2.597 1.00 88.50 385 LEU A O 1
ATOM 3093 N N . GLN A 1 386 ? -16.177 -8.949 0.715 1.00 88.19 386 GLN A N 1
ATOM 3094 C CA . GLN A 1 386 ? -16.671 -7.645 0.265 1.00 88.19 386 GLN A CA 1
ATOM 3095 C C . GLN A 1 386 ? -17.701 -7.068 1.235 1.00 88.19 386 GLN A C 1
ATOM 3097 O O . GLN A 1 386 ? -17.605 -5.895 1.583 1.00 88.19 386 GLN A O 1
ATOM 3102 N N . ALA A 1 387 ? -18.625 -7.888 1.743 1.00 86.12 387 ALA A N 1
ATOM 3103 C CA . ALA A 1 387 ? -19.596 -7.457 2.747 1.00 86.12 387 ALA A CA 1
ATOM 3104 C C . ALA A 1 387 ? -18.930 -6.975 4.051 1.00 86.12 387 ALA A C 1
ATOM 3106 O O . ALA A 1 387 ? -19.481 -6.121 4.748 1.00 86.12 387 ALA A O 1
ATOM 3107 N N . LYS A 1 388 ? -17.742 -7.501 4.385 1.00 84.00 388 LYS A N 1
ATOM 3108 C CA . LYS A 1 388 ? -16.946 -7.072 5.547 1.00 84.00 388 LYS A CA 1
ATOM 3109 C C . LYS A 1 388 ? -16.020 -5.892 5.252 1.00 84.00 388 LYS A C 1
ATOM 3111 O O . LYS A 1 388 ? -15.875 -5.030 6.113 1.00 84.00 388 LYS A O 1
ATOM 3116 N N . ALA A 1 389 ? -15.409 -5.844 4.071 1.00 85.56 389 ALA A N 1
ATOM 3117 C CA . ALA A 1 389 ? -14.527 -4.757 3.648 1.00 85.56 389 ALA A CA 1
ATOM 3118 C C . ALA A 1 389 ? -15.309 -3.468 3.362 1.00 85.56 389 ALA A C 1
ATOM 3120 O O . ALA A 1 389 ? -14.831 -2.369 3.636 1.00 85.56 389 ALA A O 1
ATOM 3121 N N . PHE A 1 390 ? -16.535 -3.614 2.861 1.00 86.56 390 PHE A N 1
ATOM 3122 C CA . PHE A 1 390 ? -17.436 -2.524 2.515 1.00 86.56 390 PHE A CA 1
ATOM 3123 C C . PHE A 1 390 ? -18.800 -2.765 3.170 1.00 86.56 390 PHE A C 1
ATOM 3125 O O . PHE A 1 390 ? -19.761 -3.122 2.483 1.00 86.56 390 PHE A O 1
ATOM 3132 N N . PRO A 1 391 ? -18.913 -2.591 4.503 1.00 77.69 391 PRO A N 1
ATOM 3133 C CA . PRO A 1 391 ? -20.206 -2.682 5.153 1.00 77.69 391 PRO A CA 1
ATOM 3134 C C . PRO A 1 391 ? -21.145 -1.663 4.496 1.00 77.69 391 PRO A C 1
ATOM 3136 O O . PRO A 1 391 ? -20.732 -0.514 4.288 1.00 77.69 391 PRO A O 1
ATOM 3139 N N . PRO A 1 392 ? -22.386 -2.049 4.143 1.00 69.38 392 PRO A N 1
ATOM 3140 C CA . PRO A 1 392 ? -23.332 -1.115 3.558 1.00 69.38 392 PRO A CA 1
ATOM 3141 C C . PRO A 1 392 ? -23.456 0.069 4.511 1.00 69.38 392 PRO A C 1
ATOM 3143 O O . PRO A 1 392 ? -23.782 -0.108 5.688 1.00 69.38 392 PRO A O 1
ATOM 3146 N N . LYS A 1 393 ? -23.126 1.270 4.019 1.00 60.19 393 LYS A N 1
ATOM 3147 C CA . LYS A 1 393 ? -23.280 2.503 4.787 1.00 60.19 393 LYS A CA 1
ATOM 3148 C C . LYS A 1 393 ? -24.751 2.585 5.159 1.00 60.19 393 LYS A C 1
ATOM 3150 O O . LYS A 1 393 ? -25.594 2.838 4.302 1.00 60.19 393 LYS A O 1
ATOM 3155 N N . VAL A 1 394 ? -25.061 2.310 6.421 1.00 56.19 394 VAL A N 1
ATOM 3156 C CA . VAL A 1 394 ? -26.384 2.582 6.964 1.00 56.19 394 VAL A CA 1
ATOM 3157 C C . VAL A 1 394 ? -26.537 4.085 6.810 1.00 56.19 394 VAL A C 1
ATOM 3159 O O . VAL A 1 394 ? -25.828 4.839 7.468 1.00 56.19 394 VAL A O 1
ATOM 3162 N N . SER A 1 395 ? -27.353 4.513 5.849 1.00 44.75 395 SER A N 1
ATOM 3163 C CA . SER A 1 395 ? -27.651 5.924 5.645 1.00 44.75 395 SER A CA 1
ATOM 3164 C C . SER A 1 395 ? -28.214 6.454 6.961 1.00 44.75 395 SER A C 1
ATOM 3166 O O . SER A 1 395 ? -29.345 6.142 7.326 1.00 44.75 395 SER A O 1
ATOM 3168 N N . GLU A 1 396 ? -27.403 7.202 7.710 1.00 49.22 396 GLU A N 1
ATOM 3169 C CA . GLU A 1 396 ? -27.799 7.815 8.983 1.00 49.22 396 GLU A CA 1
ATOM 3170 C C . GLU A 1 396 ? -28.832 8.938 8.789 1.00 49.22 396 GLU A C 1
ATOM 3172 O O . GLU A 1 396 ? -29.370 9.463 9.762 1.00 49.22 396 GLU A O 1
ATOM 3177 N N . ASN A 1 397 ? -29.200 9.254 7.543 1.00 41.12 397 ASN A N 1
ATOM 3178 C CA . ASN A 1 397 ? -30.340 10.109 7.256 1.00 41.12 397 ASN A CA 1
ATOM 3179 C C . ASN A 1 397 ? -31.638 9.303 7.300 1.00 41.12 397 ASN A C 1
ATOM 3181 O O . ASN A 1 397 ? -32.032 8.641 6.339 1.00 41.12 397 ASN A O 1
ATOM 3185 N N . GLY A 1 398 ? -32.313 9.411 8.444 1.00 48.03 398 GLY A N 1
ATOM 3186 C CA . GLY A 1 398 ? -33.697 9.006 8.622 1.00 48.03 398 GLY A CA 1
ATOM 3187 C C . GLY A 1 398 ? -34.598 9.600 7.540 1.00 48.03 398 GLY A C 1
ATOM 3188 O O . GLY A 1 398 ? -34.877 10.794 7.519 1.00 48.03 398 GLY A O 1
ATOM 3189 N N . GLY A 1 399 ? -35.086 8.730 6.668 1.00 35.34 399 GLY A N 1
ATOM 3190 C CA . GLY A 1 399 ? -36.169 8.994 5.739 1.00 35.34 399 GLY A CA 1
ATOM 3191 C C . GLY A 1 399 ? -36.939 7.699 5.583 1.00 35.34 399 GLY A C 1
ATOM 3192 O O . GLY A 1 399 ? -36.451 6.753 4.975 1.00 35.34 399 GLY A O 1
ATOM 3193 N N . ALA A 1 400 ? -38.110 7.635 6.207 1.00 44.91 400 ALA A N 1
ATOM 3194 C CA . ALA A 1 400 ? -39.056 6.551 6.041 1.00 44.91 400 ALA A CA 1
ATOM 3195 C C . ALA A 1 400 ? -39.494 6.477 4.567 1.00 44.91 400 ALA A C 1
ATOM 3197 O O . ALA A 1 400 ? -40.440 7.145 4.164 1.00 44.91 400 ALA A O 1
ATOM 3198 N N . ALA A 1 401 ? -38.796 5.678 3.765 1.00 38.75 401 ALA A N 1
ATOM 3199 C CA . ALA A 1 401 ? -39.312 5.155 2.511 1.00 38.75 401 ALA A CA 1
ATOM 3200 C C . ALA A 1 401 ? -39.797 3.736 2.813 1.00 38.75 401 ALA A C 1
ATOM 3202 O O . ALA A 1 401 ? -39.011 2.857 3.166 1.00 38.75 401 ALA A O 1
ATOM 3203 N N . GLY A 1 402 ? -41.118 3.572 2.812 1.00 41.97 402 GLY A N 1
ATOM 3204 C CA . GLY A 1 402 ? -41.779 2.326 3.156 1.00 41.97 402 GLY A CA 1
ATOM 3205 C C . GLY A 1 402 ? -41.375 1.202 2.212 1.00 41.97 402 GLY A C 1
ATOM 3206 O O . GLY A 1 402 ? -41.756 1.212 1.049 1.00 41.97 402 GLY A O 1
ATOM 3207 N N . ALA A 1 403 ? -40.673 0.207 2.749 1.00 40.41 403 ALA A N 1
ATOM 3208 C CA . ALA A 1 403 ? -40.875 -1.163 2.309 1.00 40.41 403 ALA A CA 1
ATOM 3209 C C . ALA A 1 403 ? -42.260 -1.571 2.825 1.00 40.41 403 ALA A C 1
ATOM 3211 O O . ALA A 1 403 ? -42.499 -1.604 4.040 1.00 40.41 403 ALA A O 1
ATOM 3212 N N . THR A 1 404 ? -43.206 -1.752 1.908 1.00 48.50 404 THR A N 1
ATOM 3213 C CA . THR A 1 404 ? -44.543 -2.231 2.238 1.00 48.50 404 THR A CA 1
ATOM 3214 C C . THR A 1 404 ? -44.424 -3.611 2.873 1.00 48.50 404 THR A C 1
ATOM 3216 O O . THR A 1 404 ? -43.597 -4.442 2.507 1.00 48.50 404 THR A O 1
ATOM 3219 N N . LYS A 1 405 ? -45.265 -3.844 3.880 1.00 51.19 405 LYS A N 1
ATOM 3220 C CA . LYS A 1 405 ? -45.350 -5.090 4.648 1.00 51.19 405 LYS A CA 1
ATOM 3221 C C . LYS A 1 405 ? -45.564 -6.333 3.758 1.00 51.19 405 LYS A C 1
ATOM 3223 O O . LYS A 1 405 ? -45.261 -7.437 4.183 1.00 51.19 405 LYS A O 1
ATOM 3228 N N . GLU A 1 406 ? -46.028 -6.131 2.527 1.00 52.25 406 GLU A N 1
ATOM 3229 C CA . GLU A 1 406 ? -46.340 -7.165 1.540 1.00 52.25 406 GLU A CA 1
ATOM 3230 C C . GLU A 1 406 ? -45.088 -7.833 0.935 1.00 52.25 406 GLU A C 1
ATOM 3232 O O . GLU A 1 406 ? -45.110 -9.041 0.729 1.00 52.25 406 GLU A O 1
ATOM 3237 N N . GLU A 1 407 ? -43.956 -7.131 0.768 1.00 51.66 407 GLU A N 1
ATOM 3238 C CA . GLU A 1 407 ? -42.714 -7.756 0.254 1.00 51.66 407 GLU A CA 1
ATOM 3239 C C . GLU A 1 407 ? -41.988 -8.619 1.304 1.00 51.66 407 GLU A C 1
ATOM 3241 O O . GLU A 1 407 ? -41.255 -9.547 0.965 1.00 51.66 407 GLU A O 1
ATOM 3246 N N . MET A 1 408 ? -42.190 -8.347 2.598 1.00 54.78 408 MET A N 1
ATOM 3247 C CA . MET A 1 408 ? -41.599 -9.150 3.680 1.00 54.78 408 MET A CA 1
ATOM 3248 C C . MET A 1 408 ? -42.362 -10.461 3.926 1.00 54.78 408 MET A C 1
ATOM 3250 O O . MET A 1 408 ? -41.738 -11.451 4.313 1.00 54.78 408 MET A O 1
ATOM 3254 N N . ASP A 1 409 ? -43.675 -10.497 3.673 1.00 53.31 409 ASP A N 1
ATOM 3255 C CA . ASP A 1 409 ? -44.489 -11.705 3.866 1.00 53.31 409 ASP A CA 1
ATOM 3256 C C . ASP A 1 409 ? -44.279 -12.737 2.730 1.00 53.31 409 ASP A C 1
ATOM 3258 O O . ASP A 1 409 ? -44.325 -13.943 2.989 1.00 53.31 409 ASP A O 1
ATOM 3262 N N . GLU A 1 410 ? -43.920 -12.318 1.507 1.00 54.34 410 GLU A N 1
ATOM 3263 C CA . GLU A 1 410 ? -43.576 -13.248 0.409 1.00 54.34 410 GLU A CA 1
ATOM 3264 C C . GLU A 1 410 ? -42.222 -13.954 0.602 1.00 54.34 410 GLU A C 1
ATOM 3266 O O . GLU A 1 410 ? -42.063 -15.113 0.213 1.00 54.34 410 GLU A O 1
ATOM 3271 N N . ILE A 1 411 ? -41.261 -13.319 1.281 1.00 51.22 411 ILE A N 1
ATOM 3272 C CA . ILE A 1 411 ? -39.953 -13.932 1.573 1.00 51.22 411 ILE A CA 1
ATOM 3273 C C . ILE A 1 411 ? -40.065 -14.984 2.693 1.00 51.22 411 ILE A C 1
ATOM 3275 O O . ILE A 1 411 ? -39.330 -15.975 2.690 1.00 51.22 411 ILE A O 1
ATOM 3279 N N . PHE A 1 412 ? -41.008 -14.824 3.628 1.00 51.84 412 PHE A N 1
ATOM 3280 C CA . PHE A 1 412 ? -41.226 -15.783 4.718 1.00 51.84 412 PHE A CA 1
ATOM 3281 C C . PHE A 1 412 ? -42.178 -16.936 4.360 1.00 51.84 412 PHE A C 1
ATOM 3283 O O . PHE A 1 412 ? -42.067 -18.010 4.954 1.00 51.84 412 PHE A O 1
ATOM 3290 N N . ALA A 1 413 ? -43.047 -16.783 3.355 1.00 46.00 413 ALA A N 1
ATOM 3291 C CA . ALA A 1 413 ? -43.948 -17.851 2.906 1.00 46.00 413 ALA A CA 1
ATOM 3292 C C . ALA A 1 413 ? -43.240 -19.007 2.159 1.00 46.00 413 ALA A C 1
ATOM 3294 O O . ALA A 1 413 ? -43.818 -20.081 1.988 1.00 46.00 413 ALA A O 1
ATOM 3295 N N . GLY A 1 414 ? -41.981 -18.825 1.739 1.00 43.47 414 GLY A N 1
ATOM 3296 C CA . GLY A 1 414 ? -41.215 -19.822 0.979 1.00 43.47 414 GLY A CA 1
ATOM 3297 C C . GLY A 1 414 ? -40.415 -20.843 1.800 1.00 43.47 414 GLY A C 1
ATOM 3298 O O . GLY A 1 414 ? -39.825 -21.745 1.210 1.00 43.47 414 GLY A O 1
ATOM 3299 N N . ILE A 1 415 ? -40.359 -20.724 3.134 1.00 45.28 415 ILE A N 1
ATOM 3300 C CA . ILE A 1 415 ? -39.422 -21.502 3.979 1.00 45.28 415 ILE A CA 1
ATOM 3301 C C . ILE A 1 415 ? -40.144 -22.407 5.003 1.00 45.28 415 ILE A C 1
ATOM 3303 O O . ILE A 1 415 ? -39.501 -23.021 5.846 1.00 45.28 415 ILE A O 1
ATOM 3307 N N . ASP A 1 416 ? -41.468 -22.585 4.909 1.00 41.09 416 ASP A N 1
ATOM 3308 C CA . ASP A 1 416 ? -42.223 -23.456 5.833 1.00 41.09 416 ASP A CA 1
ATOM 3309 C C . ASP A 1 416 ? -42.956 -24.616 5.135 1.00 41.09 416 ASP A C 1
ATOM 3311 O O . ASP A 1 416 ? -44.161 -24.831 5.272 1.00 41.09 416 ASP A O 1
ATOM 3315 N N . LYS A 1 417 ? -42.200 -25.409 4.366 1.00 43.62 417 LYS A N 1
ATOM 3316 C CA . LYS A 1 417 ? -42.568 -26.800 4.066 1.00 43.62 417 LYS A CA 1
ATOM 3317 C C . LYS A 1 417 ? -41.400 -27.730 4.351 1.00 43.62 417 LYS A C 1
ATOM 3319 O O . LYS A 1 417 ? -40.582 -28.018 3.487 1.00 43.62 417 LYS A O 1
ATOM 3324 N N . GLY A 1 418 ? -41.415 -28.259 5.569 1.00 37.25 418 GLY A N 1
ATOM 3325 C CA . GLY A 1 418 ? -40.738 -29.499 5.921 1.00 37.25 418 GLY A CA 1
ATOM 3326 C C . GLY A 1 418 ? -39.631 -29.306 6.940 1.00 37.25 418 GLY A C 1
ATOM 3327 O O . GLY A 1 418 ? -38.496 -29.084 6.560 1.00 37.25 418 GLY A O 1
ATOM 3328 N N . VAL A 1 419 ? -39.969 -29.437 8.223 1.00 37.53 419 VAL A N 1
ATOM 3329 C CA . VAL A 1 419 ? -39.465 -30.487 9.128 1.00 37.53 419 VAL A CA 1
ATOM 3330 C C . VAL A 1 419 ? -40.280 -30.371 10.423 1.00 37.53 419 VAL A C 1
ATOM 3332 O O . VAL A 1 419 ? -40.080 -29.470 11.232 1.00 37.53 419 VAL A O 1
ATOM 3335 N N . ARG A 1 420 ? -41.221 -31.298 10.632 1.00 35.06 420 ARG A N 1
ATOM 3336 C CA . ARG A 1 420 ? -41.784 -31.587 11.959 1.00 35.06 420 ARG A CA 1
ATOM 3337 C C . ARG A 1 420 ? -40.982 -32.748 12.561 1.00 35.06 420 ARG A C 1
ATOM 3339 O O . ARG A 1 420 ? -40.762 -33.722 11.843 1.00 35.06 420 ARG A O 1
ATOM 3346 N N . PRO A 1 421 ? -40.590 -32.708 13.844 1.00 38.12 421 PRO A N 1
ATOM 3347 C CA . PRO A 1 421 ? -40.012 -33.862 14.514 1.00 38.12 421 PRO A CA 1
ATOM 3348 C C . PRO A 1 421 ? -41.137 -34.722 15.104 1.00 38.12 421 PRO A C 1
ATOM 3350 O O . PRO A 1 421 ? -42.003 -34.216 15.818 1.00 38.12 421 PRO A O 1
ATOM 3353 N N . SER A 1 422 ? -41.121 -36.026 14.837 1.00 32.22 422 SER A N 1
ATOM 3354 C CA . SER A 1 422 ? -41.912 -37.003 15.588 1.00 32.22 422 SER A CA 1
ATOM 3355 C C . SER A 1 422 ? -40.988 -38.038 16.212 1.00 32.22 422 SER A C 1
ATOM 3357 O O . SER A 1 422 ? -40.303 -38.794 15.529 1.00 32.22 422 SER A O 1
ATOM 3359 N N . THR A 1 423 ? -40.990 -38.043 17.536 1.00 39.06 423 THR A N 1
ATOM 3360 C CA . THR A 1 423 ? -40.464 -39.084 18.412 1.00 39.06 423 THR A CA 1
ATOM 3361 C C . THR A 1 423 ? -41.212 -40.403 18.206 1.00 39.06 423 THR A C 1
ATOM 3363 O O . THR A 1 423 ? -42.441 -40.394 18.253 1.00 39.06 423 THR A O 1
ATOM 3366 N N . SER A 1 424 ? -40.504 -41.525 18.065 1.00 33.44 424 SER A N 1
ATOM 3367 C CA . SER A 1 424 ? -40.642 -42.749 18.889 1.00 33.44 424 SER A CA 1
ATOM 3368 C C . SER A 1 424 ? -39.975 -43.967 18.234 1.00 33.44 424 SER A C 1
ATOM 3370 O O . SER A 1 42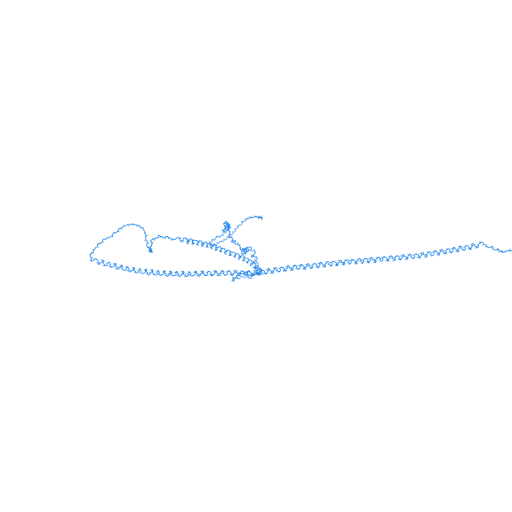4 ? -39.908 -44.091 17.015 1.00 33.44 424 SER A O 1
ATOM 3372 N N . ASN A 1 425 ? -39.441 -44.828 19.104 1.00 35.53 425 ASN A N 1
ATOM 3373 C CA . ASN A 1 425 ? -38.929 -46.174 18.853 1.00 35.53 425 ASN A CA 1
ATOM 3374 C C . ASN A 1 425 ? -39.921 -47.052 18.070 1.00 35.53 425 ASN A C 1
ATOM 3376 O O . ASN A 1 425 ? -41.092 -47.073 18.422 1.00 35.53 425 ASN A O 1
ATOM 3380 N N . GLU A 1 426 ? -39.441 -47.869 17.130 1.00 30.81 426 GLU A N 1
ATOM 3381 C CA . GLU A 1 426 ? -39.233 -49.321 17.305 1.00 30.81 426 GLU A CA 1
ATOM 3382 C C . GLU A 1 426 ? -38.811 -50.000 15.986 1.00 30.81 426 GLU A C 1
ATOM 3384 O O . GLU A 1 426 ? -39.316 -49.704 14.912 1.00 30.81 426 GLU A O 1
ATOM 3389 N N . ALA A 1 427 ? -37.841 -50.907 16.135 1.00 33.44 427 ALA A N 1
ATOM 3390 C CA . ALA A 1 427 ? -37.693 -52.226 15.517 1.00 33.44 427 ALA A CA 1
ATOM 3391 C C . ALA A 1 427 ? -37.981 -52.490 14.013 1.00 33.44 427 ALA A C 1
ATOM 3393 O O . ALA A 1 427 ? -39.105 -52.446 13.541 1.00 33.44 427 ALA A O 1
ATOM 3394 N N . VAL A 1 428 ? -36.921 -53.009 13.367 1.00 35.47 428 VAL A N 1
ATOM 3395 C CA . VAL A 1 428 ? -36.862 -54.248 12.552 1.00 35.47 428 VAL A CA 1
ATOM 3396 C C . VAL A 1 428 ? -37.787 -54.373 11.331 1.00 35.47 428 VAL A C 1
ATOM 3398 O O . VAL A 1 428 ? -38.990 -54.546 11.462 1.00 35.47 428 VAL A O 1
ATOM 3401 N N . GLY A 1 429 ? -37.184 -54.533 10.143 1.00 30.77 429 GLY A N 1
ATOM 3402 C CA . GLY A 1 429 ? -37.839 -55.263 9.048 1.00 30.77 429 GLY A CA 1
ATOM 3403 C C . GLY A 1 429 ? -37.416 -54.900 7.625 1.00 30.77 429 GLY A C 1
ATOM 3404 O O . GLY A 1 429 ? -38.017 -54.043 7.003 1.00 30.77 429 GLY A O 1
ATOM 3405 N N . VAL A 1 430 ? -36.386 -55.594 7.131 1.00 35.78 430 VAL A N 1
ATOM 3406 C CA . VAL A 1 430 ? -36.281 -56.254 5.810 1.00 35.78 430 VAL A CA 1
ATOM 3407 C C . VAL A 1 430 ? -37.100 -55.699 4.622 1.00 35.78 430 VAL A C 1
ATOM 3409 O O . VAL A 1 430 ? -38.318 -55.802 4.599 1.00 35.78 430 VAL A O 1
ATOM 3412 N N . GLY A 1 431 ? -36.387 -55.391 3.526 1.00 30.62 431 GLY A N 1
ATOM 3413 C CA . GLY A 1 431 ? -36.751 -55.914 2.198 1.00 30.62 431 GLY A CA 1
ATOM 3414 C C . GLY A 1 431 ? -37.226 -54.929 1.120 1.00 30.62 431 GLY A C 1
ATOM 3415 O O . GLY A 1 431 ? -38.367 -54.505 1.125 1.00 30.62 431 GLY A O 1
ATOM 3416 N N . GLY A 1 432 ? -36.366 -54.725 0.113 1.00 31.69 432 GLY A N 1
ATOM 3417 C CA . GLY A 1 432 ? -36.692 -55.011 -1.294 1.00 31.69 432 GLY A CA 1
ATOM 3418 C C . GLY A 1 432 ? -37.531 -54.024 -2.123 1.00 31.69 432 GLY A C 1
ATOM 3419 O O . GLY A 1 432 ? -38.736 -53.935 -1.957 1.00 31.69 432 GLY A O 1
ATOM 3420 N N . GLY A 1 433 ? -36.902 -53.504 -3.187 1.00 30.39 433 GLY A N 1
ATOM 3421 C CA . GLY A 1 433 ? -37.455 -53.618 -4.548 1.00 30.39 433 GLY A CA 1
ATOM 3422 C C . GLY A 1 433 ? -38.083 -52.376 -5.199 1.00 30.39 433 GLY A C 1
ATOM 3423 O O . GLY A 1 433 ? -39.076 -51.874 -4.703 1.00 30.39 433 GLY A O 1
ATOM 3424 N N . MET A 1 434 ? -37.513 -52.004 -6.365 1.00 34.91 434 MET A N 1
ATOM 3425 C CA . MET A 1 434 ? -38.139 -51.524 -7.631 1.00 34.91 434 MET A CA 1
ATOM 3426 C C . MET A 1 434 ? -39.155 -50.359 -7.526 1.00 34.91 434 MET A C 1
ATOM 3428 O O . MET A 1 434 ? -40.118 -50.431 -6.790 1.00 34.91 434 MET A O 1
ATOM 3432 N N . GLY A 1 435 ? -39.096 -49.241 -8.253 1.00 32.16 435 GLY A N 1
ATOM 3433 C CA . GLY A 1 435 ? -38.607 -48.943 -9.599 1.00 32.16 435 GLY A CA 1
ATOM 3434 C C . GLY A 1 435 ? -39.724 -48.189 -10.355 1.00 32.16 435 GLY A C 1
ATOM 3435 O O . GLY A 1 435 ? -40.826 -48.709 -10.413 1.00 32.16 435 GLY A O 1
ATOM 3436 N N . SER A 1 436 ? -39.449 -46.991 -10.897 1.00 34.84 436 SER A N 1
ATOM 3437 C CA . SER A 1 436 ? -40.160 -46.264 -11.993 1.00 34.84 436 SER A CA 1
ATOM 3438 C C . SER A 1 436 ? -39.708 -44.788 -11.951 1.00 34.84 436 SER A C 1
ATOM 3440 O O . SER A 1 436 ? -39.846 -44.161 -10.908 1.00 34.84 436 SER A O 1
ATOM 3442 N N . SER A 1 437 ? -38.996 -44.193 -12.914 1.00 37.72 437 SER A N 1
ATOM 3443 C CA . SER A 1 437 ? -39.302 -43.909 -14.333 1.00 37.72 437 SER A CA 1
ATOM 3444 C C . SER A 1 437 ? -40.480 -42.950 -14.555 1.00 37.72 437 SER A C 1
ATOM 3446 O O . SER A 1 437 ? -41.610 -43.396 -14.442 1.00 37.72 437 SER A O 1
ATOM 3448 N N . THR A 1 438 ? -40.181 -41.690 -14.926 1.00 38.00 438 THR A N 1
ATOM 3449 C CA . THR A 1 438 ? -40.793 -40.807 -15.971 1.00 38.00 438 THR A CA 1
ATOM 3450 C C . THR A 1 438 ? -40.303 -39.362 -15.723 1.00 38.00 438 THR A C 1
ATOM 3452 O O . THR A 1 438 ? -40.456 -38.878 -14.611 1.00 38.00 438 THR A O 1
ATOM 3455 N N . ALA A 1 439 ? -39.525 -38.684 -16.577 1.00 37.34 439 ALA A N 1
ATOM 3456 C CA . ALA A 1 439 ? -39.745 -38.192 -17.949 1.00 37.34 439 ALA A CA 1
ATOM 3457 C C . ALA A 1 439 ? -40.470 -36.820 -18.051 1.00 37.34 439 ALA A C 1
ATOM 3459 O O . ALA A 1 439 ? -41.457 -36.567 -17.370 1.00 37.34 439 ALA A O 1
ATOM 3460 N N . SER A 1 440 ? -39.990 -36.010 -19.011 1.00 37.78 440 SER A N 1
ATOM 3461 C CA . SER A 1 440 ? -40.409 -34.661 -19.470 1.00 37.78 440 SER A CA 1
ATOM 3462 C C . SER A 1 440 ? -39.781 -33.465 -18.726 1.00 37.78 440 SER A C 1
ATOM 3464 O O . SER A 1 440 ? -39.681 -33.479 -17.510 1.00 37.78 440 SER A O 1
ATOM 3466 N N . GLY A 1 441 ? -39.292 -32.398 -19.368 1.00 33.19 441 GLY A N 1
ATOM 3467 C CA . GLY A 1 441 ? -39.261 -32.026 -20.788 1.00 33.19 441 GLY A CA 1
ATOM 3468 C C . GLY A 1 441 ? -39.495 -30.513 -20.964 1.00 33.19 441 GLY A C 1
ATOM 3469 O O . GLY A 1 441 ? -40.452 -29.991 -20.411 1.00 33.19 441 GLY A O 1
ATOM 3470 N N . GLY A 1 442 ? -38.660 -29.845 -21.777 1.00 34.97 442 GLY A N 1
ATOM 3471 C CA . GLY A 1 442 ? -38.867 -28.482 -22.321 1.00 34.97 442 GLY A CA 1
ATOM 3472 C C . GLY A 1 442 ? -38.206 -27.351 -21.512 1.00 34.97 442 GLY A C 1
ATOM 3473 O O . GLY A 1 442 ? -38.317 -27.324 -20.300 1.00 34.97 442 GLY A O 1
ATOM 3474 N N . GLY A 1 443 ? -37.476 -26.377 -22.064 1.00 34.44 443 GLY A N 1
ATOM 3475 C CA . GLY A 1 443 ? -37.269 -25.952 -23.449 1.00 34.44 443 GLY A CA 1
ATOM 3476 C C . GLY A 1 443 ? -37.584 -24.453 -23.606 1.00 34.44 443 GLY A C 1
ATOM 3477 O O . GLY A 1 443 ? -38.690 -24.054 -23.270 1.00 34.44 443 GLY A O 1
ATOM 3478 N N . LEU A 1 444 ? -36.650 -23.694 -24.216 1.00 36.78 444 LEU A N 1
ATOM 3479 C CA . LEU A 1 444 ? -36.776 -22.321 -24.782 1.00 36.78 444 LEU A CA 1
ATOM 3480 C C . LEU A 1 444 ? -36.762 -21.153 -23.767 1.00 36.78 444 LEU A C 1
ATOM 3482 O O . LEU A 1 444 ? -37.364 -21.261 -22.715 1.00 36.78 444 LEU A O 1
ATOM 3486 N N . ARG A 1 445 ? -36.206 -19.952 -23.998 1.00 44.03 445 ARG A N 1
ATOM 3487 C CA . ARG A 1 445 ? -35.236 -19.302 -24.919 1.00 44.03 445 ARG A CA 1
ATOM 3488 C C . ARG A 1 445 ? -35.022 -17.861 -24.356 1.00 44.03 445 ARG A C 1
ATOM 3490 O O . ARG A 1 445 ? -35.828 -17.432 -23.534 1.00 44.03 445 ARG A O 1
ATOM 3497 N N . PRO A 1 446 ? -33.991 -17.104 -24.780 1.00 57.34 446 PRO A N 1
ATOM 3498 C CA . PRO A 1 446 ? -33.640 -15.795 -24.215 1.00 57.34 446 PRO A CA 1
ATOM 3499 C C . PRO A 1 446 ? -34.293 -14.618 -24.963 1.00 57.34 446 PRO A C 1
ATOM 3501 O O . PRO A 1 446 ? -34.611 -14.740 -26.147 1.00 57.34 446 PRO A O 1
ATOM 35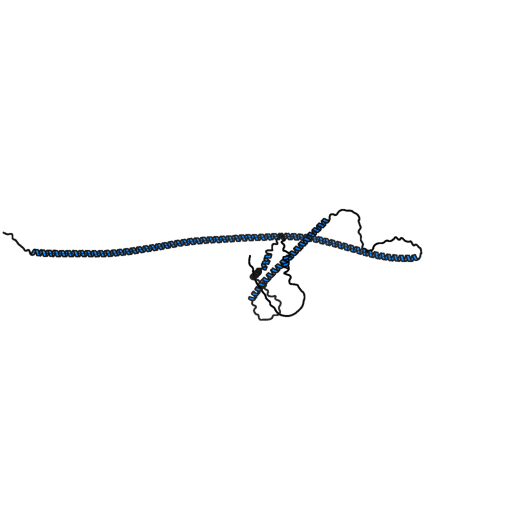04 N N . ILE A 1 447 ? -34.416 -13.463 -24.297 1.00 51.69 447 ILE A N 1
ATOM 3505 C CA . ILE A 1 447 ? -34.715 -12.168 -24.927 1.00 51.69 447 ILE A CA 1
ATOM 3506 C C . ILE A 1 447 ? -33.601 -11.175 -24.582 1.00 51.69 447 ILE A C 1
ATOM 3508 O O . ILE A 1 447 ? -33.194 -11.023 -23.434 1.00 51.69 447 ILE A O 1
ATOM 3512 N N . THR A 1 448 ? -33.105 -10.550 -25.640 1.00 53.38 448 THR A N 1
ATOM 3513 C CA . THR A 1 448 ? -32.114 -9.480 -25.721 1.00 53.38 448 THR A CA 1
ATOM 3514 C C . THR A 1 448 ? -32.720 -8.087 -25.531 1.00 53.38 448 THR A C 1
ATOM 3516 O O . THR A 1 448 ? -33.862 -7.867 -25.916 1.00 53.38 448 THR A O 1
ATOM 3519 N N . ALA A 1 449 ? -31.835 -7.158 -25.148 1.00 50.28 449 ALA A N 1
ATOM 3520 C CA . ALA A 1 449 ? -31.780 -5.736 -25.512 1.00 50.28 449 ALA A CA 1
ATOM 3521 C C . ALA A 1 449 ? -32.772 -4.751 -24.864 1.00 50.28 449 ALA A C 1
ATOM 3523 O O . ALA A 1 449 ? -33.958 -4.740 -25.178 1.00 50.28 449 ALA A O 1
ATOM 3524 N N . THR A 1 450 ? -32.205 -3.824 -24.084 1.00 52.44 450 THR A N 1
ATOM 3525 C CA . THR A 1 450 ? -31.995 -2.418 -24.496 1.00 52.44 450 THR A CA 1
ATOM 3526 C C . THR A 1 450 ? -30.704 -1.900 -23.890 1.00 52.44 450 THR A C 1
ATOM 3528 O O . THR A 1 450 ? -30.407 -2.332 -22.753 1.00 52.44 450 THR A O 1
#

Foldseek 3Di:
DDPDDDDDDPPVVVVVVVVVVVVVVVVVVVVVVVVVVVVVVVVVVVVVVVVVVVVVVVVVVVVVVVVVVVVVVVVVVVVVVVVVVVVVVVVVVVVVVVVVVVVVVVVVVVVVVVVVVVVVVVVVVVVVVVVVVVVVVVVVVVVVVVVVVVVVVVVVVVVVVVVVVVVVVVVVVVVVVVVVVVVVVVVVVVVVVVVVVVVVVVVVVVVVVVVVVVVVVVVVVVVVVVPVPDDDDDDDDDDDDDDDDDDDDDDDDDDDDDDDDDDDDDDDDPDCVVVVVVVVVVVVVVVVVVVVVVVVVVVVVVVVVVVVVLVVVLVVLLVVLLVVLQVVLVVVVCVVCPPPPDDDDDDDDDDDPPDPRCDPVSDDPVSVVSSVVSSVVPVVNVVSVCCVVCVPPPPPDDDPPDPDPVVVVVVVVPPPDDDDDDDDDDDDDDDDDDDDDDDDDDDDDDDDDD